Protein 5X6S (pdb70)

Nearest PDB structures (foldseek):
  5x6s-assembly1_B  TM=1.004E+00  e=6.304E-67  Aspergillus awamori
  8iyb-assembly1_A  TM=9.586E-01  e=7.638E-39  Aspergillus sydowii
  2bkl-assembly2_B  TM=5.848E-01  e=6.160E-07  Myxococcus xanthus
  4hvt-assembly1_A  TM=6.102E-01  e=1.659E-05  Rickettsia typhi str. Wilmington
  5uw7-assembly2_B  TM=5.522E-01  e=1.288E-05  Gypsophila vaccaria

Organism: Aspergillus awamori (NCBI:txid105351)

Foldseek 3Di:
DDKDWDDPLDQAVQPKTKIKQQDPQADPAAFEEEEEEAFVAFQVRVVVVACVNVVCNVLRHMYIRITHPDDRGAAFLAALLLLAQNSNGPLVVSVSSLVSCCVVRVHDQLQYEYEYFESRLQSQQSNLLRVQVRHQAYEHWAYAHRCLNHDPVRDTRDGDVCQQQLVDDDALQVLLVSSCRNYPPDDDHTYQYEAEAECAARRRHCNRLLSRQSPVCSNVVFDSVDADDKAAQVVHHQWIWTHSDLRDIYIYRYPDYGTDRDPVVVVCVNSVSD/DDKDWDQPLDQAVQRKTKIKQQAPQADPAAFEEEEEEAFVAFQVRVVVAACVNVVCNVLRHMYMRITHPDDRGAAFLAALLLLAANSNGPLVVSVSNLVSCCVVRVHDQLQYEYEYFESSLQSQQSNQLRVQVRHQAYEHKAYAHRCLNHDPVRDTRDGDPCQQQLVDDDALQVLQVSSCRNYPPDDDGTYQYEAEAECAAPGRHCNRLLSRQSPVCSNVVFDSVDFPDKDAQVVHHQWIWTHRDLRDIYIYHYPDYRTDRDPVVVVCVNSVSD

Solvent-accessible surface area: 19480 Å² total; per-residue (Å²): 52,56,52,72,112,19,120,121,6,40,111,36,104,37,115,3,17,0,48,0,18,17,5,124,91,70,38,108,52,1,4,0,0,0,0,0,0,64,28,123,12,65,0,43,34,2,71,66,83,22,42,0,13,94,8,0,50,107,77,2,0,0,0,0,0,0,10,19,49,53,119,49,8,26,3,2,4,0,2,81,37,0,9,42,27,45,30,22,0,0,0,20,0,0,5,22,0,0,15,43,0,11,20,128,50,32,9,7,27,17,82,0,7,0,0,0,4,9,2,0,0,2,0,0,0,2,0,0,0,0,6,0,36,13,4,34,0,0,0,1,0,0,3,2,2,0,8,5,7,107,16,131,94,86,103,79,38,21,120,40,58,71,0,5,97,8,91,46,109,32,69,22,123,93,4,13,67,52,0,69,63,9,26,85,67,29,112,39,42,42,2,65,0,8,3,1,1,0,29,106,1,98,58,0,85,28,55,1,7,81,0,2,0,26,0,2,0,25,32,50,70,58,90,49,101,64,46,132,112,92,42,78,89,44,38,85,98,90,7,86,5,14,37,20,3,120,18,0,24,0,4,34,0,82,50,34,22,66,43,0,78,39,30,8,101,72,0,1,88,30,7,56,42,82,45,61,52,87,100,16,112,117,6,36,109,36,106,37,111,4,17,0,48,1,15,23,5,121,99,68,38,106,50,1,4,0,0,0,0,0,0,63,28,123,12,66,0,42,33,2,72,64,84,21,42,0,13,91,8,0,45,115,74,2,0,0,0,0,0,0,11,19,48,53,119,48,10,26,3,2,4,0,2,84,37,0,9,41,25,42,30,22,0,0,0,19,1,0,5,20,0,0,16,45,0,10,20,133,56,32,9,7,27,18,84,0,6,0,0,0,5,8,2,0,0,2,0,0,0,2,0,1,0,0,6,2,43,13,8,38,0,0,0,1,0,0,3,1,2,0,7,4,7,107,17,130,96,88,100,76,37,22,116,39,62,71,0,2,110,10,96,46,108,32,69,23,130,93,3,13,68,51,1,68,61,10,26,90,64,33,111,39,49,43,1,68,0,7,2,1,1,0,30,104,1,99,53,0,84,29,53,0,8,81,0,2,0,26,0,2,0,25,33,49,68,59,88,53,98,59,46,125,109,84,43,70,89,42,39,79,104,85,8,85,6,17,31,22,5,120,19,0,26,0,4,36,0,78,51,31,19,66,43,1,79,39,30,11,99,69,0,1,90,29,8,53,42,83

Sequence (548 aa):
GSLQQVTDFGDNPTNVGMYIYVPNNLASNPGIVVAIHYCTGTGPGYYGDSPYATLSEQYGFIVIYPSSPYSGGCWDVSSQATLTHNGGGNSNSIANMVTWTISKYGADSSKVFVTGSSSGAMMTNVMAATYPELFAAATVYSGVSAGCFYSNTNQVDGWNSTCAQGDVITTPEHWASIAEAMYSGYSGSRPRMQIYHGSIDTTLYPQNYYETCKQWAGVFGYDYSAPEKTEANTPQTNYETTIWGDSLQGIFATGVGHTVPIHGDKDMEWFGFAGSLQQVTDFGDNPTNVGMYIYVPNNLASNPGIVVAIHYCTGTGPGYYGDSPYATLSEQYGFIVIYPSSPYSGGCWDVSSQATLTHNGGGNSNSIANMVTWTISKYGADSSKVFVTGSSSGAMMTNVMAATYPELFAAATVYSGVSAGCFYSNTNQVDGWNSTCAQGDVITTPEHWASIAEAMYSGYSGSRPRMQIYHGSIDTTLYPQNYYETCKQWAGVFGYDYSAPEKTEA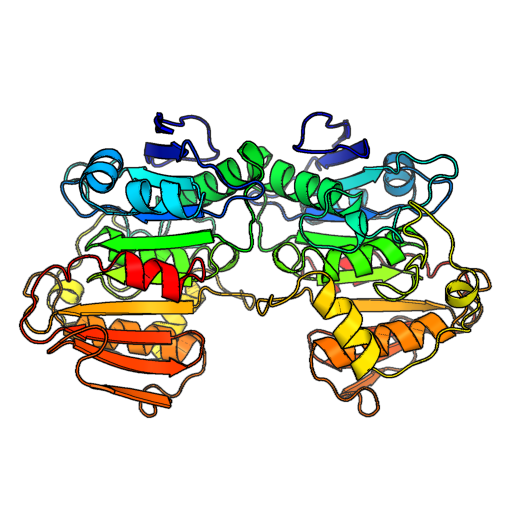NTPQTNYETTIWGDSLQGIFATGVGHTVPIHGDKDMEWFGFA

InterPro domains:
  IPR010126 Esterase, PHB depolymerase [PF10503] (51-190)
  IPR010126 Esterase, PHB depolymerase [TIGR01840] (48-258)
  IPR029058 Alpha/Beta hydrolase fold [G3DSA:3.40.50.1820] (29-297)
  IPR029058 Alpha/Beta hydrolase fold [SSF53474] (33-128)
  IPR029058 Alpha/Beta hydrolase fold [SSF53474] (130-302)
  IPR050955 Plant Biomass Hydrolyzing Esterase [PTHR43037] (32-272)

B-factor: mean 23.25, std 7.39, range [11.89, 54.99]

Radius of gyration: 23.85 Å; Cα contacts (8 Å, |Δi|>4): 1476; chains: 2; bounding box: 67×51×56 Å

Secondary structure (DSSP, 8-state):
-EEEEE--SS--TT--EEEEEE-TT--SS--EEEEEPPTT--HHHHHHTSSHHHHHHHH--EEEEEE--STTS----SSTTTTSTT--SHHHHHHHHHHHHHHHHT--TTSEEEEEETHHHHHHHHHHHHSGGG-SEEEEES---TTTT--TT--TT---HHHHTT-----HHHHHHHHHHTTTT--S--PEEEEEEETT-SSS-THHHHHHHHHHHHHHT--TT--SEEETT-SSTTEEEEEEETTEEEEEETT--SSPPP-HHHHHHHHT--/-EEEEE--SS--TT--EEEEEE-TT--SS--EEEEEPPTT--HHHHHHTSSHHHHHHHH--EEEEEE--STTS----SSTTTTSTT--SHHHHHHHHHHHHHHHHT--TTSEEEEEETHHHHHHHHHHHH-GGG-SEEEEES---TTTT--TT--SS---HHHHTT-----HHHHHHHHHGGGTT--S---EEEEEEETT-SSS-THHHHHHHHHHHHHHT--TTS-SEEETT-SSTTEEEEEEETTEEEEEETT--SSPPP-HHHHHHHHT--

Structure (mmCIF, N/CA/C/O backbone):
data_5X6S
#
_entry.id   5X6S
#
_cell.length_a   174.151
_cell.length_b   174.151
_cell.length_c   50.708
_cell.angle_alpha   90.00
_cell.angle_beta   90.00
_cell.angle_gamma   120.00
#
_symmetry.space_group_name_H-M   'H 3'
#
loop_
_entity.id
_entity.type
_entity.pdbx_description
1 polymer 'Acetylxylan esterase A'
2 branched 2-acetamido-2-deoxy-beta-D-glucopyranose-(1-4)-2-acetamido-2-deoxy-beta-D-glucopyranose
3 non-polymer '2-(N-MORPHOLINO)-ETHANESULFONIC ACID'
4 non-polymer 'SODIUM ION'
5 water water
#
loop_
_atom_site.group_PDB
_atom_site.id
_atom_site.type_symbol
_atom_site.label_atom_id
_atom_site.label_alt_id
_atom_site.label_comp_id
_atom_site.label_asym_id
_atom_site.label_entity_id
_atom_site.label_seq_id
_atom_site.pdbx_PDB_ins_code
_atom_site.Cartn_x
_atom_site.Cartn_y
_atom_site.Cartn_z
_atom_site.occupancy
_atom_site.B_iso_or_equiv
_atom_site.auth_seq_id
_atom_site.auth_comp_id
_atom_site.auth_asym_id
_atom_site.auth_atom_id
_atom_site.pdbx_PDB_model_num
ATOM 1 N N . GLY A 1 2 ? 28.083 41.025 48.826 1.00 29.95 2 GLY A N 1
ATOM 2 C CA . GLY A 1 2 ? 27.283 40.369 49.918 1.00 25.88 2 GLY A CA 1
ATOM 3 C C . GLY A 1 2 ? 25.843 40.681 49.671 1.00 26.30 2 GLY A C 1
ATOM 4 O O . GLY A 1 2 ? 25.095 40.880 50.600 1.00 27.24 2 GLY A O 1
ATOM 5 N N . SER A 1 3 ? 25.455 40.679 48.392 1.00 23.92 3 SER A N 1
ATOM 6 C CA . SER A 1 3 ? 24.098 40.881 48.018 1.00 24.15 3 SER A CA 1
ATOM 7 C C . SER A 1 3 ? 23.728 40.008 46.796 1.00 21.90 3 SER A C 1
ATOM 8 O O . SER A 1 3 ? 24.615 39.511 46.069 1.00 20.99 3 SER A O 1
ATOM 11 N N . LEU A 1 4 ? 22.423 39.869 46.574 1.00 19.25 4 LEU A N 1
ATOM 12 C CA . LEU A 1 4 ? 21.892 39.211 45.397 1.00 19.47 4 LEU A CA 1
ATOM 13 C C . LEU A 1 4 ? 21.466 40.288 44.403 1.00 20.23 4 LEU A C 1
ATOM 14 O O . LEU A 1 4 ? 20.677 41.171 44.729 1.00 19.21 4 LEU A O 1
ATOM 19 N N . GLN A 1 5 ? 22.030 40.225 43.201 1.00 20.91 5 GLN A N 1
ATOM 20 C CA . GLN A 1 5 ? 21.802 41.237 42.156 1.00 22.72 5 GLN A CA 1
ATOM 21 C C . GLN A 1 5 ? 21.203 40.529 40.950 1.00 21.95 5 GLN A C 1
ATOM 22 O O . GLN A 1 5 ? 21.658 39.417 40.572 1.00 21.58 5 GLN A O 1
ATOM 28 N N . GLN A 1 6 ? 20.228 41.177 40.333 1.00 19.75 6 GLN A N 1
ATOM 29 C CA . GLN A 1 6 ? 19.766 40.760 39.017 1.00 20.69 6 GLN A CA 1
ATOM 30 C C . GLN A 1 6 ? 20.654 41.321 37.904 1.00 20.55 6 GLN A C 1
ATOM 31 O O . GLN A 1 6 ? 21.065 42.472 37.962 1.00 21.50 6 GLN A O 1
ATOM 37 N N . VAL A 1 7 ? 20.965 40.500 36.908 1.00 19.74 7 VAL A N 1
ATOM 38 C CA . VAL A 1 7 ? 21.754 40.883 35.779 1.00 19.14 7 VAL A CA 1
ATOM 39 C C . VAL A 1 7 ? 20.916 40.696 34.539 1.00 21.05 7 VAL A C 1
ATOM 40 O O . VAL A 1 7 ? 20.340 39.636 34.301 1.00 19.46 7 VAL A O 1
ATOM 44 N N . THR A 1 8 ? 20.870 41.739 33.729 1.00 23.76 8 THR A N 1
ATOM 45 C CA . THR A 1 8 ? 19.948 41.803 32.621 1.00 27.82 8 THR A CA 1
ATOM 46 C C . THR A 1 8 ? 20.574 41.766 31.275 1.00 28.25 8 THR A C 1
ATOM 47 O O . THR A 1 8 ? 19.905 41.450 30.296 1.00 33.80 8 THR A O 1
ATOM 51 N N . ASP A 1 9 ? 21.843 42.068 31.141 1.00 29.26 9 ASP A N 1
ATOM 52 C CA . ASP A 1 9 ? 22.375 42.048 29.747 1.00 32.16 9 ASP A CA 1
ATOM 53 C C . ASP A 1 9 ? 23.577 41.127 29.699 1.00 30.01 9 ASP A C 1
ATOM 54 O O . ASP A 1 9 ? 24.733 41.579 29.648 1.00 33.02 9 ASP A O 1
ATOM 59 N N . PHE A 1 10 ? 23.334 39.826 29.742 1.00 23.79 10 PHE A N 1
ATOM 60 C CA . PHE A 1 10 ? 24.450 38.894 29.913 1.00 21.58 10 PHE A CA 1
ATOM 61 C C . PHE A 1 10 ? 24.771 38.134 28.639 1.00 21.41 10 PHE A C 1
ATOM 62 O O . PHE A 1 10 ? 25.558 37.195 28.679 1.00 21.44 10 PHE A O 1
ATOM 70 N N . GLY A 1 11 ? 24.109 38.500 27.527 1.00 19.28 11 GLY A N 1
ATOM 71 C CA . GLY A 1 11 ? 24.295 37.836 26.264 1.00 18.77 11 GLY A CA 1
ATOM 72 C C . GLY A 1 11 ? 22.985 37.360 25.701 1.00 19.07 11 GLY A C 1
ATOM 73 O O . GLY A 1 11 ? 21.931 37.693 26.235 1.00 20.09 11 GLY A O 1
ATOM 74 N N . ASP A 1 12 ? 23.031 36.572 24.635 1.00 20.63 12 ASP A N 1
ATOM 75 C CA . ASP A 1 12 ? 21.816 36.166 23.932 1.00 21.32 12 ASP A CA 1
ATOM 76 C C . ASP A 1 12 ? 20.842 35.420 24.879 1.00 21.42 12 ASP A C 1
ATOM 77 O O . ASP A 1 12 ? 21.237 34.521 25.622 1.00 19.79 12 ASP A O 1
ATOM 82 N N . ASN A 1 13 ? 19.569 35.835 24.848 1.00 19.50 13 ASN A N 1
ATOM 83 C CA . ASN A 1 13 ? 18.613 35.323 25.814 1.00 19.44 13 ASN A CA 1
ATOM 84 C C . ASN A 1 13 ? 17.198 35.358 25.244 1.00 18.07 13 ASN A C 1
ATOM 85 O O . ASN A 1 13 ? 16.327 35.922 25.855 1.00 16.81 13 ASN A O 1
ATOM 90 N N . PRO A 1 14 ? 16.990 34.707 24.079 1.00 18.15 14 PRO A N 1
ATOM 91 C CA . PRO A 1 14 ? 15.679 34.838 23.413 1.00 19.07 14 PRO A CA 1
ATOM 92 C C . PRO A 1 14 ? 14.504 34.272 24.233 1.00 20.60 14 PRO A C 1
ATOM 93 O O . PRO A 1 14 ? 13.394 34.779 24.108 1.00 21.18 14 PRO A O 1
ATOM 97 N N . THR A 1 15 ? 14.756 33.326 25.148 1.00 18.63 15 THR A N 1
ATOM 98 C CA . THR A 1 15 ? 13.689 32.800 25.972 1.00 18.97 15 THR A CA 1
ATOM 99 C C . THR A 1 15 ? 13.530 33.558 27.271 1.00 19.04 15 THR A C 1
ATOM 100 O O . THR A 1 15 ? 12.718 33.199 28.120 1.00 20.41 15 THR A O 1
ATOM 104 N N . ASN A 1 16 ? 14.266 34.649 27.441 1.00 19.46 16 ASN A N 1
ATOM 105 C CA . ASN A 1 16 ? 14.039 35.549 28.554 1.00 20.05 16 ASN A CA 1
ATOM 106 C C . ASN A 1 16 ? 14.174 34.960 29.965 1.00 19.34 16 ASN A C 1
ATOM 107 O O . ASN A 1 16 ? 13.448 35.321 30.913 1.00 17.73 16 ASN A O 1
ATOM 112 N N . VAL A 1 17 ? 15.153 34.063 30.112 1.00 17.68 17 VAL A N 1
ATOM 113 C CA . VAL A 1 17 ? 15.493 33.530 31.424 1.00 16.51 17 VAL A CA 1
ATOM 114 C C . VAL A 1 17 ? 16.020 34.674 32.322 1.00 17.42 17 VAL A C 1
ATOM 115 O O . VAL A 1 17 ? 16.788 35.519 31.833 1.00 17.86 17 VAL A O 1
ATOM 119 N N . GLY A 1 18 ? 15.660 34.693 33.612 1.00 16.65 18 GLY A N 1
ATOM 120 C CA . GLY A 1 18 ? 16.256 35.678 34.551 1.00 16.71 18 GLY A CA 1
ATOM 121 C C . GLY A 1 18 ? 17.622 35.245 35.076 1.00 16.28 18 GLY A C 1
ATOM 122 O O . GLY A 1 18 ? 17.880 34.049 35.197 1.00 15.19 18 GLY A O 1
ATOM 123 N N . MET A 1 19 ? 18.488 36.196 35.396 1.00 15.71 19 MET A N 1
ATOM 124 C CA . MET A 1 19 ? 19.771 35.897 35.966 1.00 16.75 19 MET A CA 1
ATOM 125 C C . MET A 1 19 ? 19.946 36.662 37.269 1.00 15.71 19 MET A C 1
ATOM 126 O O . MET A 1 19 ? 19.822 37.891 37.269 1.00 17.03 19 MET A O 1
ATOM 131 N N . TYR A 1 20 ? 20.185 35.952 38.351 1.00 15.17 20 TYR A N 1
ATOM 132 C CA . TYR A 1 20 ? 20.513 36.568 39.638 1.00 16.73 20 TYR A CA 1
ATOM 133 C C . TYR A 1 20 ? 21.805 35.995 40.129 1.00 17.68 20 TYR A C 1
ATOM 134 O O . TYR A 1 20 ? 22.031 34.783 40.034 1.00 17.79 20 TYR A O 1
ATOM 143 N N . ILE A 1 21 ? 22.671 36.839 40.676 1.00 17.21 21 ILE A N 1
ATOM 144 C CA . ILE A 1 21 ? 23.928 36.365 41.261 1.00 17.71 21 ILE A CA 1
ATOM 145 C C . ILE A 1 21 ? 24.138 36.787 42.695 1.00 16.79 21 ILE A C 1
ATOM 146 O O . ILE A 1 21 ? 23.754 37.897 43.105 1.00 16.97 21 ILE A O 1
ATOM 151 N N . TYR A 1 22 ? 24.716 35.890 43.486 1.00 16.36 22 TYR A N 1
ATOM 152 C CA . TYR A 1 22 ? 25.183 36.253 44.795 1.00 16.65 22 TYR A CA 1
ATOM 153 C C . TYR A 1 22 ? 26.689 36.395 44.739 1.00 17.08 22 TYR A C 1
ATOM 154 O O . TYR A 1 22 ? 27.406 35.414 44.519 1.00 15.42 22 TYR A O 1
ATOM 163 N N . VAL A 1 23 ? 27.153 37.614 45.017 1.00 17.54 23 VAL A N 1
ATOM 164 C CA . VAL A 1 23 ? 28.587 37.888 45.110 1.00 19.51 23 VAL A CA 1
ATOM 165 C C . VAL A 1 23 ? 28.946 38.059 46.595 1.00 20.20 23 VAL A C 1
ATOM 166 O O . VAL A 1 23 ? 28.470 39.007 47.229 1.00 20.25 23 VAL A O 1
ATOM 170 N N . PRO A 1 24 ? 29.717 37.120 47.165 1.00 19.18 24 PRO A N 1
ATOM 171 C CA . PRO A 1 24 ? 29.943 37.224 48.598 1.00 19.70 24 PRO A CA 1
ATOM 172 C C . PRO A 1 24 ? 30.845 38.397 48.996 1.00 21.19 24 PRO A C 1
ATOM 173 O O . PRO A 1 24 ? 31.612 38.903 48.188 1.00 19.43 24 PRO A O 1
ATOM 177 N N . ASN A 1 25 ? 30.695 38.827 50.228 1.00 21.88 25 ASN A N 1
ATOM 178 C CA . ASN A 1 25 ? 31.667 39.715 50.849 1.00 25.50 25 ASN A CA 1
ATOM 179 C C . ASN A 1 25 ? 33.074 39.165 50.836 1.00 23.96 25 ASN A C 1
ATOM 180 O O . ASN A 1 25 ? 33.970 39.871 50.435 1.00 24.78 25 ASN A O 1
ATOM 185 N N . ASN A 1 26 ? 33.249 37.909 51.243 1.00 22.81 26 ASN A N 1
ATOM 186 C CA . ASN A 1 26 ? 34.539 37.226 51.276 1.00 22.16 26 ASN A CA 1
ATOM 187 C C . ASN A 1 26 ? 34.855 36.643 49.869 1.00 22.40 26 ASN A C 1
ATOM 188 O O . ASN A 1 26 ? 35.172 35.483 49.724 1.00 22.11 26 ASN A O 1
ATOM 193 N N . LEU A 1 27 ? 34.759 37.470 48.859 1.00 21.50 27 LEU A N 1
ATOM 194 C CA . LEU A 1 27 ? 35.032 37.047 47.487 1.00 23.38 27 LEU A CA 1
ATOM 195 C C . LEU A 1 27 ? 36.504 36.630 47.334 1.00 23.09 27 LEU A C 1
ATOM 196 O O . LEU A 1 27 ? 37.405 37.362 47.766 1.00 22.94 27 LEU A O 1
ATOM 201 N N . ALA A 1 28 ? 36.742 35.439 46.785 1.00 21.47 28 ALA A N 1
ATOM 202 C CA . ALA A 1 28 ? 38.098 34.980 46.432 1.00 20.87 28 ALA A CA 1
ATOM 203 C C . ALA A 1 28 ? 38.734 35.844 45.351 1.00 21.26 28 ALA A C 1
ATOM 204 O O . ALA A 1 28 ? 38.034 36.472 44.561 1.00 20.21 28 ALA A O 1
ATOM 206 N N . SER A 1 29 ? 40.067 35.893 45.346 1.00 22.42 29 SER A N 1
ATOM 207 C CA . SER A 1 29 ? 40.822 36.625 44.318 1.00 23.48 29 SER A CA 1
ATOM 208 C C . SER A 1 29 ? 40.477 36.137 42.911 1.00 22.05 29 SER A C 1
ATOM 209 O O . SER A 1 29 ? 40.398 36.925 41.953 1.00 22.10 29 SER A O 1
ATOM 212 N N . ASN A 1 30 ? 40.329 34.827 42.782 1.00 20.22 30 ASN A N 1
ATOM 213 C CA . ASN A 1 30 ? 40.049 34.234 41.486 1.00 19.99 30 ASN A CA 1
ATOM 214 C C . ASN A 1 30 ? 38.870 33.288 41.713 1.00 18.11 30 ASN A C 1
ATOM 215 O O . ASN A 1 30 ? 39.049 32.101 41.853 1.00 18.14 30 ASN A O 1
ATOM 220 N N . PRO A 1 31 ? 37.673 33.843 41.810 1.00 18.29 31 PRO A N 1
ATOM 221 C CA . PRO A 1 31 ? 36.569 33.041 42.371 1.00 17.93 31 PRO A CA 1
ATOM 222 C C . PRO A 1 31 ? 36.062 31.944 41.446 1.00 16.70 31 PRO A C 1
ATOM 223 O O . PRO A 1 31 ? 36.051 32.127 40.238 1.00 16.82 31 PRO A O 1
ATOM 227 N N . GLY A 1 32 ? 35.658 30.828 42.022 1.00 16.00 32 GLY A N 1
ATOM 228 C CA . GLY A 1 32 ? 34.903 29.821 41.318 1.00 15.65 32 GLY A CA 1
ATOM 229 C C . GLY A 1 32 ? 33.462 30.265 41.109 1.00 14.69 32 GLY A C 1
ATOM 230 O O . GLY A 1 32 ? 33.074 31.403 41.470 1.00 15.74 32 GLY A O 1
ATOM 231 N N . ILE A 1 33 ? 32.680 29.418 40.468 1.00 15.22 33 ILE A N 1
ATOM 232 C CA . ILE A 1 33 ? 31.257 29.729 40.203 1.00 15.38 33 ILE A CA 1
ATOM 233 C C . ILE A 1 33 ? 30.436 28.495 40.472 1.00 14.93 33 ILE A C 1
ATOM 234 O O . ILE A 1 33 ? 30.807 27.391 40.070 1.00 16.04 33 ILE A O 1
ATOM 239 N N . VAL A 1 34 ? 29.329 28.676 41.156 1.00 14.44 34 VAL A N 1
ATOM 240 C CA . VAL A 1 34 ? 28.329 27.610 41.321 1.00 14.44 34 VAL A CA 1
ATOM 241 C C . VAL A 1 34 ? 27.026 28.087 40.719 1.00 14.88 34 VAL A C 1
ATOM 242 O O . VAL A 1 34 ? 26.504 29.141 41.122 1.00 14.72 34 VAL A O 1
ATOM 246 N N . VAL A 1 35 ? 26.486 27.320 39.758 1.00 14.09 35 VAL A N 1
ATOM 247 C CA . VAL A 1 35 ? 25.216 27.611 39.162 1.00 14.20 35 VAL A CA 1
ATOM 248 C C . VAL A 1 35 ? 24.197 26.715 39.902 1.00 14.86 35 VAL A C 1
ATOM 249 O O . VAL A 1 35 ? 24.354 25.475 39.900 1.00 14.81 35 VAL A O 1
ATOM 253 N N . ALA A 1 36 ? 23.205 27.331 40.539 1.00 13.91 36 ALA A N 1
ATOM 254 C CA . ALA A 1 36 ? 22.244 26.650 41.383 1.00 15.40 36 ALA A CA 1
ATOM 255 C C . ALA A 1 36 ? 20.838 26.840 40.794 1.00 15.88 36 ALA A C 1
ATOM 256 O O . ALA A 1 36 ? 20.305 27.979 40.739 1.00 16.04 36 ALA A O 1
ATOM 258 N N . ILE A 1 37 ? 20.234 25.733 40.315 1.00 16.08 37 ILE A N 1
ATOM 259 C CA . ILE A 1 37 ? 19.070 25.797 39.444 1.00 14.63 37 ILE A CA 1
ATOM 260 C C . ILE A 1 37 ? 17.798 25.287 40.132 1.00 15.81 37 ILE A C 1
ATOM 261 O O . ILE A 1 37 ? 17.754 24.125 40.596 1.00 16.46 37 ILE A O 1
ATOM 266 N N . HIS A 1 38 ? 16.794 26.168 40.221 1.00 14.82 38 HIS A N 1
ATOM 267 C CA . HIS A 1 38 ? 15.657 25.976 41.067 1.00 15.47 38 HIS A CA 1
ATOM 268 C C . HIS A 1 38 ? 14.642 24.938 40.500 1.00 17.26 38 HIS A C 1
ATOM 269 O O . HIS A 1 38 ? 14.704 24.574 39.323 1.00 16.44 38 HIS A O 1
ATOM 276 N N . TYR A 1 39 ? 13.735 24.494 41.376 1.00 19.50 39 TYR A N 1
ATOM 277 C CA . TYR A 1 39 ? 12.649 23.506 41.096 1.00 19.85 39 TYR A CA 1
ATOM 278 C C . TYR A 1 39 ? 11.376 24.174 40.535 1.00 19.98 39 TYR A C 1
ATOM 279 O O . TYR A 1 39 ? 11.235 25.394 40.551 1.00 19.07 39 TYR A O 1
ATOM 288 N N . CYS A 1 40 ? 10.422 23.395 40.017 1.00 21.11 40 CYS A N 1
ATOM 289 C CA . CYS A 1 40 ? 9.126 23.979 39.576 1.00 20.46 40 CYS A CA 1
ATOM 290 C C . CYS A 1 40 ? 8.485 24.750 40.685 1.00 20.79 40 CYS A C 1
ATOM 291 O O . CYS A 1 40 ? 8.694 24.420 41.846 1.00 20.56 40 CYS A O 1
ATOM 294 N N . THR A 1 41 ? 7.714 25.767 40.305 1.00 20.50 41 THR A N 1
ATOM 295 C CA . THR A 1 41 ? 7.047 26.743 41.195 1.00 22.29 41 THR A CA 1
ATOM 296 C C . THR A 1 41 ? 8.021 27.733 41.859 1.00 21.95 41 THR A C 1
ATOM 297 O O . THR A 1 41 ? 7.568 28.642 42.554 1.00 22.23 41 THR A O 1
ATOM 301 N N . GLY A 1 42 ? 9.329 27.536 41.643 1.00 21.55 42 GLY A N 1
ATOM 302 C CA . GLY A 1 42 ? 10.357 28.354 42.254 1.00 19.42 42 GLY A CA 1
ATOM 303 C C . GLY A 1 42 ? 10.862 29.437 41.316 1.00 19.32 42 GLY A C 1
ATOM 304 O O . GLY A 1 42 ? 10.355 29.646 40.200 1.00 16.64 42 GLY A O 1
ATOM 305 N N . THR A 1 43 ? 11.892 30.143 41.800 1.00 18.15 43 THR A N 1
ATOM 306 C CA . THR A 1 43 ? 12.551 31.169 41.041 1.00 18.05 43 THR A CA 1
ATOM 307 C C . THR A 1 43 ? 14.016 31.135 41.487 1.00 17.98 43 THR A C 1
ATOM 308 O O . THR A 1 43 ? 14.337 30.461 42.472 1.00 17.90 43 THR A O 1
ATOM 312 N N . GLY A 1 44 ? 14.880 31.841 40.761 1.00 18.14 44 GLY A N 1
ATOM 313 C CA . GLY A 1 44 ? 16.289 31.964 41.129 1.00 17.16 44 GLY A CA 1
ATOM 314 C C . GLY A 1 44 ? 16.468 32.495 42.579 1.00 17.25 44 GLY A C 1
ATOM 315 O O . GLY A 1 44 ? 17.143 31.865 43.416 1.00 16.51 44 GLY A O 1
ATOM 316 N N . PRO A 1 45 ? 15.847 33.665 42.866 1.00 16.59 45 PRO A N 1
ATOM 317 C CA . PRO A 1 45 ? 15.922 34.184 44.242 1.00 15.63 45 PRO A CA 1
ATOM 318 C C . PRO A 1 45 ? 15.344 33.235 45.285 1.00 14.73 45 PRO A C 1
ATOM 319 O O . PRO A 1 45 ? 15.845 33.156 46.396 1.00 14.20 45 PRO A O 1
ATOM 323 N N . GLY A 1 46 ? 14.275 32.531 44.955 1.00 14.94 46 GLY A N 1
ATOM 324 C CA . GLY A 1 46 ? 13.775 31.469 45.829 1.00 15.20 46 GLY A CA 1
ATOM 325 C C . GLY A 1 46 ? 14.760 30.380 46.158 1.00 14.90 46 GLY A C 1
ATOM 326 O O . GLY A 1 46 ? 14.810 29.915 47.291 1.00 16.47 46 GLY A O 1
ATOM 327 N N . TYR A 1 47 ? 15.558 29.950 45.176 1.00 14.57 47 TYR A N 1
ATOM 328 C CA . TYR A 1 47 ? 16.505 28.903 45.412 1.00 15.03 47 TYR A CA 1
ATOM 329 C C . TYR A 1 47 ? 17.685 29.465 46.212 1.00 15.72 47 TYR A C 1
ATOM 330 O O . TYR A 1 47 ? 18.232 28.790 47.052 1.00 15.64 47 TYR A O 1
ATOM 339 N N . TYR A 1 48 ? 18.029 30.720 45.943 1.00 15.80 48 TYR A N 1
ATOM 340 C CA . TYR A 1 48 ? 18.981 31.469 46.7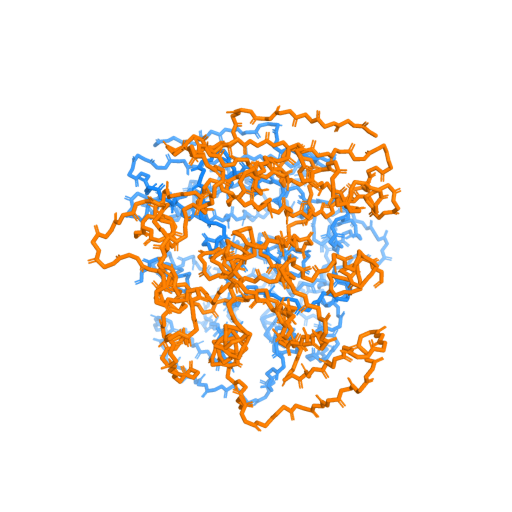97 1.00 16.07 48 TYR A CA 1
ATOM 341 C C . TYR A 1 48 ? 18.559 31.419 48.275 1.00 17.09 48 TYR A C 1
ATOM 342 O O . TYR A 1 48 ? 19.393 31.116 49.170 1.00 16.32 48 TYR A O 1
ATOM 351 N N . GLY A 1 49 ? 17.260 31.679 48.521 1.00 16.35 49 GLY A N 1
ATOM 352 C CA . GLY A 1 49 ? 16.700 31.627 49.895 1.00 18.03 49 GLY A CA 1
ATOM 353 C C . GLY A 1 49 ? 16.581 30.238 50.518 1.00 18.89 49 GLY A C 1
ATOM 354 O O . GLY A 1 49 ? 16.484 30.121 51.719 1.00 19.77 49 GLY A O 1
ATOM 355 N N . ASP A 1 50 ? 16.615 29.200 49.686 1.00 19.36 50 ASP A N 1
ATOM 356 C CA . ASP A 1 50 ? 16.348 27.804 50.051 1.00 20.99 50 ASP A CA 1
ATOM 357 C C . ASP A 1 50 ? 17.505 26.869 49.684 1.00 21.43 50 ASP A C 1
ATOM 358 O O . ASP A 1 50 ? 17.267 25.744 49.219 1.00 23.19 50 ASP A O 1
ATOM 363 N N . SER A 1 51 ? 18.759 27.321 49.799 1.00 18.70 51 SER A N 1
ATOM 364 C CA . SER A 1 51 ? 19.881 26.450 49.524 1.00 17.62 51 SER A CA 1
ATOM 365 C C . SER A 1 51 ? 21.016 27.013 50.333 1.00 17.96 51 SER A C 1
ATOM 366 O O . SER A 1 51 ? 20.956 28.170 50.715 1.00 17.32 51 SER A O 1
ATOM 369 N N . PRO A 1 52 ? 22.057 26.201 50.559 1.00 17.64 52 PRO A N 1
ATOM 370 C CA . PRO A 1 52 ? 23.168 26.672 51.376 1.00 17.15 52 PRO A CA 1
ATOM 371 C C . PRO A 1 52 ? 24.252 27.406 50.608 1.00 16.40 52 PRO A C 1
ATOM 372 O O . PRO A 1 52 ? 25.245 27.776 51.229 1.00 16.85 52 PRO A O 1
ATOM 376 N N . TYR A 1 53 ? 24.119 27.604 49.291 1.00 15.83 53 TYR A N 1
ATOM 377 C CA . TYR A 1 53 ? 25.271 28.040 48.472 1.00 15.31 53 TYR A CA 1
ATOM 378 C C . TYR A 1 53 ? 25.785 29.435 48.770 1.00 15.08 53 TYR A C 1
ATOM 379 O O . TYR A 1 53 ? 27.001 29.677 48.719 1.00 14.87 53 TYR A O 1
ATOM 388 N N . ALA A 1 54 ? 24.888 30.371 49.050 1.00 15.01 54 ALA A N 1
ATOM 389 C CA . ALA A 1 54 ? 25.340 31.738 49.435 1.00 16.01 54 ALA A CA 1
ATOM 390 C C . ALA A 1 54 ? 26.096 31.744 50.757 1.00 16.31 54 ALA A C 1
ATOM 391 O O . ALA A 1 54 ? 27.109 32.427 50.879 1.00 16.68 54 ALA A O 1
ATOM 393 N N . THR A 1 55 ? 25.638 30.959 51.731 1.00 17.21 55 THR A N 1
ATOM 394 C CA . THR A 1 55 ? 26.330 30.809 52.999 1.00 17.29 55 THR A CA 1
ATOM 395 C C . THR A 1 55 ? 27.730 30.223 52.737 1.00 16.48 55 THR A C 1
ATOM 396 O O . THR A 1 55 ? 28.737 30.726 53.231 1.00 17.03 55 THR A O 1
ATOM 400 N N . LEU A 1 56 ? 27.779 29.163 51.939 1.00 16.96 56 LEU A N 1
ATOM 401 C CA . LEU A 1 56 ? 29.063 28.525 51.580 1.00 16.56 56 LEU A CA 1
ATOM 402 C C . LEU A 1 56 ? 30.011 29.434 50.753 1.00 16.44 56 LEU A C 1
ATOM 403 O O . LEU A 1 56 ? 31.255 29.352 50.903 1.00 16.44 56 LEU A O 1
ATOM 408 N N . SER A 1 57 ? 29.452 30.294 49.907 1.00 16.14 57 SER A N 1
ATOM 409 C CA . SER A 1 57 ? 30.250 31.259 49.116 1.00 16.27 57 SER A CA 1
ATOM 410 C C . SER A 1 57 ? 31.020 32.213 50.024 1.00 16.97 57 SER A C 1
ATOM 411 O O . SER A 1 57 ? 32.071 32.682 49.692 1.00 18.04 57 SER A O 1
ATOM 414 N N . GLU A 1 58 ? 30.485 32.473 51.207 1.00 17.65 58 GLU A N 1
ATOM 415 C CA . GLU A 1 58 ? 31.197 33.288 52.172 1.00 17.40 58 GLU A CA 1
ATOM 416 C C . GLU A 1 58 ? 32.357 32.549 52.829 1.00 17.05 58 GLU A C 1
ATOM 417 O O . GLU A 1 58 ? 33.268 33.184 53.349 1.00 17.83 58 GLU A O 1
ATOM 423 N N . GLN A 1 59 ? 32.344 31.218 52.797 1.00 18.69 59 GLN A N 1
ATOM 424 C CA . GLN A 1 59 ? 33.471 30.469 53.261 1.00 19.71 59 GLN A CA 1
ATOM 425 C C . GLN A 1 59 ? 34.502 30.356 52.157 1.00 19.33 59 GLN A C 1
ATOM 426 O O . GLN A 1 59 ? 35.707 30.568 52.394 1.00 21.52 59 GLN A O 1
ATOM 432 N N . TYR A 1 60 ? 34.039 30.015 50.957 1.00 18.43 60 TYR A N 1
ATOM 433 C CA . TYR A 1 60 ? 34.947 29.567 49.863 1.00 19.07 60 TYR A CA 1
ATOM 434 C C . TYR A 1 60 ? 35.179 30.612 48.791 1.00 18.92 60 TYR A C 1
ATOM 435 O O . TYR A 1 60 ? 36.083 30.478 47.956 1.00 19.62 60 TYR A O 1
ATOM 444 N N . GLY A 1 61 ? 34.406 31.686 48.825 1.00 18.07 61 GLY A N 1
ATOM 445 C CA . GLY A 1 61 ? 34.644 32.857 47.987 1.00 16.55 61 GLY A CA 1
ATOM 446 C C . GLY A 1 61 ? 34.204 32.792 46.542 1.00 16.26 61 GLY A C 1
ATOM 447 O O . GLY A 1 61 ? 34.597 33.669 45.747 1.00 17.51 61 GLY A O 1
ATOM 448 N N . PHE A 1 62 ? 33.411 31.781 46.179 1.00 14.85 62 PHE A N 1
ATOM 449 C CA . PHE A 1 62 ? 32.920 31.680 44.825 1.00 15.90 62 PHE A CA 1
ATOM 450 C C . PHE A 1 62 ? 31.666 32.533 44.621 1.00 16.17 62 PHE A C 1
ATOM 451 O O . PHE A 1 62 ? 31.034 32.982 45.603 1.00 16.79 62 PHE A O 1
ATOM 459 N N . ILE A 1 63 ? 31.287 32.746 43.358 1.00 14.85 63 ILE A N 1
ATOM 460 C CA . ILE A 1 63 ? 30.077 33.481 43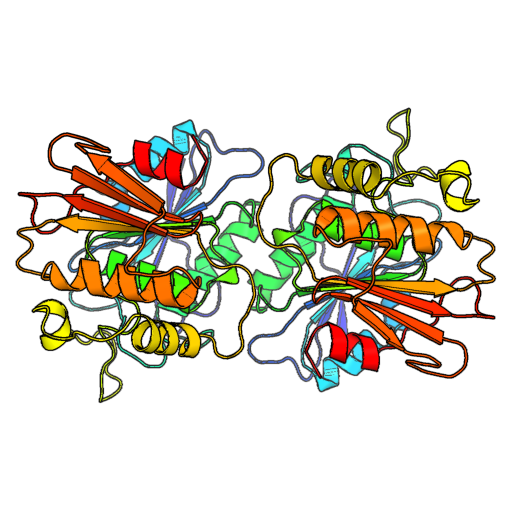.027 1.00 15.18 63 ILE A CA 1
ATOM 461 C C . ILE A 1 63 ? 28.980 32.430 42.766 1.00 14.77 63 ILE A C 1
ATOM 462 O O . ILE A 1 63 ? 29.267 31.393 42.180 1.00 15.46 63 ILE A O 1
ATOM 467 N N . VAL A 1 64 ? 27.763 32.701 43.185 1.00 13.95 64 VAL A N 1
ATOM 468 C CA . VAL A 1 64 ? 26.613 31.827 42.831 1.00 15.24 64 VAL A CA 1
ATOM 469 C C . VAL A 1 64 ? 25.704 32.444 41.804 1.00 14.55 64 VAL A C 1
ATOM 470 O O . VAL A 1 64 ? 25.361 33.629 41.924 1.00 16.33 64 VAL A O 1
ATOM 474 N N . ILE A 1 65 ? 25.339 31.688 40.770 1.00 14.23 65 ILE A N 1
ATOM 475 C CA . ILE A 1 65 ? 24.407 32.152 39.736 1.00 13.32 65 ILE A CA 1
ATOM 476 C C . ILE A 1 65 ? 23.125 31.385 39.918 1.00 14.21 65 ILE A C 1
ATOM 477 O O . ILE A 1 65 ? 23.162 30.167 40.019 1.00 14.58 65 ILE A O 1
ATOM 482 N N . TYR A 1 66 ? 22.000 32.107 39.977 1.00 14.05 66 TYR A N 1
ATOM 483 C CA . TYR A 1 66 ? 20.688 31.501 40.192 1.00 14.48 66 TYR A CA 1
ATOM 484 C C . TYR A 1 66 ? 19.840 31.843 38.989 1.00 15.60 66 TYR A C 1
ATOM 485 O O . TYR A 1 66 ? 19.239 32.936 38.948 1.00 16.30 66 TYR A O 1
ATOM 494 N N . PRO A 1 67 ? 19.781 30.951 37.975 1.00 16.57 67 PRO A N 1
ATOM 495 C CA . PRO A 1 67 ? 18.919 31.236 36.818 1.00 16.06 67 PRO A CA 1
ATOM 496 C C . PRO A 1 67 ? 17.463 31.166 37.264 1.00 17.33 67 PRO A C 1
ATOM 497 O O . PRO A 1 67 ? 17.178 30.525 38.252 1.00 16.07 67 PRO A O 1
ATOM 501 N N . SER A 1 68 ? 16.579 31.878 36.546 1.00 18.02 68 SER A N 1
ATOM 502 C CA . SER A 1 68 ? 15.173 31.982 36.954 1.00 18.14 68 SER A CA 1
ATOM 503 C C . SER A 1 68 ? 14.258 31.710 35.769 1.00 17.30 68 SER A C 1
ATOM 504 O O . SER A 1 68 ? 14.276 32.424 34.780 1.00 18.20 68 SER A O 1
ATOM 507 N N . SER A 1 69 ? 13.451 30.678 35.880 1.00 18.34 69 SER A N 1
ATOM 508 C CA . SER A 1 69 ? 12.615 30.238 34.770 1.00 19.13 69 SER A CA 1
ATOM 509 C C . SER A 1 69 ? 11.667 31.345 34.323 1.00 19.61 69 SER A C 1
ATOM 510 O O . SER A 1 69 ? 11.089 32.048 35.169 1.00 18.56 69 SER A O 1
ATOM 513 N N . PRO A 1 70 ? 11.539 31.518 32.996 1.00 19.22 70 PRO A N 1
ATOM 514 C CA . PRO A 1 70 ? 10.619 32.511 32.480 1.00 21.46 70 PRO A CA 1
ATOM 515 C C . PRO A 1 70 ? 9.179 32.003 32.401 1.00 23.43 70 PRO A C 1
ATOM 516 O O . PRO A 1 70 ? 8.286 32.798 32.027 1.00 24.26 70 PRO A O 1
ATOM 520 N N . TYR A 1 71 ? 8.944 30.724 32.681 1.00 20.60 71 TYR A N 1
ATOM 521 C CA . TYR A 1 71 ? 7.633 30.140 32.366 1.00 21.99 71 TYR A CA 1
ATOM 522 C C . TYR A 1 71 ? 6.631 30.128 33.507 1.00 24.09 71 TYR A C 1
ATOM 523 O O . TYR A 1 71 ? 6.941 30.019 34.708 1.00 22.04 71 TYR A O 1
ATOM 532 N N . SER A 1 72 ? 5.373 30.217 33.106 1.00 27.70 72 SER A N 1
ATOM 533 C CA . SER A 1 72 ? 4.283 30.020 34.046 1.00 27.51 72 SER A CA 1
ATOM 534 C C . SER A 1 72 ? 4.434 28.616 34.675 1.00 24.82 72 SER A C 1
ATOM 535 O O . SER A 1 72 ? 4.592 27.632 33.976 1.00 25.58 72 SER A O 1
ATOM 538 N N . GLY A 1 73 ? 4.407 28.538 35.998 1.00 24.46 73 GLY A N 1
ATOM 539 C CA . GLY A 1 73 ? 4.531 27.245 36.636 1.00 23.59 73 GLY A CA 1
ATOM 540 C C . GLY A 1 73 ? 5.957 27.029 37.138 1.00 22.95 73 GLY A C 1
ATOM 541 O O . GLY A 1 73 ? 6.211 26.147 37.983 1.00 23.33 73 GLY A O 1
ATOM 542 N N . GLY A 1 74 ? 6.882 27.838 36.612 1.00 22.36 74 GLY A N 1
ATOM 543 C CA . GLY A 1 74 ? 8.254 27.901 37.102 1.00 21.29 74 GLY A CA 1
ATOM 544 C C . GLY A 1 74 ? 9.152 26.702 36.810 1.00 20.87 74 GLY A C 1
ATOM 545 O O . GLY A 1 74 ? 10.275 26.644 37.324 1.00 20.43 74 GLY A O 1
ATOM 546 N N . CYS A 1 75 ? 8.702 25.760 35.987 1.00 18.81 75 CYS A N 1
ATOM 547 C CA . CYS A 1 75 ? 9.567 24.643 35.621 1.00 19.74 75 CYS A CA 1
ATOM 548 C C . CYS A 1 75 ? 10.550 25.102 34.535 1.00 18.16 75 CYS A C 1
ATOM 549 O O . CYS A 1 75 ? 10.311 26.120 33.863 1.00 18.89 75 CYS A O 1
ATOM 552 N N . TRP A 1 76 ? 11.599 24.309 34.323 1.00 17.40 76 TRP A N 1
ATOM 553 C CA . TRP A 1 76 ? 12.547 24.527 33.226 1.00 16.89 76 TRP A CA 1
ATOM 554 C C . TRP A 1 76 ? 12.180 23.859 31.911 1.00 17.18 76 TRP A C 1
ATOM 555 O O . TRP A 1 76 ? 11.673 22.765 31.899 1.00 18.98 76 TRP A O 1
ATOM 566 N N . ASP A 1 77 ? 12.456 24.527 30.783 1.00 18.13 77 ASP A N 1
ATOM 567 C CA . ASP A 1 77 ? 12.420 23.856 29.477 1.00 18.44 77 ASP A CA 1
ATOM 568 C C . ASP A 1 77 ? 13.588 22.869 29.373 1.00 18.81 77 ASP A C 1
ATOM 569 O O . ASP A 1 77 ? 14.763 23.264 29.213 1.00 18.51 77 ASP A O 1
ATOM 574 N N . VAL A 1 78 ? 13.253 21.598 29.523 1.00 18.35 78 VAL A N 1
ATOM 575 C CA . VAL A 1 78 ? 14.192 20.482 29.320 1.00 20.08 78 VAL A CA 1
ATOM 576 C C . VAL A 1 78 ? 13.645 19.499 28.221 1.00 20.32 78 VAL A C 1
ATOM 577 O O . VAL A 1 78 ? 14.033 18.303 28.153 1.00 20.91 78 VAL A O 1
ATOM 581 N N . SER A 1 79 ? 12.790 20.055 27.341 1.00 20.14 79 SER A N 1
ATOM 582 C CA . SER A 1 79 ? 12.059 19.278 26.335 1.00 20.57 79 SER A CA 1
ATOM 583 C C . SER A 1 79 ? 12.234 19.688 24.876 1.00 20.40 79 SER A C 1
ATOM 584 O O . SER A 1 79 ? 12.163 18.846 23.997 1.00 20.78 79 SER A O 1
ATOM 587 N N . SER A 1 80 ? 12.416 20.981 24.620 1.00 19.99 80 SER A N 1
ATOM 588 C CA . SER A 1 80 ? 12.494 21.494 23.253 1.00 18.84 80 SER A CA 1
ATOM 589 C C . SER A 1 80 ? 13.817 21.116 22.581 1.00 18.35 80 SER A C 1
ATOM 590 O O . SER A 1 80 ? 14.832 20.890 23.250 1.00 20.97 80 SER A O 1
ATOM 593 N N . GLN A 1 81 ? 13.842 21.093 21.251 1.00 18.40 81 GLN A N 1
ATOM 594 C CA . GLN A 1 81 ? 15.106 20.922 20.535 1.00 19.75 81 GLN A CA 1
ATOM 595 C C . GLN A 1 81 ? 16.080 22.092 20.852 1.00 18.31 81 GLN A C 1
ATOM 596 O O . GLN A 1 81 ? 17.261 21.912 20.964 1.00 19.07 81 GLN A O 1
ATOM 602 N N . ALA A 1 82 ? 15.540 23.283 20.996 1.00 18.71 82 ALA A N 1
ATOM 603 C CA . ALA A 1 82 ? 16.324 24.443 21.335 1.00 19.01 82 ALA A CA 1
ATOM 604 C C . ALA A 1 82 ? 17.093 24.275 22.642 1.00 19.18 82 ALA A C 1
ATOM 605 O O . ALA A 1 82 ? 18.268 24.637 22.723 1.00 19.72 82 ALA A O 1
ATOM 607 N N . THR A 1 83 ? 16.428 23.741 23.675 1.00 19.00 83 THR A N 1
ATOM 608 C CA . THR A 1 83 ? 17.063 23.594 24.984 1.00 17.52 83 THR A CA 1
ATOM 609 C C . THR A 1 83 ? 17.987 22.371 25.014 1.00 17.89 83 THR A C 1
ATOM 610 O O . THR A 1 83 ? 18.908 22.314 25.827 1.00 17.13 83 THR A O 1
ATOM 614 N N . LEU A 1 84 ? 17.705 21.381 24.151 1.00 17.70 84 LEU A N 1
ATOM 615 C CA . LEU A 1 84 ? 18.443 20.132 24.086 1.00 17.82 84 LEU A CA 1
ATOM 616 C C . LEU A 1 84 ? 19.550 20.102 23.021 1.00 18.52 84 LEU A C 1
ATOM 617 O O . LEU A 1 84 ? 20.067 19.039 22.665 1.00 18.38 84 LEU A O 1
ATOM 622 N N . THR A 1 85 ? 19.945 21.266 22.531 1.00 18.85 85 THR A N 1
ATOM 623 C CA . THR A 1 85 ? 21.048 21.301 21.574 1.00 18.85 85 THR A CA 1
ATOM 624 C C . THR A 1 85 ? 22.045 22.388 21.965 1.00 17.87 85 THR A C 1
ATOM 625 O O . THR A 1 85 ? 21.646 23.501 22.303 1.00 17.36 85 THR A O 1
ATOM 629 N N . HIS A 1 86 ? 23.330 22.058 21.902 1.00 18.00 86 HIS A N 1
ATOM 630 C CA . HIS A 1 86 ? 24.423 23.048 22.065 1.00 18.28 86 HIS A CA 1
ATOM 631 C C . HIS A 1 86 ? 24.130 24.197 21.085 1.00 17.85 86 HIS A C 1
ATOM 632 O O . HIS A 1 86 ? 23.918 23.947 19.867 1.00 17.39 86 HIS A O 1
ATOM 639 N N . ASN A 1 87 ? 24.110 25.417 21.594 1.00 17.48 87 ASN A N 1
ATOM 640 C CA . ASN A 1 87 ? 23.840 26.603 20.799 1.00 18.47 87 ASN A CA 1
ATOM 641 C C . ASN A 1 87 ? 22.429 26.607 20.150 1.00 18.41 87 ASN A C 1
ATOM 642 O O . ASN A 1 87 ? 22.171 27.333 19.199 1.00 20.61 87 ASN A O 1
ATOM 647 N N . GLY A 1 88 ? 21.501 25.840 20.703 1.00 18.33 88 GLY A N 1
ATOM 648 C CA . GLY A 1 88 ? 20.135 25.815 20.242 1.00 19.02 88 GLY A CA 1
ATOM 649 C C . GLY A 1 88 ? 19.271 27.027 20.584 1.00 18.82 88 GLY A C 1
ATOM 650 O O . GLY A 1 88 ? 18.158 27.133 20.110 1.00 20.22 88 GLY A O 1
ATOM 651 N N . GLY A 1 89 ? 19.721 27.882 21.497 1.00 17.73 89 GLY A N 1
ATOM 652 C CA . GLY A 1 89 ? 18.978 29.117 21.839 1.00 18.07 89 GLY A CA 1
ATOM 653 C C . GLY A 1 89 ? 17.934 28.968 22.921 1.00 17.44 89 GLY A C 1
ATOM 654 O O . GLY A 1 89 ? 17.214 29.928 23.240 1.00 17.43 89 GLY A O 1
ATOM 655 N N . GLY A 1 90 ? 17.812 27.765 23.492 1.00 16.41 90 GLY A N 1
ATOM 656 C CA . GLY A 1 90 ? 16.825 27.524 24.544 1.00 16.76 90 GLY A CA 1
ATOM 657 C C . GLY A 1 90 ? 17.298 27.986 25.915 1.00 17.26 90 GLY A C 1
ATOM 658 O O . GLY A 1 90 ? 18.380 28.614 26.013 1.00 16.76 90 GLY A O 1
ATOM 659 N N . ASN A 1 91 ? 16.524 27.707 26.973 1.00 16.76 91 ASN A N 1
ATOM 660 C CA . ASN A 1 91 ? 16.866 28.061 28.332 1.00 17.25 91 ASN A CA 1
ATOM 661 C C . ASN A 1 91 ? 18.310 27.693 28.655 1.00 18.19 91 ASN A C 1
ATOM 662 O O . ASN A 1 91 ? 19.020 28.444 29.282 1.00 17.10 91 ASN A O 1
ATOM 667 N N . SER A 1 92 ? 18.713 26.514 28.237 1.00 17.30 92 SER A N 1
ATOM 668 C CA . SER A 1 92 ? 20.064 26.047 28.537 1.00 17.72 92 SER A CA 1
ATOM 669 C C . SER A 1 92 ? 21.182 26.959 27.997 1.00 17.01 92 SER A C 1
ATOM 670 O O . SER A 1 92 ? 22.216 27.202 28.678 1.00 16.20 92 SER A O 1
ATOM 673 N N . ASN A 1 93 ? 20.974 27.464 26.787 1.00 16.11 93 ASN A N 1
ATOM 674 C CA . ASN A 1 93 ? 21.842 28.428 26.136 1.00 15.60 93 ASN A CA 1
ATOM 675 C C . ASN A 1 93 ? 21.939 29.731 26.964 1.00 15.13 93 ASN A C 1
ATOM 676 O O . ASN A 1 93 ? 22.993 30.268 27.148 1.00 15.29 93 ASN A O 1
ATOM 681 N N . SER A 1 94 ? 20.809 30.193 27.470 1.00 14.75 94 SER A N 1
ATOM 682 C CA . SER A 1 94 ? 20.796 31.331 28.329 1.00 15.09 94 SER A CA 1
ATOM 683 C C . SER A 1 94 ? 21.655 31.137 29.565 1.00 14.42 94 SER A C 1
ATOM 684 O O . SER A 1 94 ? 22.444 32.020 29.904 1.00 13.65 94 SER A O 1
ATOM 687 N N . ILE A 1 95 ? 21.504 29.988 30.235 1.00 13.23 95 ILE A N 1
ATOM 688 C CA . ILE A 1 95 ? 22.279 29.692 31.426 1.00 13.50 95 ILE A CA 1
ATOM 689 C C . ILE A 1 95 ? 23.778 29.694 31.102 1.00 12.81 95 ILE A C 1
ATOM 690 O O . ILE A 1 95 ? 24.607 30.239 31.864 1.00 14.24 95 ILE A O 1
ATOM 695 N N . ALA A 1 96 ? 24.139 29.120 29.966 1.00 13.24 96 ALA A N 1
ATOM 696 C CA . ALA A 1 96 ? 25.520 29.125 29.490 1.00 12.94 96 ALA A CA 1
ATOM 697 C C . ALA A 1 96 ? 26.080 30.554 29.419 1.00 14.28 96 ALA A C 1
ATOM 698 O O . ALA A 1 96 ? 27.207 30.817 29.890 1.00 14.97 96 ALA A O 1
ATOM 700 N N . ASN A 1 97 ? 25.308 31.470 28.841 1.00 14.12 97 ASN A N 1
ATOM 701 C CA . ASN A 1 97 ? 25.693 32.859 28.719 1.00 15.39 97 ASN A CA 1
ATOM 702 C C . ASN A 1 97 ? 25.837 33.594 30.052 1.00 14.93 97 ASN A C 1
ATOM 703 O O . ASN A 1 97 ? 26.690 34.503 30.216 1.00 16.86 97 ASN A O 1
ATOM 708 N N . MET A 1 98 ? 25.038 33.220 31.044 1.00 15.31 98 MET A N 1
ATOM 709 C CA . MET A 1 98 ? 25.192 33.754 32.394 1.00 15.16 98 MET A CA 1
ATOM 710 C C . MET A 1 98 ? 26.570 33.388 32.948 1.00 15.52 98 MET A C 1
ATOM 711 O O . MET A 1 98 ? 27.244 34.207 33.616 1.00 15.13 98 MET A O 1
ATOM 716 N N . VAL A 1 99 ? 26.975 32.146 32.706 1.00 14.50 99 VAL A N 1
ATOM 717 C CA . VAL A 1 99 ? 28.280 31.680 33.099 1.00 15.07 99 VAL A CA 1
ATOM 718 C C . VAL A 1 99 ? 29.393 32.517 32.496 1.00 15.04 99 VAL A C 1
ATOM 719 O O . VAL A 1 99 ? 30.276 33.025 33.211 1.00 13.69 99 VAL A O 1
ATOM 723 N N . THR A 1 100 ? 29.383 32.652 31.167 1.00 15.69 100 THR A N 1
ATOM 724 C CA . THR A 1 100 ? 30.496 33.291 30.506 1.00 16.68 100 THR A CA 1
ATOM 725 C C . THR A 1 100 ? 30.566 34.769 30.856 1.00 15.97 100 THR A C 1
ATOM 726 O O . THR A 1 100 ? 31.673 35.310 30.991 1.00 16.44 100 THR A O 1
ATOM 730 N N . TRP A 1 101 ? 29.406 35.403 31.045 1.00 14.67 101 TRP A N 1
ATOM 731 C CA . TRP A 1 101 ? 29.324 36.817 31.457 1.00 15.97 101 TRP A CA 1
ATOM 732 C C . TRP A 1 101 ? 29.994 36.984 32.825 1.00 16.49 101 TRP A C 1
ATOM 733 O O . TRP A 1 101 ? 30.779 37.917 33.022 1.00 16.31 101 TRP A O 1
ATOM 744 N N . THR A 1 102 ? 29.697 36.065 33.742 1.00 15.30 102 THR A N 1
ATOM 745 C CA . THR A 1 102 ? 30.191 36.138 35.104 1.00 15.79 102 THR A CA 1
ATOM 746 C C . THR A 1 102 ? 31.718 35.878 35.135 1.00 16.44 102 THR A C 1
ATOM 747 O O . THR A 1 102 ? 32.462 36.578 35.877 1.00 17.59 102 THR A O 1
ATOM 751 N N . ILE A 1 103 ? 32.181 34.924 34.319 1.00 15.93 103 ILE A N 1
ATOM 752 C CA . ILE A 1 103 ? 33.634 34.655 34.219 1.00 17.12 103 ILE A CA 1
ATOM 753 C C . ILE A 1 103 ? 34.355 35.945 33.884 1.00 17.95 103 ILE A C 1
ATOM 754 O O . ILE A 1 103 ? 35.322 36.364 34.596 1.00 19.28 103 ILE A O 1
ATOM 759 N N . SER A 1 104 ? 33.920 36.596 32.816 1.00 18.25 104 SER A N 1
ATOM 760 C CA . SER A 1 104 ? 34.589 37.834 32.422 1.00 18.55 104 SER A CA 1
ATOM 761 C C . SER A 1 104 ? 34.380 38.987 33.390 1.00 19.30 104 SER A C 1
ATOM 762 O O . SER A 1 104 ? 35.340 39.696 33.740 1.00 20.17 104 SER A O 1
ATOM 765 N N . LYS A 1 105 ? 33.153 39.209 33.844 1.00 18.89 105 LYS A N 1
ATOM 766 C CA . LYS A 1 105 ? 32.882 40.380 34.678 1.00 22.00 105 LYS A CA 1
ATOM 767 C C . LYS A 1 105 ? 33.662 40.340 36.002 1.00 21.81 105 LYS A C 1
ATOM 768 O O . LYS A 1 105 ? 34.180 41.384 36.469 1.00 19.71 105 LYS A O 1
ATOM 774 N N . TYR A 1 106 ? 33.783 39.141 36.588 1.00 19.68 106 TYR A N 1
ATOM 775 C CA . TYR A 1 106 ? 34.411 39.023 37.903 1.00 21.59 106 TYR A CA 1
ATOM 776 C C . TYR A 1 106 ? 35.784 38.390 37.906 1.00 20.89 106 TYR A C 1
ATOM 777 O O . TYR A 1 106 ? 36.331 38.175 38.935 1.00 22.24 106 TYR A O 1
ATOM 786 N N . GLY A 1 107 ? 36.349 38.101 36.752 1.00 20.50 107 GLY A N 1
ATOM 787 C CA . GLY A 1 107 ? 37.623 37.428 36.706 1.00 20.33 107 GLY A CA 1
ATOM 788 C C . GLY A 1 107 ? 37.521 36.091 37.399 1.00 20.17 107 GLY A C 1
ATOM 789 O O . GLY A 1 107 ? 38.450 35.655 38.064 1.00 22.00 107 GLY A O 1
ATOM 790 N N . ALA A 1 108 ? 36.405 35.391 37.222 1.00 20.04 108 ALA A N 1
ATOM 791 C CA . ALA A 1 108 ? 36.231 34.065 37.813 1.00 18.60 108 ALA A CA 1
ATOM 792 C C . ALA A 1 108 ? 37.075 33.017 37.128 1.00 19.55 108 ALA A C 1
ATOM 793 O O . ALA A 1 108 ? 37.431 33.166 35.975 1.00 20.21 108 ALA A O 1
ATOM 795 N N . ASP A 1 109 ? 37.402 31.939 37.833 1.00 17.45 109 ASP A N 1
ATOM 796 C CA . ASP A 1 109 ? 38.281 30.929 37.282 1.00 18.37 109 ASP A CA 1
ATOM 797 C C . ASP A 1 109 ? 37.442 29.948 36.476 1.00 17.78 109 ASP A C 1
ATOM 798 O O . ASP A 1 109 ? 36.594 29.224 37.011 1.00 17.33 109 ASP A O 1
ATOM 803 N N . SER A 1 110 ? 37.657 29.930 35.148 1.00 18.12 110 SER A N 1
ATOM 804 C CA . SER A 1 110 ? 36.829 29.103 34.275 1.00 18.90 110 SER A CA 1
ATOM 805 C C . SER A 1 110 ? 37.018 27.605 34.442 1.00 18.56 110 SER A C 1
ATOM 806 O O . SER A 1 110 ? 36.187 26.849 34.003 1.00 19.18 110 SER A O 1
ATOM 809 N N . SER A 1 111 ? 38.083 27.196 35.143 1.00 18.96 111 SER A N 1
ATOM 810 C CA . SER A 1 111 ? 38.280 25.793 35.507 1.00 18.52 111 SER A CA 1
ATOM 811 C C . SER A 1 111 ? 37.539 25.379 36.758 1.00 18.66 111 SER A C 1
ATOM 812 O O . SER A 1 111 ? 37.579 24.193 37.147 1.00 19.11 111 SER A O 1
ATOM 815 N N . LYS A 1 112 ? 36.873 26.329 37.413 1.00 18.17 112 LYS A N 1
ATOM 816 C CA . LYS A 1 112 ? 36.175 26.068 38.679 1.00 17.36 112 LYS A CA 1
ATOM 817 C C . LYS A 1 112 ? 34.710 26.513 38.602 1.00 16.42 112 LYS A C 1
ATOM 818 O O . LYS A 1 112 ? 34.243 27.264 39.472 1.00 13.91 112 LYS A O 1
ATOM 824 N N . VAL A 1 113 ? 33.987 25.960 37.616 1.00 16.86 113 VAL A N 1
ATOM 825 C CA . VAL A 1 113 ? 32.580 26.283 37.393 1.00 16.84 113 VAL A CA 1
ATOM 826 C C . VAL A 1 113 ? 31.765 24.998 37.538 1.00 17.70 113 VAL A C 1
ATOM 827 O O . VAL A 1 113 ? 32.110 23.945 36.948 1.00 18.01 113 VAL A O 1
ATOM 831 N N . PHE A 1 114 ? 30.713 25.065 38.349 1.00 15.89 114 PHE A N 1
ATOM 832 C CA . PHE A 1 114 ? 29.972 23.883 38.777 1.00 15.67 114 PHE A CA 1
ATOM 833 C C . PHE A 1 114 ? 28.498 24.160 38.586 1.00 15.72 114 PHE A C 1
ATOM 834 O O . PHE A 1 114 ? 28.113 25.304 38.630 1.00 14.98 114 PHE A O 1
ATOM 842 N N . VAL A 1 115 ? 27.689 23.127 38.426 1.00 14.74 115 VAL A N 1
ATOM 843 C CA . VAL A 1 115 ? 26.267 23.293 38.222 1.00 15.18 115 VAL A CA 1
ATOM 844 C C . VAL A 1 115 ? 25.519 22.264 39.048 1.00 15.94 115 VAL A C 1
ATOM 845 O O . VAL A 1 115 ? 25.978 21.109 39.156 1.00 14.74 115 VAL A O 1
ATOM 849 N N . THR A 1 116 ? 24.403 22.680 39.656 1.00 14.29 116 THR A N 1
ATOM 850 C CA . THR A 1 116 ? 23.620 21.816 40.544 1.00 14.59 116 THR A CA 1
ATOM 851 C C . THR A 1 116 ? 22.188 22.343 40.564 1.00 14.92 116 THR A C 1
ATOM 852 O O . THR A 1 116 ? 21.933 23.513 40.209 1.00 14.72 116 THR A O 1
ATOM 856 N N . GLY A 1 117 ? 21.249 21.485 40.929 1.00 15.15 117 GLY A N 1
ATOM 857 C CA . GLY A 1 117 ? 19.856 21.816 40.876 1.00 15.42 117 GLY A CA 1
ATOM 858 C C . GLY A 1 117 ? 19.009 20.738 41.498 1.00 15.83 117 GLY A C 1
ATOM 859 O O . GLY A 1 117 ? 19.501 19.626 41.700 1.00 16.76 117 GLY A O 1
ATOM 860 N N . SER A 1 118 ? 17.764 21.080 41.847 1.00 15.54 118 SER A N 1
ATOM 861 C CA . SER A 1 118 ? 16.826 20.149 42.423 1.00 16.69 118 SER A CA 1
ATOM 862 C C . SER A 1 118 ? 15.585 20.025 41.510 1.00 15.93 118 SER A C 1
ATOM 863 O O . SER A 1 118 ? 15.128 20.988 40.959 1.00 15.97 118 SER A O 1
ATOM 866 N N . SER A 1 119 ? 15.051 18.812 41.402 1.00 17.31 119 SER A N 1
ATOM 867 C CA . SER A 1 119 ? 13.832 18.504 40.661 1.00 18.04 119 SER A CA 1
ATOM 868 C C . SER A 1 119 ? 13.945 19.008 39.199 1.00 17.11 119 SER A C 1
ATOM 869 O O . SER A 1 119 ? 14.854 18.590 38.533 1.00 16.99 119 SER A O 1
ATOM 872 N N . SER A 1 120 ? 13.078 19.903 38.737 1.00 17.45 120 SER A N 1
ATOM 873 C CA . SER A 1 120 ? 13.216 20.528 37.416 1.00 18.00 120 SER A CA 1
ATOM 874 C C . SER A 1 120 ? 14.631 21.070 37.192 1.00 16.08 120 SER A C 1
ATOM 875 O O . SER A 1 120 ? 15.220 20.907 36.119 1.00 16.54 120 SER A O 1
ATOM 878 N N . GLY A 1 121 ? 15.207 21.626 38.232 1.00 16.16 121 GLY A N 1
ATOM 879 C CA . GLY A 1 121 ? 16.576 22.164 38.140 1.00 15.48 121 GLY A CA 1
ATOM 880 C C . GLY A 1 121 ? 17.611 21.084 38.058 1.00 16.40 121 GLY A C 1
ATOM 881 O O . GLY A 1 121 ? 18.668 21.288 37.444 1.00 16.30 121 GLY A O 1
ATOM 882 N N . ALA A 1 122 ? 17.317 19.916 38.652 1.00 16.26 122 ALA A N 1
ATOM 883 C CA . ALA A 1 122 ? 18.218 18.763 38.470 1.00 15.88 122 ALA A CA 1
ATOM 884 C C . ALA A 1 122 ? 18.110 18.197 37.051 1.00 16.06 122 ALA A C 1
ATOM 885 O O . ALA A 1 122 ? 19.131 17.747 36.489 1.00 16.28 122 ALA A O 1
ATOM 887 N N . MET A 1 123 ? 16.904 18.190 36.497 1.00 16.22 123 MET A N 1
ATOM 888 C CA . MET A 1 123 ? 16.738 17.830 35.075 1.00 17.68 123 MET A CA 1
ATOM 889 C C . MET A 1 123 ? 17.603 18.767 34.190 1.00 17.47 123 MET A C 1
ATOM 890 O O . MET A 1 123 ? 18.326 18.326 33.292 1.00 16.39 123 MET A O 1
ATOM 895 N N . MET A 1 124 ? 17.511 20.057 34.470 1.00 16.17 124 MET A N 1
ATOM 896 C CA . MET A 1 124 ? 18.284 21.066 33.727 1.00 15.84 124 MET A CA 1
ATOM 897 C C . MET A 1 124 ? 19.779 20.893 33.994 1.00 16.44 124 MET A C 1
ATOM 898 O O . MET A 1 124 ? 20.611 21.101 33.089 1.00 16.02 124 MET A O 1
ATOM 903 N N . THR A 1 125 ? 20.150 20.439 35.191 1.00 16.42 125 THR A N 1
ATOM 904 C CA . THR A 1 125 ? 21.555 20.184 35.440 1.00 15.19 125 THR A CA 1
ATOM 905 C C . THR A 1 125 ? 22.117 19.145 34.463 1.00 16.41 125 THR A C 1
ATOM 906 O O . THR A 1 125 ? 23.209 19.326 33.906 1.00 15.98 125 THR A O 1
ATOM 910 N N . ASN A 1 126 ? 21.385 18.056 34.254 1.00 17.60 126 ASN A N 1
ATOM 911 C CA . ASN A 1 126 ? 21.801 17.035 33.317 1.00 16.41 126 ASN A CA 1
ATOM 912 C C . ASN A 1 126 ? 21.855 17.602 31.933 1.00 16.81 126 ASN A C 1
ATOM 913 O O . ASN A 1 126 ? 22.759 17.326 31.219 1.00 18.20 126 ASN A O 1
ATOM 918 N N . VAL A 1 127 ? 20.888 18.406 31.583 1.00 18.15 127 VAL A N 1
ATOM 919 C CA . VAL A 1 127 ? 20.836 19.045 30.241 1.00 18.00 127 VAL A CA 1
ATOM 920 C C . VAL A 1 127 ? 22.058 19.952 30.027 1.00 17.20 127 VAL A C 1
ATOM 921 O O . VAL A 1 127 ? 22.718 19.922 28.947 1.00 17.02 127 VAL A O 1
ATOM 925 N N . MET A 1 128 ? 22.397 20.743 31.039 1.00 17.06 128 MET A N 1
ATOM 926 C CA . MET A 1 128 ? 23.574 21.659 30.949 1.00 16.45 128 MET A CA 1
ATOM 927 C C . MET A 1 128 ? 24.863 20.873 30.764 1.00 16.19 128 MET A C 1
ATOM 928 O O . MET A 1 128 ? 25.746 21.277 30.021 1.00 16.38 128 MET A O 1
ATOM 933 N N . ALA A 1 129 ? 24.993 19.756 31.476 1.00 16.40 129 ALA A N 1
ATOM 934 C CA . ALA A 1 129 ? 26.171 18.903 31.329 1.00 16.26 129 ALA A CA 1
ATOM 935 C C . ALA A 1 129 ? 26.323 18.396 29.874 1.00 15.95 129 ALA A C 1
ATOM 936 O O . ALA A 1 129 ? 27.422 18.273 29.375 1.00 18.06 129 ALA A O 1
ATOM 938 N N . ALA A 1 130 ? 25.220 18.053 29.249 1.00 15.97 130 ALA A N 1
ATOM 939 C CA . ALA A 1 130 ? 25.180 17.504 27.893 1.00 16.20 130 ALA A CA 1
ATOM 940 C C . ALA A 1 130 ? 25.284 18.558 26.798 1.00 16.31 130 ALA A C 1
ATOM 941 O O . ALA A 1 130 ? 25.872 18.295 25.735 1.00 16.46 130 ALA A O 1
ATOM 943 N N . THR A 1 131 ? 24.700 19.728 27.019 1.00 16.31 131 THR A N 1
ATOM 944 C CA . THR A 1 131 ? 24.629 20.758 25.965 1.00 16.01 131 THR A CA 1
ATOM 945 C C . THR A 1 131 ? 25.832 21.718 26.014 1.00 16.24 131 THR A C 1
ATOM 946 O O . THR A 1 131 ? 26.283 22.157 24.963 1.00 16.85 131 THR A O 1
ATOM 950 N N . TYR A 1 132 ? 26.310 22.065 27.224 1.00 16.92 132 TYR A N 1
ATOM 951 C CA . TYR A 1 132 ? 27.502 22.928 27.443 1.00 17.09 132 TYR A CA 1
ATOM 952 C C . TYR A 1 132 ? 28.581 22.227 28.309 1.00 18.52 132 TYR A C 1
ATOM 953 O O . TYR A 1 132 ? 29.063 22.779 29.288 1.00 18.93 132 TYR A O 1
ATOM 962 N N . PRO A 1 133 ? 28.969 20.966 27.940 1.00 20.03 133 PRO A N 1
ATOM 963 C CA . PRO A 1 133 ? 29.961 20.231 28.766 1.00 18.91 133 PRO A CA 1
ATOM 964 C C . PRO A 1 133 ? 31.260 21.004 29.014 1.00 18.38 133 PRO A C 1
ATOM 965 O O . PRO A 1 133 ? 31.850 20.886 30.084 1.00 18.54 133 PRO A O 1
ATOM 969 N N . GLU A 1 134 ? 31.655 21.835 28.042 1.00 18.64 134 GLU A N 1
ATOM 970 C CA . GLU A 1 134 ? 32.872 22.662 28.088 1.00 17.62 134 GLU A CA 1
ATOM 971 C C . GLU A 1 134 ? 32.932 23.655 29.235 1.00 18.35 134 GLU A C 1
ATOM 972 O O . GLU A 1 134 ? 34.004 24.049 29.621 1.00 18.08 134 GLU A O 1
ATOM 978 N N . LEU A 1 135 ? 31.770 24.063 29.775 1.00 17.68 135 LEU A N 1
ATOM 979 C CA . LEU A 1 135 ? 31.752 25.065 30.827 1.00 16.68 135 LEU A CA 1
ATOM 980 C C . LEU A 1 135 ? 31.990 24.523 32.264 1.00 16.08 135 LEU A C 1
ATOM 981 O O . LEU A 1 135 ? 32.416 25.275 33.147 1.00 15.81 135 LEU A O 1
ATOM 986 N N . PHE A 1 136 ? 31.735 23.226 32.481 1.00 17.07 136 PHE A N 1
ATOM 987 C CA . PHE A 1 136 ? 31.524 22.688 33.825 1.00 16.94 136 PHE A CA 1
ATOM 988 C C . PHE A 1 136 ? 32.544 21.618 34.210 1.00 18.44 136 PHE A C 1
ATOM 989 O O . PHE A 1 136 ? 32.723 20.649 33.474 1.00 17.11 136 PHE A O 1
ATOM 997 N N . ALA A 1 137 ? 33.203 21.829 35.370 1.00 16.57 137 ALA A N 1
ATOM 998 C CA . ALA A 1 137 ? 34.164 20.904 35.950 1.00 16.47 137 ALA A CA 1
ATOM 999 C C . ALA A 1 137 ? 33.475 19.733 36.612 1.00 16.87 137 ALA A C 1
ATOM 1000 O O . ALA A 1 137 ? 33.980 18.608 36.596 1.00 18.24 137 ALA A O 1
ATOM 1002 N N . ALA A 1 138 ? 32.289 19.977 37.189 1.00 16.63 138 ALA A N 1
ATOM 1003 C CA . ALA A 1 138 ? 31.507 18.941 37.913 1.00 17.26 138 ALA A CA 1
ATOM 1004 C C . ALA A 1 138 ? 30.123 19.442 38.105 1.00 16.63 138 ALA A C 1
ATOM 1005 O O . ALA A 1 138 ? 29.889 20.685 38.035 1.00 16.47 138 ALA A O 1
ATOM 1007 N N . ALA A 1 139 ? 29.201 18.518 38.345 1.00 16.64 139 ALA A N 1
ATOM 1008 C CA . ALA A 1 139 ? 27.786 18.788 38.513 1.00 16.43 139 ALA A CA 1
ATOM 1009 C C . ALA A 1 139 ? 27.234 17.894 39.574 1.00 17.52 139 ALA A C 1
ATOM 1010 O O . ALA A 1 139 ? 27.677 16.715 39.665 1.00 16.34 139 ALA A O 1
ATOM 1012 N N . THR A 1 140 ? 26.243 18.394 40.328 1.00 16.28 140 THR A N 1
ATOM 1013 C CA . THR A 1 140 ? 25.530 17.577 41.354 1.00 16.64 140 THR A CA 1
ATOM 1014 C C . THR A 1 140 ? 24.055 17.651 41.052 1.00 16.35 140 THR A C 1
ATOM 1015 O O . THR A 1 140 ? 23.481 18.754 40.974 1.00 16.72 140 THR A O 1
ATOM 1019 N N . VAL A 1 141 ? 23.411 16.506 40.915 1.00 15.95 141 VAL A N 1
ATOM 1020 C CA . VAL A 1 141 ? 22.023 16.374 40.528 1.00 16.94 141 VAL A CA 1
ATOM 1021 C C . VAL A 1 141 ? 21.215 15.872 41.728 1.00 18.19 141 VAL A C 1
ATOM 1022 O O . VAL A 1 141 ? 21.474 14.746 42.239 1.00 18.95 141 VAL A O 1
ATOM 1026 N N . TYR A 1 142 ? 20.305 16.714 42.211 1.00 17.38 142 TYR A N 1
ATOM 1027 C CA . TYR A 1 142 ? 19.360 16.353 43.299 1.00 18.39 142 TYR A CA 1
ATOM 1028 C C . TYR A 1 142 ? 17.969 15.977 42.749 1.00 17.59 142 TYR A C 1
ATOM 1029 O O . TYR A 1 142 ? 17.091 16.834 42.547 1.00 17.45 142 TYR A O 1
ATOM 1038 N N . SER A 1 143 ? 17.760 14.667 42.504 1.00 17.72 143 SER A N 1
ATOM 1039 C CA . SER A 1 143 ? 16.415 14.176 42.090 1.00 17.49 143 SER A CA 1
ATOM 1040 C C . SER A 1 143 ? 15.935 14.765 40.774 1.00 18.26 143 SER A C 1
ATOM 1041 O O . SER A 1 143 ? 15.008 15.591 40.733 1.00 19.00 143 SER A O 1
ATOM 1044 N N . GLY A 1 144 ? 16.591 14.375 39.691 1.00 19.94 144 GLY A N 1
ATOM 1045 C CA . GLY A 1 144 ? 16.205 14.817 38.365 1.00 20.73 144 GLY A CA 1
ATOM 1046 C C . GLY A 1 144 ? 15.852 13.626 37.458 1.00 21.24 144 GLY A C 1
ATOM 1047 O O . GLY A 1 144 ? 15.503 12.536 37.936 1.00 20.93 144 GLY A O 1
ATOM 1048 N N . VAL A 1 145 ? 15.961 13.846 36.157 1.00 21.02 145 VAL A N 1
ATOM 1049 C CA . VAL A 1 145 ? 15.841 12.783 35.136 1.00 20.82 145 VAL A CA 1
ATOM 1050 C C . VAL A 1 145 ? 16.996 12.978 34.176 1.00 22.52 145 VAL A C 1
ATOM 1051 O O . VAL A 1 145 ? 17.593 14.053 34.145 1.00 20.70 145 VAL A O 1
ATOM 1055 N N . SER A 1 146 ? 17.334 11.914 33.434 1.00 22.37 146 SER A N 1
ATOM 1056 C CA . SER A 1 146 ? 18.505 11.887 32.543 1.00 22.32 146 SER A CA 1
ATOM 1057 C C . SER A 1 146 ? 18.343 12.970 31.452 1.00 20.82 146 SER A C 1
ATOM 1058 O O . SER A 1 146 ? 17.237 13.409 31.184 1.00 19.26 146 SER A O 1
ATOM 1061 N N . ALA A 1 147 ? 19.459 13.396 30.869 1.00 20.17 147 ALA A N 1
ATOM 1062 C CA . ALA A 1 147 ? 19.404 14.384 29.816 1.00 20.34 147 ALA A CA 1
ATOM 1063 C C . ALA A 1 147 ? 18.658 13.776 28.631 1.00 20.49 147 ALA A C 1
ATOM 1064 O O . ALA A 1 147 ? 19.030 12.708 28.107 1.00 19.73 147 ALA A O 1
ATOM 1066 N N . GLY A 1 148 ? 17.587 14.431 28.239 1.00 21.00 148 GLY A N 1
ATOM 1067 C CA . GLY A 1 148 ? 16.773 14.020 27.113 1.00 22.60 148 GLY A CA 1
ATOM 1068 C C . GLY A 1 148 ? 15.645 13.091 27.505 1.00 23.07 148 GLY A C 1
ATOM 1069 O O . GLY A 1 148 ? 14.883 12.712 26.661 1.00 25.22 148 GLY A O 1
ATOM 1070 N N . CYS A 1 149 ? 15.508 12.763 28.790 1.00 23.67 149 CYS A N 1
ATOM 1071 C CA . CYS A 1 149 ? 14.334 12.017 29.271 1.00 24.26 149 CYS A CA 1
ATOM 1072 C C . CYS A 1 149 ? 13.041 12.825 29.138 1.00 24.56 149 CYS A C 1
ATOM 1073 O O . CYS A 1 149 ? 11.948 12.260 28.967 1.00 22.97 149 CYS A O 1
ATOM 1076 N N . PHE A 1 150 ? 13.142 14.165 29.199 1.00 22.01 150 PHE A N 1
ATOM 1077 C CA . PHE A 1 150 ? 11.966 15.011 29.027 1.00 22.98 150 PHE A CA 1
ATOM 1078 C C . PHE A 1 150 ? 11.797 15.505 27.608 1.00 21.55 150 PHE A C 1
ATOM 1079 O O . PHE A 1 150 ? 10.929 16.349 27.344 1.00 22.43 150 PHE A O 1
ATOM 1087 N N . TYR A 1 151 ? 12.601 14.976 26.708 1.00 23.34 151 TYR A N 1
ATOM 1088 C CA . TYR A 1 151 ? 12.370 15.174 25.253 1.00 24.73 151 TYR A CA 1
ATOM 1089 C C . TYR A 1 151 ? 10.877 15.231 24.935 1.00 25.66 151 TYR A C 1
ATOM 1090 O O . TYR A 1 151 ? 10.079 14.393 25.398 1.00 25.19 151 TYR A O 1
ATOM 1099 N N . SER A 1 152 ? 10.486 16.235 24.158 1.00 26.92 152 SER A N 1
ATOM 1100 C CA . SER A 1 152 ? 9.128 16.326 23.627 1.00 26.80 152 SER A CA 1
ATOM 1101 C C . SER A 1 152 ? 9.120 15.892 22.162 1.00 26.30 152 SER A C 1
ATOM 1102 O O . SER A 1 152 ? 9.805 16.492 21.312 1.00 25.34 152 SER A O 1
ATOM 1105 N N . ASN A 1 153 ? 8.333 14.845 21.871 1.00 27.06 153 ASN A N 1
ATOM 1106 C CA . ASN A 1 153 ? 8.173 14.384 20.495 1.00 27.81 153 ASN A CA 1
ATOM 1107 C C . ASN A 1 153 ? 7.428 15.338 19.570 1.00 28.46 153 ASN A C 1
ATOM 1108 O O . ASN A 1 153 ? 7.350 15.056 18.391 1.00 29.67 153 ASN A O 1
ATOM 1113 N N . THR A 1 154 ? 6.903 16.448 20.081 1.00 27.52 154 THR A N 1
ATOM 1114 C CA . THR A 1 154 ? 6.353 17.516 19.234 1.00 29.34 154 THR A CA 1
ATOM 1115 C C . THR A 1 154 ? 7.124 18.840 19.369 1.00 28.59 154 THR A C 1
ATOM 1116 O O . THR A 1 154 ? 6.624 19.897 18.958 1.00 26.10 154 THR A O 1
ATOM 1120 N N . ASN A 1 155 ? 8.318 18.782 19.981 1.00 28.39 155 ASN A N 1
ATOM 1121 C CA . ASN A 1 155 ? 9.147 19.980 20.169 1.00 27.04 155 ASN A CA 1
ATOM 1122 C C . ASN A 1 155 ? 8.475 21.031 21.066 1.00 26.43 155 ASN A C 1
ATOM 1123 O O . ASN A 1 155 ? 8.589 22.221 20.828 1.00 27.41 155 ASN A O 1
ATOM 1128 N N . GLN A 1 156 ? 7.756 20.594 22.106 1.00 25.28 156 GLN A N 1
ATOM 1129 C CA . GLN A 1 156 ? 7.124 21.511 23.039 1.00 25.78 156 GLN A CA 1
ATOM 1130 C C . GLN A 1 156 ? 8.199 22.126 23.953 1.00 26.31 156 GLN A C 1
ATOM 1131 O O . GLN A 1 156 ? 9.183 21.450 24.311 1.00 24.61 156 GLN A O 1
ATOM 1137 N N . VAL A 1 157 ? 8.010 23.395 24.280 1.00 23.84 157 VAL A N 1
ATOM 1138 C CA . VAL A 1 157 ? 8.880 24.100 25.203 1.00 23.75 157 VAL A CA 1
ATOM 1139 C C . VAL A 1 157 ? 8.337 23.900 26.625 1.00 23.51 157 VAL A C 1
ATOM 1140 O O . VAL A 1 157 ? 7.159 24.147 26.904 1.00 23.63 157 VAL A O 1
ATOM 1144 N N . ASP A 1 158 ? 9.177 23.433 27.535 1.00 22.51 158 ASP A N 1
ATOM 1145 C CA . ASP A 1 158 ? 8.756 23.291 28.933 1.00 22.80 158 ASP A CA 1
ATOM 1146 C C . ASP A 1 158 ? 7.586 22.287 29.052 1.00 23.52 158 ASP A C 1
ATOM 1147 O O . ASP A 1 158 ? 6.676 22.494 29.850 1.00 23.71 158 ASP A O 1
ATOM 1152 N N . GLY A 1 159 ? 7.664 21.201 28.281 1.00 22.96 159 GLY A N 1
ATOM 1153 C CA . GLY A 1 159 ? 6.631 20.154 28.310 1.00 23.87 159 GLY A CA 1
ATOM 1154 C C . GLY A 1 159 ? 7.002 19.109 29.340 1.00 23.59 159 GLY A C 1
ATOM 1155 O O . GLY A 1 159 ? 8.138 18.621 29.358 1.00 23.03 159 GLY A O 1
ATOM 1156 N N . TRP A 1 160 ? 6.051 18.776 30.217 1.00 25.02 160 TRP A N 1
ATOM 1157 C CA . TRP A 1 160 ? 6.249 17.686 31.192 1.00 24.85 160 TRP A CA 1
ATOM 1158 C C . TRP A 1 160 ? 6.078 16.351 30.469 1.00 24.89 160 TRP A C 1
ATOM 1159 O O . TRP A 1 160 ? 5.089 16.161 29.790 1.00 25.55 160 TRP A O 1
ATOM 1170 N N . ASN A 1 161 ? 7.044 15.453 30.584 1.00 25.54 161 ASN A N 1
ATOM 1171 C CA . ASN A 1 161 ? 6.942 14.092 29.998 1.00 25.84 161 ASN A CA 1
ATOM 1172 C C . ASN A 1 161 ? 6.604 13.082 31.108 1.00 24.65 161 ASN A C 1
ATOM 1173 O O . ASN A 1 161 ? 7.464 12.666 31.845 1.00 23.30 161 ASN A O 1
ATOM 1178 N N . SER A 1 162 ? 5.320 12.749 31.230 1.00 26.41 162 SER A N 1
ATOM 1179 C CA . SER A 1 162 ? 4.832 11.747 32.208 1.00 28.28 162 SER A CA 1
ATOM 1180 C C . SER A 1 162 ? 5.469 10.381 32.099 1.00 27.25 162 SER A C 1
ATOM 1181 O O . SER A 1 162 ? 5.742 9.751 33.113 1.00 27.86 162 SER A O 1
ATOM 1184 N N . THR A 1 163 ? 5.712 9.891 30.884 1.00 27.39 163 THR A N 1
ATOM 1185 C CA . THR A 1 163 ? 6.309 8.556 30.749 1.00 28.57 163 THR A CA 1
ATOM 1186 C C . THR A 1 163 ? 7.656 8.521 31.483 1.00 28.76 163 THR A C 1
ATOM 1187 O O . THR A 1 163 ? 8.012 7.535 32.159 1.00 26.92 163 THR A O 1
ATOM 1191 N N . CYS A 1 164 ? 8.442 9.591 31.279 1.00 27.08 164 CYS A N 1
ATOM 1192 C CA . CYS A 1 164 ? 9.750 9.712 31.926 1.00 25.76 164 CYS A CA 1
ATOM 1193 C C . CYS A 1 164 ? 9.576 9.824 33.432 1.00 24.36 164 CYS A C 1
ATOM 1194 O O . CYS A 1 164 ? 10.152 9.032 34.172 1.00 26.44 164 CYS A O 1
ATOM 1197 N N . ALA A 1 165 ? 8.774 10.784 33.873 1.00 26.22 165 ALA A N 1
ATOM 1198 C CA . ALA A 1 165 ? 8.605 11.075 35.327 1.00 26.65 165 ALA A CA 1
ATOM 1199 C C . ALA A 1 165 ? 8.114 9.814 36.092 1.00 27.33 165 ALA A C 1
ATOM 1200 O O . ALA A 1 165 ? 8.559 9.529 37.215 1.00 25.44 165 ALA A O 1
ATOM 1202 N N . GLN A 1 166 ? 7.213 9.063 35.457 1.00 27.83 166 GLN A N 1
ATOM 1203 C CA . GLN A 1 166 ? 6.693 7.809 36.081 1.00 29.38 166 GLN A CA 1
ATOM 1204 C C . GLN A 1 166 ? 7.710 6.690 36.152 1.00 29.01 166 GLN A C 1
ATOM 1205 O O . GLN A 1 166 ? 7.467 5.666 36.830 1.00 30.48 166 GLN A O 1
ATOM 1211 N N . GLY A 1 167 ? 8.827 6.837 35.455 1.00 28.09 167 GLY A N 1
ATOM 1212 C CA . GLY A 1 167 ? 9.892 5.840 35.472 1.00 28.56 167 GLY A CA 1
ATOM 1213 C C . GLY A 1 167 ? 9.686 4.756 34.410 1.00 31.70 167 GLY A C 1
ATOM 1214 O O . GLY A 1 167 ? 10.255 3.649 34.522 1.00 29.08 167 GLY A O 1
ATOM 1215 N N . ASP A 1 168 ? 8.858 5.081 33.395 1.00 31.75 168 ASP A N 1
ATOM 1216 C CA . ASP A 1 168 ? 8.498 4.149 32.316 1.00 32.14 168 ASP A CA 1
ATOM 1217 C C . ASP A 1 168 ? 9.406 4.200 31.086 1.00 32.99 168 ASP A C 1
ATOM 1218 O O . ASP A 1 168 ? 9.186 3.452 30.130 1.00 30.09 168 ASP A O 1
ATOM 1223 N N . VAL A 1 169 ? 10.458 5.043 31.129 1.00 30.37 169 VAL A N 1
ATOM 1224 C CA . VAL A 1 169 ? 11.443 5.077 30.061 1.00 29.99 169 VAL A CA 1
ATOM 1225 C C . VAL A 1 169 ? 12.738 4.384 30.517 1.00 31.02 169 VAL A C 1
ATOM 1226 O O . VAL A 1 169 ? 13.532 4.918 31.329 1.00 28.30 169 VAL A O 1
ATOM 1230 N N . ILE A 1 170 ? 12.953 3.178 29.991 1.00 28.84 170 ILE A N 1
ATOM 1231 C CA . ILE A 1 170 ? 14.086 2.349 30.391 1.00 27.84 170 ILE A CA 1
ATOM 1232 C C . ILE A 1 170 ? 14.833 1.932 29.141 1.00 29.29 170 ILE A C 1
ATOM 1233 O O . ILE A 1 170 ? 14.244 1.335 28.199 1.00 29.32 170 ILE A O 1
ATOM 1238 N N . THR A 1 171 ? 16.127 2.241 29.100 1.00 29.08 171 THR A N 1
ATOM 1239 C CA . THR A 1 171 ? 16.941 1.841 27.963 1.00 27.76 171 THR A CA 1
ATOM 1240 C C . THR A 1 171 ? 18.382 1.600 28.418 1.00 28.18 171 THR A C 1
ATOM 1241 O O . THR A 1 171 ? 18.641 1.553 29.601 1.00 28.11 171 THR A O 1
ATOM 1245 N N . THR A 1 172 ? 19.305 1.453 27.470 1.00 27.86 172 THR A N 1
ATOM 1246 C CA . THR A 1 172 ? 20.669 1.062 27.751 1.00 28.44 172 THR A CA 1
ATOM 1247 C C . THR A 1 172 ? 21.580 2.264 27.974 1.00 27.45 172 THR A C 1
ATOM 1248 O O . THR A 1 172 ? 21.240 3.352 27.517 1.00 27.88 172 THR A O 1
ATOM 1252 N N . PRO A 1 173 ? 22.716 2.057 28.661 1.00 26.88 173 PRO A N 1
ATOM 1253 C CA . PRO A 1 173 ? 23.804 3.038 28.717 1.00 27.94 173 PRO A CA 1
ATOM 1254 C C . PRO A 1 173 ? 24.155 3.541 27.334 1.00 29.19 173 PRO A C 1
ATOM 1255 O O . PRO A 1 173 ? 24.366 4.733 27.147 1.00 26.72 173 PRO A O 1
ATOM 1259 N N . GLU A 1 174 ? 24.145 2.637 26.348 1.00 28.24 174 GLU A N 1
ATOM 1260 C CA . GLU A 1 174 ? 24.524 3.010 24.977 1.00 30.17 174 GLU A CA 1
ATOM 1261 C C . GLU A 1 174 ? 23.569 4.010 24.356 1.00 27.19 174 GLU A C 1
ATOM 1262 O O . GLU A 1 174 ? 23.986 5.005 23.762 1.00 27.52 174 GLU A O 1
ATOM 1268 N N . HIS A 1 175 ? 22.296 3.741 24.533 1.00 26.74 175 HIS A N 1
ATOM 1269 C CA . HIS A 1 175 ? 21.240 4.530 23.976 1.00 28.11 175 HIS A CA 1
ATOM 1270 C C . HIS A 1 175 ? 21.120 5.913 24.698 1.00 27.22 175 HIS A C 1
ATOM 1271 O O . HIS A 1 175 ? 21.037 6.966 24.023 1.00 26.58 175 HIS A O 1
ATOM 1278 N N . TRP A 1 176 ? 21.138 5.915 26.027 1.00 24.84 176 TRP A N 1
ATOM 1279 C CA . TRP A 1 176 ? 21.198 7.197 26.742 1.00 25.76 176 TRP A CA 1
ATOM 1280 C C . TRP A 1 176 ? 22.445 8.006 26.391 1.00 25.17 176 TRP A C 1
ATOM 1281 O O . TRP A 1 176 ? 22.363 9.236 26.274 1.00 25.82 176 TRP A O 1
ATOM 1292 N N . ALA A 1 177 ? 23.597 7.340 26.246 1.00 25.16 177 ALA A N 1
ATOM 1293 C CA . ALA A 1 177 ? 24.838 8.019 25.914 1.00 24.77 177 ALA A CA 1
ATOM 1294 C C . ALA A 1 177 ? 24.703 8.656 24.517 1.00 25.99 177 ALA A C 1
ATOM 1295 O O . ALA A 1 177 ? 25.119 9.803 24.325 1.00 25.01 177 ALA A O 1
ATOM 1297 N N . SER A 1 178 ? 24.095 7.939 23.569 1.00 24.80 178 SER A N 1
ATOM 1298 C CA . SER A 1 178 ? 23.784 8.513 22.236 1.00 26.76 178 SER A CA 1
ATOM 1299 C C . SER A 1 178 ? 22.901 9.740 22.283 1.00 24.71 178 SER A C 1
ATOM 1300 O O . SER A 1 178 ? 23.097 10.674 21.515 1.00 24.76 178 SER A O 1
ATOM 1303 N N . ILE A 1 179 ? 21.912 9.702 23.154 1.00 24.60 179 ILE A N 1
ATOM 1304 C CA . ILE A 1 179 ? 21.015 10.835 23.347 1.00 24.68 179 ILE A CA 1
ATOM 1305 C C . ILE A 1 179 ? 21.808 12.030 23.881 1.00 25.21 179 ILE A C 1
ATOM 1306 O O . ILE A 1 179 ? 21.599 13.156 23.405 1.00 23.70 179 ILE A O 1
ATOM 1311 N N . ALA A 1 180 ? 22.734 11.772 24.806 1.00 23.85 180 ALA A N 1
ATOM 1312 C CA . ALA A 1 180 ? 23.504 12.854 25.426 1.00 23.74 180 ALA A CA 1
ATOM 1313 C C . ALA A 1 180 ? 24.522 13.418 24.417 1.00 24.72 180 ALA A C 1
ATOM 1314 O O . ALA A 1 180 ? 24.686 14.645 24.284 1.00 24.80 180 ALA A O 1
ATOM 1316 N N . GLU A 1 181 ? 25.184 12.521 23.698 1.00 22.92 181 GLU A N 1
ATOM 1317 C CA . GLU A 1 181 ? 26.167 12.897 22.699 1.00 23.94 181 GLU A CA 1
ATOM 1318 C C . GLU A 1 181 ? 25.517 13.782 21.619 1.00 22.26 181 GLU A C 1
ATOM 1319 O O . GLU A 1 181 ? 26.134 14.741 21.147 1.00 21.44 181 GLU A O 1
ATOM 1325 N N . ALA A 1 182 ? 24.283 13.449 21.235 1.00 19.96 182 ALA A N 1
ATOM 1326 C CA . ALA A 1 182 ? 23.605 14.136 20.158 1.00 21.08 182 ALA A CA 1
ATOM 1327 C C . ALA A 1 182 ? 23.301 15.621 20.505 1.00 22.24 182 ALA A C 1
ATOM 1328 O O . ALA A 1 182 ? 23.059 16.455 19.624 1.00 20.51 182 ALA A O 1
ATOM 1330 N N . MET A 1 183 ? 23.312 15.930 21.814 1.00 21.31 183 MET A N 1
ATOM 1331 C CA . MET A 1 183 ? 23.058 17.303 22.268 1.00 20.82 183 MET A CA 1
ATOM 1332 C C . MET A 1 183 ? 24.243 18.229 21.940 1.00 21.16 183 MET A C 1
ATOM 1333 O O . MET A 1 183 ? 24.083 19.447 21.916 1.00 22.29 183 MET A O 1
ATOM 1338 N N . TYR A 1 184 ? 25.436 17.676 21.796 1.00 19.91 184 TYR A N 1
ATOM 1339 C CA . TYR A 1 184 ? 26.535 18.396 21.191 1.00 21.41 184 TYR A CA 1
ATOM 1340 C C . TYR A 1 184 ? 27.263 17.429 20.254 1.00 21.99 184 TYR A C 1
ATOM 1341 O O . TYR A 1 184 ? 28.333 16.907 20.612 1.00 22.27 184 TYR A O 1
ATOM 1350 N N . SER A 1 185 ? 26.724 17.189 19.056 1.00 23.02 185 SER A N 1
ATOM 1351 C CA . SER A 1 185 ? 27.345 16.118 18.241 1.00 25.12 185 SER A CA 1
ATOM 1352 C C . SER A 1 185 ? 28.763 16.425 17.819 1.00 23.41 185 SER A C 1
ATOM 1353 O O . SER A 1 185 ? 29.105 17.575 17.462 1.00 22.79 185 SER A O 1
ATOM 1356 N N . GLY A 1 186 ? 29.596 15.404 17.927 1.00 21.78 186 GLY A N 1
ATOM 1357 C CA . GLY A 1 186 ? 30.990 15.525 17.545 1.00 24.68 186 GLY A CA 1
ATOM 1358 C C . GLY A 1 186 ? 31.908 16.019 18.638 1.00 23.67 186 GLY A C 1
ATOM 1359 O O . GLY A 1 186 ? 33.124 15.986 18.499 1.00 23.64 186 GLY A O 1
ATOM 1360 N N . TYR A 1 187 ? 31.332 16.473 19.758 1.00 24.28 187 TYR A N 1
ATOM 1361 C CA . TYR A 1 187 ? 32.138 16.983 20.846 1.00 23.78 187 TYR A CA 1
ATOM 1362 C C . TYR A 1 187 ? 32.913 15.879 21.488 1.00 23.82 187 TYR A C 1
ATOM 1363 O O . TYR A 1 187 ? 32.328 14.886 21.853 1.00 25.17 187 TYR A O 1
ATOM 1372 N N . SER A 1 188 ? 34.201 16.087 21.701 1.00 25.89 188 SER A N 1
ATOM 1373 C CA . SER A 1 188 ? 34.962 15.053 22.448 1.00 29.15 188 SER A CA 1
ATOM 1374 C C . SER A 1 188 ? 35.966 15.676 23.438 1.00 30.74 188 SER A C 1
ATOM 1375 O O . SER A 1 188 ? 37.063 15.136 23.677 1.00 32.75 188 SER A O 1
ATOM 1378 N N . GLY A 1 189 ? 35.600 16.813 24.031 1.00 27.90 189 GLY A N 1
ATOM 1379 C CA . GLY A 1 189 ? 36.447 17.405 25.022 1.00 26.32 189 GLY A CA 1
ATOM 1380 C C . GLY A 1 189 ? 35.963 17.099 26.454 1.00 25.74 189 GLY A C 1
ATOM 1381 O O . GLY A 1 189 ? 35.193 16.177 26.703 1.00 25.07 189 GLY A O 1
ATOM 1382 N N . SER A 1 190 ? 36.410 17.943 27.363 1.00 24.97 190 SER A N 1
ATOM 1383 C CA . SER A 1 190 ? 36.110 17.908 28.780 1.00 25.24 190 SER A CA 1
ATOM 1384 C C . SER A 1 190 ? 34.615 17.838 29.017 1.00 23.76 190 SER A C 1
ATOM 1385 O O . SER A 1 190 ? 33.854 18.561 28.355 1.00 22.86 190 SER A O 1
ATOM 1388 N N . ARG A 1 191 ? 34.182 17.015 29.972 1.00 22.14 191 ARG A N 1
ATOM 1389 C CA . ARG A 1 191 ? 32.784 17.051 30.451 1.00 20.52 191 ARG A CA 1
ATOM 1390 C C . ARG A 1 191 ? 32.763 17.097 32.001 1.00 19.09 191 ARG A C 1
ATOM 1391 O O . ARG A 1 191 ? 33.732 16.635 32.635 1.00 18.38 191 ARG A O 1
ATOM 1399 N N . PRO A 1 192 ? 31.698 17.632 32.606 1.00 18.05 192 PRO A N 1
ATOM 1400 C CA . PRO A 1 192 ? 31.740 17.648 34.089 1.00 19.05 192 PRO A CA 1
ATOM 1401 C C . PRO A 1 192 ? 31.686 16.246 34.722 1.00 18.00 192 PRO A C 1
ATOM 1402 O O . PRO A 1 192 ? 30.930 15.378 34.236 1.00 18.97 192 PRO A O 1
ATOM 1406 N N . ARG A 1 193 ? 32.419 16.077 35.816 1.00 18.30 193 ARG A N 1
ATOM 1407 C CA . ARG A 1 193 ? 32.259 14.908 36.696 1.00 18.14 193 ARG A CA 1
ATOM 1408 C C . ARG A 1 193 ? 30.839 14.977 37.291 1.00 18.17 193 ARG A C 1
ATOM 1409 O O . ARG A 1 193 ? 30.462 16.008 37.852 1.00 17.81 193 ARG A O 1
ATOM 1417 N N . MET A 1 194 ? 30.050 13.904 37.150 1.00 17.84 194 MET A N 1
ATOM 1418 C CA . MET A 1 194 ? 28.667 13.870 37.539 1.00 18.06 194 MET A CA 1
ATOM 1419 C C . MET A 1 194 ? 28.437 13.162 38.878 1.00 19.05 194 MET A C 1
ATOM 1420 O O . MET A 1 194 ? 28.924 12.059 39.089 1.00 18.68 194 MET A O 1
ATOM 1425 N N . GLN A 1 195 ? 27.646 13.787 39.745 1.00 18.31 195 GLN A N 1
ATOM 1426 C CA . GLN A 1 195 ? 27.199 13.198 41.007 1.00 18.61 195 GLN A CA 1
ATOM 1427 C C . GLN A 1 195 ? 25.705 13.271 41.046 1.00 18.43 195 GLN A C 1
ATOM 1428 O O . GLN A 1 195 ? 25.112 14.377 40.984 1.00 18.19 195 GLN A O 1
ATOM 1434 N N . ILE A 1 196 ? 25.064 12.101 41.142 1.00 18.43 196 ILE A N 1
ATOM 1435 C CA . ILE A 1 196 ? 23.613 11.941 40.984 1.00 17.63 196 ILE A CA 1
ATOM 1436 C C . ILE A 1 196 ? 22.971 11.426 42.285 1.00 19.33 196 ILE A C 1
ATOM 1437 O O . ILE A 1 196 ? 23.233 10.283 42.693 1.00 19.77 196 ILE A O 1
ATOM 1442 N N . TYR A 1 197 ? 22.123 12.241 42.924 1.00 18.56 197 TYR A N 1
ATOM 1443 C CA . TYR A 1 197 ? 21.349 11.833 44.089 1.00 19.34 197 TYR A CA 1
ATOM 1444 C C . TYR A 1 197 ? 19.912 11.515 43.692 1.00 19.74 197 TYR A C 1
ATOM 1445 O O . TYR A 1 197 ? 19.326 12.178 42.846 1.00 21.13 197 TYR A O 1
ATOM 1454 N N . HIS A 1 198 ? 19.291 10.563 44.374 1.00 19.37 198 HIS A N 1
ATOM 1455 C CA . HIS A 1 198 ? 17.873 10.283 44.170 1.00 19.42 198 HIS A CA 1
ATOM 1456 C C . HIS A 1 198 ? 17.362 9.537 45.407 1.00 20.44 198 HIS A C 1
ATOM 1457 O O . HIS A 1 198 ? 18.120 8.821 46.048 1.00 21.02 198 HIS A O 1
ATOM 1464 N N . GLY A 1 199 ? 16.079 9.696 45.701 1.00 22.27 199 GLY A N 1
ATOM 1465 C CA . GLY A 1 199 ? 15.461 8.987 46.837 1.00 23.31 199 GLY A CA 1
ATOM 1466 C C . GLY A 1 199 ? 14.651 7.774 46.388 1.00 23.11 199 GLY A C 1
ATOM 1467 O O . GLY A 1 199 ? 13.987 7.822 45.344 1.00 24.03 199 GLY A O 1
ATOM 1468 N N . SER A 1 200 ? 14.700 6.6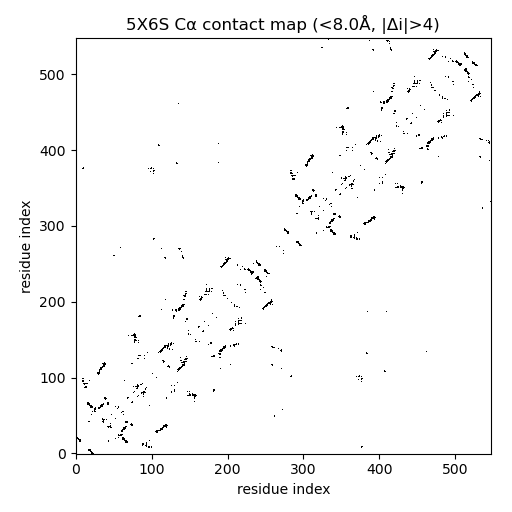90 47.178 1.00 24.71 200 SER A N 1
ATOM 1469 C CA . SER A 1 200 ? 14.063 5.398 46.818 1.00 25.51 200 SER A CA 1
ATOM 1470 C C . SER A 1 200 ? 12.535 5.432 46.810 1.00 26.50 200 SER A C 1
ATOM 1471 O O . SER A 1 200 ? 11.899 4.572 46.245 1.00 25.80 200 SER A O 1
ATOM 1474 N N . ILE A 1 201 ? 11.937 6.441 47.436 1.00 26.90 201 ILE A N 1
ATOM 1475 C CA . ILE A 1 201 ? 10.491 6.516 47.523 1.00 25.90 201 ILE A CA 1
ATOM 1476 C C . ILE A 1 201 ? 9.953 7.775 46.891 1.00 26.07 201 ILE A C 1
ATOM 1477 O O . ILE A 1 201 ? 8.829 8.234 47.176 1.00 28.52 201 ILE A O 1
ATOM 1482 N N . ASP A 1 202 ? 10.724 8.310 45.942 1.00 25.87 202 ASP A N 1
ATOM 1483 C CA . ASP A 1 202 ? 10.261 9.437 45.124 1.00 24.05 202 ASP A CA 1
ATOM 1484 C C . ASP A 1 202 ? 9.074 9.007 44.253 1.00 24.44 202 ASP A C 1
ATOM 1485 O O . ASP A 1 202 ? 9.201 8.093 43.449 1.00 26.41 202 ASP A O 1
ATOM 1490 N N . THR A 1 203 ? 7.941 9.679 44.396 1.00 25.00 203 THR A N 1
ATOM 1491 C CA . THR A 1 203 ? 6.761 9.411 43.601 1.00 26.57 203 THR A CA 1
ATOM 1492 C C . THR A 1 203 ? 6.383 10.602 42.713 1.00 27.65 203 THR A C 1
ATOM 1493 O O . THR A 1 203 ? 5.254 10.705 42.260 1.00 26.31 203 THR A O 1
ATOM 1497 N N . THR A 1 204 ? 7.339 11.519 42.499 1.00 27.73 204 THR A N 1
ATOM 1498 C CA . THR A 1 204 ? 7.217 12.603 41.493 1.00 27.54 204 THR A CA 1
ATOM 1499 C C . THR A 1 204 ? 8.099 12.257 40.292 1.00 25.95 204 THR A C 1
ATOM 1500 O O . THR A 1 204 ? 7.624 12.146 39.158 1.00 26.67 204 THR A O 1
ATOM 1504 N N . LEU A 1 205 ? 9.383 12.068 40.564 1.00 25.75 205 LEU A N 1
ATOM 1505 C CA . LEU A 1 205 ? 10.327 11.537 39.593 1.00 25.38 205 LEU A CA 1
ATOM 1506 C C . LEU A 1 205 ? 10.776 10.179 40.103 1.00 24.96 205 LEU A C 1
ATOM 1507 O O . LEU A 1 205 ? 11.647 10.064 40.994 1.00 24.84 205 LEU A O 1
ATOM 1512 N N . TYR A 1 206 ? 10.167 9.138 39.517 1.00 25.90 206 TYR A N 1
ATOM 1513 C CA . TYR A 1 206 ? 10.322 7.779 40.023 1.00 25.95 206 TYR A CA 1
ATOM 1514 C C . TYR A 1 206 ? 11.766 7.320 39.984 1.00 26.50 206 TYR A C 1
ATOM 1515 O O . TYR A 1 206 ? 12.540 7.701 39.090 1.00 26.17 206 TYR A O 1
ATOM 1524 N N . PRO A 1 207 ? 12.164 6.486 40.973 1.00 25.68 207 PRO A N 1
ATOM 1525 C CA . PRO A 1 207 ? 13.569 6.163 41.170 1.00 25.06 207 PRO A CA 1
ATOM 1526 C C . PRO A 1 207 ? 14.246 5.432 40.012 1.00 25.31 207 PRO A C 1
ATOM 1527 O O . PRO A 1 207 ? 15.484 5.322 39.993 1.00 24.82 207 PRO A O 1
ATOM 1531 N N . GLN A 1 208 ? 13.463 4.892 39.079 1.00 24.91 208 GLN A N 1
ATOM 1532 C CA . GLN A 1 208 ? 14.042 4.300 37.861 1.00 26.85 208 GLN A CA 1
ATOM 1533 C C . GLN A 1 208 ? 14.968 5.328 37.147 1.00 24.67 208 GLN A C 1
ATOM 1534 O O . GLN A 1 208 ? 16.067 4.971 36.637 1.00 24.55 208 GLN A O 1
ATOM 1540 N N . ASN A 1 209 ? 14.521 6.586 37.186 1.00 24.59 209 ASN A N 1
ATOM 1541 C CA . ASN A 1 209 ? 15.264 7.707 36.642 1.00 24.16 209 ASN A CA 1
ATOM 1542 C C . ASN A 1 209 ? 16.620 7.875 37.234 1.00 23.78 209 ASN A C 1
ATOM 1543 O O . ASN A 1 209 ? 17.534 8.340 36.566 1.00 25.19 209 ASN A O 1
ATOM 1548 N N . TYR A 1 210 ? 16.822 7.461 38.488 1.00 24.44 210 TYR A N 1
ATOM 1549 C CA . TYR A 1 210 ? 18.165 7.445 39.005 1.00 23.13 210 TYR A CA 1
ATOM 1550 C C . TYR A 1 210 ? 19.009 6.498 38.208 1.00 23.76 210 TYR A C 1
ATOM 1551 O O . TYR A 1 210 ? 20.156 6.795 37.850 1.00 23.82 210 TYR A O 1
ATOM 1560 N N . TYR A 1 211 ? 18.478 5.308 37.950 1.00 24.12 211 TYR A N 1
ATOM 1561 C CA . TYR A 1 211 ? 19.304 4.293 37.273 1.00 22.00 211 TYR A CA 1
ATOM 1562 C C . TYR A 1 211 ? 19.529 4.677 35.814 1.00 20.24 211 TYR A C 1
ATOM 1563 O O . TYR A 1 211 ? 20.604 4.472 35.290 1.00 20.50 211 TYR A O 1
ATOM 1572 N N . GLU A 1 212 ? 18.503 5.241 35.191 1.00 21.50 212 GLU A N 1
ATOM 1573 C CA . GLU A 1 212 ? 18.606 5.725 33.781 1.00 21.53 212 GLU A CA 1
ATOM 1574 C C . GLU A 1 212 ? 19.659 6.815 33.637 1.00 20.66 212 GLU A C 1
ATOM 1575 O O . GLU A 1 212 ? 20.374 6.864 32.674 1.00 21.10 212 GLU A O 1
ATOM 1581 N N . THR A 1 213 ? 19.782 7.664 34.640 1.00 21.21 213 THR A N 1
ATOM 1582 C CA . THR A 1 213 ? 20.808 8.726 34.642 1.00 19.87 213 THR A CA 1
ATOM 1583 C C . THR A 1 213 ? 22.208 8.174 34.831 1.00 20.38 213 THR A C 1
ATOM 1584 O O . THR A 1 213 ? 23.163 8.614 34.172 1.00 18.72 213 THR A O 1
ATOM 1588 N N . CYS A 1 214 ? 22.371 7.214 35.753 1.00 19.10 214 CYS A N 1
ATOM 1589 C CA . CYS A 1 214 ? 23.663 6.616 35.974 1.00 19.14 214 CYS A CA 1
ATOM 1590 C C . CYS A 1 214 ? 24.107 5.819 34.741 1.00 18.81 214 CYS A C 1
ATOM 1591 O O . CYS A 1 214 ? 25.280 5.856 34.380 1.00 18.93 214 CYS A O 1
ATOM 1594 N N . LYS A 1 215 ? 23.164 5.133 34.109 1.00 19.96 215 LYS A N 1
ATOM 1595 C CA . LYS A 1 215 ? 23.391 4.488 32.796 1.00 20.50 215 LYS A CA 1
ATOM 1596 C C . LYS A 1 215 ? 23.907 5.505 31.794 1.00 21.10 215 LYS A C 1
ATOM 1597 O O . LYS A 1 215 ? 24.970 5.291 31.168 1.00 22.52 215 LYS A O 1
ATOM 1603 N N . GLN A 1 216 ? 23.171 6.605 31.644 1.00 20.78 216 GLN A N 1
ATOM 1604 C CA . GLN A 1 216 ? 23.547 7.670 30.683 1.00 20.85 216 GLN A CA 1
ATOM 1605 C C . GLN A 1 216 ? 24.994 8.094 30.839 1.00 20.86 216 GLN A C 1
ATOM 1606 O O . GLN A 1 216 ? 25.789 8.008 29.876 1.00 19.40 216 GLN A O 1
ATOM 1612 N N . TRP A 1 217 ? 25.387 8.487 32.057 1.00 20.37 217 TRP A N 1
ATOM 1613 C CA . TRP A 1 217 ? 26.742 8.966 32.257 1.00 20.21 217 TRP A CA 1
ATOM 1614 C C . TRP A 1 217 ? 27.807 7.903 32.183 1.00 21.02 217 TRP A C 1
ATOM 1615 O O . TRP A 1 217 ? 28.902 8.175 31.696 1.00 21.03 217 TRP A O 1
ATOM 1626 N N . ALA A 1 218 ? 27.484 6.695 32.639 1.00 21.61 218 ALA A N 1
ATOM 1627 C CA . ALA A 1 218 ? 28.342 5.526 32.427 1.00 22.86 218 ALA A CA 1
ATOM 1628 C C . ALA A 1 218 ? 28.629 5.378 30.916 1.00 21.06 218 ALA A C 1
ATOM 1629 O O . ALA A 1 218 ? 29.762 5.275 30.531 1.00 23.76 218 ALA A O 1
ATOM 1631 N N . GLY A 1 219 ? 27.596 5.396 30.094 1.00 21.70 219 GLY A N 1
ATOM 1632 C CA . GLY A 1 219 ? 27.774 5.244 28.628 1.00 23.17 219 GLY A CA 1
ATOM 1633 C C . GLY A 1 219 ? 28.643 6.381 28.107 1.00 24.81 219 GLY A C 1
ATOM 1634 O O . GLY A 1 219 ? 29.613 6.154 27.346 1.00 23.25 219 GLY A O 1
ATOM 1635 N N . VAL A 1 220 ? 28.340 7.616 28.555 1.00 22.77 220 VAL A N 1
ATOM 1636 C CA . VAL A 1 220 ? 29.068 8.796 28.068 1.00 21.58 220 VAL A CA 1
ATOM 1637 C C . VAL A 1 220 ? 30.559 8.674 28.399 1.00 22.86 220 VAL A C 1
ATOM 1638 O O . VAL A 1 220 ? 31.460 8.982 27.572 1.00 20.48 220 VAL A O 1
ATOM 1642 N N . PHE A 1 221 ? 30.860 8.223 29.620 1.00 23.03 221 PHE A N 1
ATOM 1643 C CA . PHE A 1 221 ? 32.262 8.227 30.033 1.00 21.77 221 PHE A CA 1
ATOM 1644 C C . PHE A 1 221 ? 32.995 6.913 29.703 1.00 22.85 221 PHE A C 1
ATOM 1645 O O . PHE A 1 221 ? 34.169 6.789 29.952 1.00 23.96 221 PHE A O 1
ATOM 1653 N N . GLY A 1 222 ? 32.299 5.951 29.153 1.00 23.72 222 GLY A N 1
ATOM 1654 C CA . GLY A 1 222 ? 32.995 4.694 28.805 1.00 25.97 222 GLY A CA 1
ATOM 1655 C C . GLY A 1 222 ? 33.143 3.727 29.987 1.00 27.51 222 GLY A C 1
ATOM 1656 O O . GLY A 1 222 ? 33.958 2.801 29.914 1.00 26.65 222 GLY A O 1
ATOM 1657 N N . TYR A 1 223 ? 32.375 3.970 31.068 1.00 25.93 223 TYR A N 1
ATOM 1658 C CA . TYR A 1 223 ? 32.358 3.105 32.262 1.00 26.84 223 TYR A CA 1
ATOM 1659 C C . TYR A 1 223 ? 31.416 1.934 32.008 1.00 26.18 223 TYR A C 1
ATOM 1660 O O . TYR A 1 223 ? 30.396 2.093 31.368 1.00 26.89 223 TYR A O 1
ATOM 1669 N N . ASP A 1 224 ? 31.764 0.773 32.539 1.00 27.05 224 ASP A N 1
ATOM 1670 C CA . ASP A 1 224 ? 30.869 -0.356 32.532 1.00 26.66 224 ASP A CA 1
ATOM 1671 C C . ASP A 1 224 ? 29.776 -0.140 33.569 1.00 26.54 224 ASP A C 1
ATOM 1672 O O . ASP A 1 224 ? 30.057 -0.190 34.783 1.00 26.76 224 ASP A O 1
ATOM 1677 N N . TYR A 1 225 ? 28.543 0.060 33.118 1.00 25.51 225 TYR A N 1
ATOM 1678 C CA . TYR A 1 225 ? 27.459 0.361 34.021 1.00 27.11 225 TYR A CA 1
ATOM 1679 C C . TYR A 1 225 ? 27.284 -0.739 35.088 1.00 30.00 225 TYR A C 1
ATOM 1680 O O . TYR A 1 225 ? 26.973 -0.445 36.282 1.00 28.31 225 TYR A O 1
ATOM 1689 N N . SER A 1 226 ? 27.501 -2.000 34.666 1.00 29.42 226 SER A N 1
ATOM 1690 C CA . SER A 1 226 ? 27.370 -3.155 35.570 1.00 29.23 226 SER A CA 1
ATOM 1691 C C . SER A 1 226 ? 28.540 -3.408 36.473 1.00 26.56 226 SER A C 1
ATOM 1692 O O . SER A 1 226 ? 28.446 -4.255 37.330 1.00 29.84 226 SER A O 1
ATOM 1695 N N . ALA A 1 227 ? 29.655 -2.754 36.264 1.00 26.10 227 ALA A N 1
ATOM 1696 C CA . ALA A 1 227 ? 30.823 -2.907 37.135 1.00 26.44 227 ALA A CA 1
ATOM 1697 C C . ALA A 1 227 ? 31.397 -1.575 37.649 1.00 26.03 227 ALA A C 1
ATOM 1698 O O . ALA A 1 227 ? 32.551 -1.182 37.290 1.00 22.90 227 ALA A O 1
ATOM 1700 N N . PRO A 1 228 ? 30.648 -0.909 38.564 1.00 25.46 228 PRO A N 1
ATOM 1701 C CA . PRO A 1 228 ? 31.230 0.254 39.229 1.00 24.71 228 PRO A CA 1
ATOM 1702 C C . PRO A 1 228 ? 32.499 -0.080 39.991 1.00 25.65 228 PRO A C 1
ATOM 1703 O O . PRO A 1 228 ? 32.764 -1.254 40.237 1.00 27.91 228 PRO A O 1
ATOM 1707 N N . GLU A 1 229 ? 33.288 0.917 40.336 1.00 25.78 229 GLU A N 1
ATOM 1708 C CA . GLU A 1 229 ? 34.549 0.744 41.043 1.00 27.22 229 GLU A CA 1
ATOM 1709 C C . GLU A 1 229 ? 34.383 0.427 42.528 1.00 27.14 229 GLU A C 1
ATOM 1710 O O . GLU A 1 229 ? 35.226 -0.291 43.095 1.00 26.38 229 GLU A O 1
ATOM 1716 N N . LYS A 1 230 ? 33.401 1.065 43.155 1.00 25.42 230 LYS A N 1
ATOM 1717 C CA . LYS A 1 230 ? 33.257 1.025 44.628 1.00 26.57 230 LYS A CA 1
ATOM 1718 C C . LYS A 1 230 ? 31.818 1.233 45.064 1.00 27.97 230 LYS A C 1
ATOM 1719 O O . LYS A 1 230 ? 31.068 1.986 44.405 1.00 25.34 230 LYS A O 1
ATOM 1725 N N . THR A 1 231 ? 31.417 0.577 46.174 1.00 27.06 231 THR A N 1
ATOM 1726 C CA . THR A 1 231 ? 30.132 0.861 46.828 1.00 26.40 231 THR A CA 1
ATOM 1727 C C . THR A 1 231 ? 30.415 1.181 48.292 1.00 27.55 231 THR A C 1
ATOM 1728 O O . THR A 1 231 ? 31.307 0.570 48.900 1.00 27.95 231 THR A O 1
ATOM 1732 N N . GLU A 1 232 ? 29.730 2.199 48.825 1.00 26.23 232 GLU A N 1
ATOM 1733 C CA . GLU A 1 232 ? 29.984 2.679 50.180 1.00 26.01 232 GLU A CA 1
ATOM 1734 C C . GLU A 1 232 ? 28.663 2.770 50.918 1.00 23.34 232 GLU A C 1
ATOM 1735 O O . GLU A 1 232 ? 27.759 3.542 50.555 1.00 21.51 232 GLU A O 1
ATOM 1741 N N . ALA A 1 233 ? 28.548 1.958 51.963 1.00 22.15 233 ALA A N 1
ATOM 1742 C CA . ALA A 1 233 ? 27.360 1.930 52.796 1.00 22.37 233 ALA A CA 1
ATOM 1743 C C . ALA A 1 233 ? 27.258 3.243 53.603 1.00 20.72 233 ALA A C 1
ATOM 1744 O O . ALA A 1 233 ? 28.284 3.807 54.023 1.00 21.31 233 ALA A O 1
ATOM 1746 N N . ASN A 1 234 ? 26.039 3.666 53.857 1.00 21.45 234 ASN A N 1
ATOM 1747 C CA . ASN A 1 234 ? 25.786 4.779 54.807 1.00 24.29 234 ASN A CA 1
ATOM 1748 C C . ASN A 1 234 ? 26.681 5.999 54.523 1.00 23.91 234 ASN A C 1
ATOM 1749 O O . ASN A 1 234 ? 27.311 6.568 55.420 1.00 22.91 234 ASN A O 1
ATOM 1754 N N . THR A 1 235 ? 26.768 6.336 53.241 1.00 23.79 235 THR A N 1
ATOM 1755 C CA . THR A 1 235 ? 27.654 7.385 52.757 1.00 23.49 235 THR A CA 1
ATOM 1756 C C . THR A 1 235 ? 26.847 8.228 51.745 1.00 23.98 235 THR A C 1
ATOM 1757 O O . THR A 1 235 ? 26.326 7.683 50.795 1.00 23.15 235 THR A O 1
ATOM 1761 N N . PRO A 1 236 ? 26.694 9.556 51.967 1.00 24.36 236 PRO A N 1
ATOM 1762 C CA . PRO A 1 236 ? 27.299 10.389 53.033 1.00 24.47 236 PRO A CA 1
ATOM 1763 C C . PRO A 1 236 ? 26.668 10.263 54.420 1.00 25.49 236 PRO A C 1
ATOM 1764 O O . PRO A 1 236 ? 27.192 10.854 55.353 1.00 26.66 236 PRO A O 1
ATOM 1768 N N . GLN A 1 237 ? 25.567 9.524 54.568 1.00 25.20 237 GLN A N 1
ATOM 1769 C CA . GLN A 1 237 ? 24.916 9.348 55.909 1.00 24.87 237 GLN A CA 1
ATOM 1770 C C . GLN A 1 237 ? 24.112 8.052 55.917 1.00 25.76 237 GLN A C 1
ATOM 1771 O O . GLN A 1 237 ? 23.978 7.402 54.876 1.00 25.40 237 GLN A O 1
ATOM 1777 N N . THR A 1 238 ? 23.513 7.734 57.075 1.00 26.37 238 THR A N 1
ATOM 1778 C CA . THR A 1 238 ? 22.720 6.522 57.255 1.00 26.55 238 THR A CA 1
ATOM 1779 C C . THR A 1 238 ? 21.673 6.405 56.175 1.00 27.47 238 THR A C 1
ATOM 1780 O O . THR A 1 238 ? 20.947 7.365 55.888 1.00 26.96 238 THR A O 1
ATOM 1784 N N . ASN A 1 239 ? 21.627 5.219 55.551 1.00 25.70 239 ASN A N 1
ATOM 1785 C CA . ASN A 1 239 ? 20.642 4.862 54.565 1.00 25.36 239 ASN A CA 1
ATOM 1786 C C . ASN A 1 239 ? 20.834 5.522 53.194 1.00 24.52 239 ASN A C 1
ATOM 1787 O O . ASN A 1 239 ? 20.009 5.346 52.304 1.00 24.48 239 ASN A O 1
ATOM 1792 N N . TYR A 1 240 ? 21.931 6.264 53.058 1.00 24.47 240 TYR A N 1
ATOM 1793 C CA . TYR A 1 240 ? 22.377 6.688 51.749 1.00 24.35 240 TYR A CA 1
ATOM 1794 C C . TYR A 1 240 ? 23.488 5.715 51.312 1.00 24.42 240 TYR A C 1
ATOM 1795 O O . TYR A 1 240 ? 24.344 5.355 52.103 1.00 23.94 240 TYR A O 1
ATOM 1804 N N . GLU A 1 241 ? 23.519 5.345 50.040 1.00 24.31 241 GLU A N 1
ATOM 1805 C CA . GLU A 1 241 ? 24.623 4.508 49.562 1.00 24.60 241 GLU A CA 1
ATOM 1806 C C . GLU A 1 241 ? 25.274 5.114 48.337 1.00 23.04 241 GLU A C 1
ATOM 1807 O O . GLU A 1 241 ? 24.584 5.430 47.386 1.00 22.46 241 GLU A O 1
ATOM 1813 N N . THR A 1 242 ? 26.597 5.243 48.374 1.00 23.13 242 THR A N 1
ATOM 1814 C CA . THR A 1 242 ? 27.363 5.838 47.275 1.00 23.60 242 THR A CA 1
ATOM 1815 C C . THR A 1 242 ? 27.994 4.749 46.398 1.00 24.77 242 THR A C 1
ATOM 1816 O O . THR A 1 242 ? 28.702 3.897 46.889 1.00 24.37 242 THR A O 1
ATOM 1820 N N . THR A 1 243 ? 27.717 4.800 45.096 1.00 23.55 243 THR A N 1
ATOM 1821 C CA . THR A 1 243 ? 28.383 3.966 44.107 1.00 23.73 243 THR A CA 1
ATOM 1822 C C . THR A 1 243 ? 29.270 4.868 43.228 1.00 24.22 243 THR A C 1
ATOM 1823 O O . THR A 1 243 ? 28.760 5.785 42.589 1.00 22.88 243 THR A O 1
ATOM 1827 N N . ILE A 1 244 ? 30.578 4.633 43.252 1.00 23.76 244 ILE A N 1
ATOM 1828 C CA . ILE A 1 244 ? 31.530 5.284 42.365 1.00 25.57 244 ILE A CA 1
ATOM 1829 C C . ILE A 1 244 ? 31.820 4.442 41.104 1.00 26.78 244 ILE A C 1
ATOM 1830 O O . ILE A 1 244 ? 32.420 3.369 41.196 1.00 27.79 244 ILE A O 1
ATOM 1835 N N . TRP A 1 245 ? 31.360 4.899 39.941 1.00 25.56 245 TRP A N 1
ATOM 1836 C CA . TRP A 1 245 ? 31.663 4.200 38.688 1.00 24.54 245 TRP A CA 1
ATOM 1837 C C . TRP A 1 245 ? 33.036 4.590 38.206 1.00 24.69 245 TRP A C 1
ATOM 1838 O O . TRP A 1 245 ? 33.731 3.795 37.580 1.00 25.17 245 TRP A O 1
ATOM 1849 N N . GLY A 1 246 ? 33.451 5.814 38.532 1.00 23.90 246 GLY A N 1
ATOM 1850 C CA . GLY A 1 246 ? 34.797 6.280 38.258 1.00 23.53 246 GLY A CA 1
ATOM 1851 C C . GLY A 1 246 ? 34.973 7.756 38.620 1.00 24.04 246 GLY A C 1
ATOM 1852 O O . GLY A 1 246 ? 34.117 8.335 39.301 1.00 25.08 246 GLY A O 1
ATOM 1853 N N . ASP A 1 247 ? 36.081 8.367 38.200 1.00 24.82 247 ASP A N 1
ATOM 1854 C CA . ASP A 1 247 ? 36.351 9.773 38.494 1.00 26.60 247 ASP A CA 1
ATOM 1855 C C . ASP A 1 247 ? 35.209 10.723 38.085 1.00 24.85 247 ASP A C 1
ATOM 1856 O O . ASP A 1 247 ? 35.004 11.745 38.767 1.00 24.04 247 ASP A O 1
ATOM 1861 N N . SER A 1 248 ? 34.468 10.382 37.024 1.00 22.36 248 SER A N 1
ATOM 1862 C CA . SER A 1 248 ? 33.480 11.293 36.435 1.00 22.82 248 SER A CA 1
ATOM 1863 C C . SER A 1 248 ? 32.042 10.876 36.677 1.00 23.09 248 SER A C 1
ATOM 1864 O O . SER A 1 248 ? 31.120 11.456 36.107 1.00 20.14 248 SER A O 1
ATOM 1867 N N . LEU A 1 249 ? 31.833 9.831 37.508 1.00 22.13 249 LEU A N 1
ATOM 1868 C CA . LEU A 1 249 ? 30.489 9.436 37.839 1.00 21.67 249 LEU A CA 1
ATOM 1869 C C . LEU A 1 249 ? 30.371 8.733 39.190 1.00 24.32 249 LEU A C 1
ATOM 1870 O O . LEU A 1 249 ? 30.965 7.658 39.394 1.00 22.09 249 LEU A O 1
ATOM 1875 N N . GLN A 1 250 ? 29.560 9.320 40.063 1.00 21.79 250 GLN A N 1
ATOM 1876 C CA . GLN A 1 250 ? 29.079 8.617 41.216 1.00 21.82 250 GLN A CA 1
ATOM 1877 C C . GLN A 1 250 ? 27.593 8.820 41.440 1.00 23.27 250 GLN A C 1
ATOM 1878 O O . GLN A 1 250 ? 27.031 9.866 41.080 1.00 20.94 250 GLN A O 1
ATOM 1884 N N . GLY A 1 251 ? 26.940 7.805 41.987 1.00 20.11 251 GLY A N 1
ATOM 1885 C CA . GLY A 1 251 ? 25.523 7.872 42.245 1.00 21.47 251 GLY A CA 1
ATOM 1886 C C . GLY A 1 251 ? 25.312 7.727 43.757 1.00 22.36 251 GLY A C 1
ATOM 1887 O O . GLY A 1 251 ? 26.050 6.975 44.406 1.00 21.21 251 GLY A O 1
ATOM 1888 N N . ILE A 1 252 ? 24.314 8.430 44.287 1.00 21.36 252 ILE A N 1
ATOM 1889 C CA . ILE A 1 252 ? 24.013 8.365 45.726 1.00 23.68 252 ILE A CA 1
ATOM 1890 C C . ILE A 1 252 ? 22.524 8.094 45.839 1.00 23.59 252 ILE A C 1
ATOM 1891 O O . ILE A 1 252 ? 21.692 8.927 45.487 1.00 23.27 252 ILE A O 1
ATOM 1896 N N . PHE A 1 253 ? 22.176 6.872 46.253 1.00 23.57 253 PHE A N 1
ATOM 1897 C CA . PHE A 1 253 ? 20.776 6.471 46.366 1.00 23.81 253 PHE A CA 1
ATOM 1898 C C . PHE A 1 253 ? 20.372 6.545 47.841 1.00 24.59 253 PHE A C 1
ATOM 1899 O O . PHE A 1 253 ? 20.989 5.871 48.674 1.00 21.73 253 PHE A O 1
ATOM 1907 N N . ALA A 1 254 ? 19.352 7.359 48.118 1.00 24.64 254 ALA A N 1
ATOM 1908 C CA . ALA A 1 254 ? 18.868 7.627 49.499 1.00 24.64 254 ALA A CA 1
ATOM 1909 C C . ALA A 1 254 ? 17.605 6.800 49.816 1.00 24.61 254 ALA A C 1
ATOM 1910 O O . ALA A 1 254 ? 16.495 7.141 49.437 1.00 23.76 254 ALA A O 1
ATOM 1912 N N . THR A 1 255 ? 17.795 5.683 50.509 1.00 25.07 255 THR A N 1
ATOM 1913 C CA . THR A 1 255 ? 16.670 4.843 50.882 1.00 26.10 255 THR A CA 1
ATOM 1914 C C . THR A 1 255 ? 15.790 5.508 51.925 1.00 24.02 255 THR A C 1
ATOM 1915 O O . THR A 1 255 ? 16.285 6.031 52.941 1.00 23.45 255 THR A O 1
ATOM 1919 N N . GLY A 1 256 ? 14.493 5.507 51.630 1.00 23.96 256 GLY A N 1
ATOM 1920 C CA . GLY A 1 256 ? 13.463 6.104 52.466 1.00 25.34 256 GLY A CA 1
ATOM 1921 C C . GLY A 1 256 ? 13.216 7.584 52.254 1.00 25.89 256 GLY A C 1
ATOM 1922 O O . GLY A 1 256 ? 12.412 8.179 52.962 1.00 24.53 256 GLY A O 1
ATOM 1923 N N . VAL A 1 257 ? 13.923 8.185 51.283 1.00 25.02 257 VAL A N 1
ATOM 1924 C CA . VAL A 1 257 ? 13.776 9.618 50.956 1.00 23.41 257 VAL A CA 1
ATOM 1925 C C . VAL A 1 257 ? 12.975 9.768 49.657 1.00 24.96 257 VAL A C 1
ATOM 1926 O O . VAL A 1 257 ? 13.130 8.981 48.692 1.00 26.04 257 VAL A O 1
ATOM 1930 N N . GLY A 1 258 ? 12.066 10.727 49.657 1.00 23.93 258 GLY A N 1
ATOM 1931 C CA . GLY A 1 258 ? 11.264 11.035 48.491 1.00 26.73 258 GLY A CA 1
ATOM 1932 C C . GLY A 1 258 ? 11.792 12.214 47.660 1.00 25.02 258 GLY A C 1
ATOM 1933 O O . GLY A 1 258 ? 13.010 12.381 47.477 1.00 23.86 258 GLY A O 1
ATOM 1934 N N . HIS A 1 259 ? 10.855 12.979 47.146 1.00 24.34 259 HIS A N 1
ATOM 1935 C CA . HIS A 1 259 ? 11.153 14.120 46.291 1.00 25.76 259 HIS A CA 1
ATOM 1936 C C . HIS A 1 259 ? 11.235 15.379 47.116 1.00 24.89 259 HIS A C 1
ATOM 1937 O O . HIS A 1 259 ? 10.235 15.762 47.706 1.00 24.60 259 HIS A O 1
ATOM 1944 N N . THR A 1 260 ? 12.392 16.036 47.211 1.00 23.74 260 THR A N 1
ATOM 1945 C CA . THR A 1 260 ? 13.685 15.645 46.637 1.00 23.63 260 THR A CA 1
ATOM 1946 C C . THR A 1 260 ? 14.629 15.194 47.762 1.00 23.09 260 THR A C 1
ATOM 1947 O O . THR A 1 260 ? 14.312 15.299 48.955 1.00 22.78 260 THR A O 1
ATOM 1951 N N . VAL A 1 261 ? 15.790 14.697 47.381 1.00 21.13 261 VAL A N 1
ATOM 1952 C CA . VAL A 1 261 ? 16.873 14.478 48.304 1.00 20.72 261 VAL A CA 1
ATOM 1953 C C . VAL A 1 261 ? 17.346 15.877 48.738 1.00 20.54 261 VAL A C 1
ATOM 1954 O O . VAL A 1 261 ? 17.674 16.715 47.881 1.00 19.76 261 VAL A O 1
ATOM 1958 N N . PRO A 1 262 ? 17.363 16.136 50.049 1.00 20.97 262 PRO A N 1
ATOM 1959 C CA . PRO A 1 262 ? 17.790 17.484 50.517 1.00 21.14 262 PRO A CA 1
ATOM 1960 C C . PRO A 1 262 ? 19.223 17.757 50.089 1.00 21.66 262 PRO A C 1
ATOM 1961 O O . PRO A 1 262 ? 20.020 16.847 50.051 1.00 21.14 262 PRO A O 1
ATOM 1965 N N . ILE A 1 263 ? 19.550 19.018 49.818 1.00 19.93 263 ILE A N 1
ATOM 1966 C CA . ILE A 1 263 ? 20.874 19.389 49.403 1.00 19.62 263 ILE A CA 1
ATOM 1967 C C . ILE A 1 263 ? 21.874 19.118 50.522 1.00 20.98 263 ILE A C 1
ATOM 1968 O O . ILE A 1 263 ? 21.646 19.468 51.683 1.00 20.97 263 ILE A O 1
ATOM 1973 N N . HIS A 1 264 ? 22.998 18.489 50.190 1.00 21.01 264 HIS A N 1
ATOM 1974 C CA . HIS A 1 264 ? 24.056 18.273 51.121 1.00 19.97 264 HIS A CA 1
ATOM 1975 C C . HIS A 1 264 ? 25.157 19.259 50.717 1.00 20.95 264 HIS A C 1
ATOM 1976 O O . HIS A 1 264 ? 26.106 18.903 50.013 1.00 20.78 264 HIS A O 1
ATOM 1983 N N . GLY A 1 265 ? 25.043 20.498 51.188 1.00 21.23 265 GLY A N 1
ATOM 1984 C CA . GLY A 1 265 ? 25.960 21.576 50.776 1.00 19.21 265 GLY A CA 1
ATOM 1985 C C . GLY A 1 265 ? 27.453 21.311 51.045 1.00 20.25 265 GLY A C 1
ATOM 1986 O O . GLY A 1 265 ? 28.289 21.539 50.169 1.00 16.87 265 GLY A O 1
ATOM 1987 N N . ASP A 1 266 ? 27.812 20.813 52.244 1.00 20.63 266 ASP A N 1
ATOM 1988 C CA . ASP A 1 266 ? 29.211 20.532 52.478 1.00 21.03 266 ASP A CA 1
ATOM 1989 C C . ASP A 1 266 ? 29.734 19.432 51.529 1.00 20.40 266 ASP A C 1
ATOM 1990 O O . ASP A 1 266 ? 30.863 19.512 51.038 1.00 20.45 266 ASP A O 1
ATOM 1995 N N . LYS A 1 267 ? 28.907 18.430 51.285 1.00 19.43 267 LYS A N 1
ATOM 1996 C CA . LYS A 1 267 ? 29.262 17.359 50.324 1.00 20.33 267 LYS A CA 1
ATOM 1997 C C . LYS A 1 267 ? 29.451 17.879 48.902 1.00 18.63 267 LYS A C 1
ATOM 1998 O O . LYS A 1 267 ? 30.295 17.393 48.164 1.00 18.40 267 LYS A O 1
ATOM 2004 N N . ASP A 1 268 ? 28.657 18.875 48.525 1.00 19.58 268 ASP A N 1
ATOM 2005 C CA . ASP A 1 268 ? 28.806 19.519 47.216 1.00 19.11 268 ASP A CA 1
ATOM 2006 C C . ASP A 1 268 ? 30.175 20.169 47.143 1.00 18.54 268 ASP A C 1
ATOM 2007 O O . ASP A 1 268 ? 30.872 20.033 46.133 1.00 17.71 268 ASP A O 1
ATOM 2012 N N . MET A 1 269 ? 30.565 20.895 48.199 1.00 18.69 269 MET A N 1
ATOM 2013 C CA . MET A 1 269 ? 31.879 21.519 48.287 1.00 17.70 269 MET A CA 1
ATOM 2014 C C . MET A 1 269 ? 33.042 20.540 48.044 1.00 19.67 269 MET A C 1
ATOM 2015 O O . MET A 1 269 ? 34.073 20.881 47.426 1.00 18.62 269 MET A O 1
ATOM 2020 N N . GLU A 1 270 ? 32.877 19.331 48.573 1.00 20.80 270 GLU A N 1
ATOM 2021 C CA . GLU A 1 270 ? 33.870 18.268 48.460 1.00 21.53 270 GLU A CA 1
ATOM 2022 C C . GLU A 1 270 ? 33.888 17.729 47.027 1.00 19.87 270 GLU A C 1
ATOM 2023 O O . GLU A 1 270 ? 34.950 17.554 46.465 1.00 19.80 270 GLU A O 1
ATOM 2029 N N . TRP A 1 271 ? 32.700 17.512 46.436 1.00 19.17 271 TRP A N 1
ATOM 2030 C CA . TRP A 1 271 ? 32.622 16.975 45.074 1.00 18.56 271 TRP A CA 1
ATOM 2031 C C . TRP A 1 271 ? 33.203 17.980 44.084 1.00 18.98 271 TRP A C 1
ATOM 2032 O O . TRP A 1 271 ? 33.968 17.636 43.160 1.00 17.47 271 TRP A O 1
ATOM 2043 N N . PHE A 1 272 ? 32.844 19.248 44.288 1.00 18.37 272 PHE A N 1
ATOM 2044 C CA . PHE A 1 272 ? 33.327 20.315 43.438 1.00 18.25 272 PHE A CA 1
ATOM 2045 C C . PHE A 1 272 ? 34.806 20.506 43.610 1.00 19.25 272 PHE A C 1
ATOM 2046 O O . PHE A 1 272 ? 35.475 20.777 42.640 1.00 20.94 272 PHE A O 1
ATOM 2054 N N . GLY A 1 273 ? 35.316 20.378 44.840 1.00 20.59 273 GLY A N 1
ATOM 2055 C CA . GLY A 1 273 ? 36.743 20.555 45.130 1.00 21.21 273 GLY A CA 1
ATOM 2056 C C . GLY A 1 273 ? 37.061 21.795 45.930 1.00 22.10 273 GLY A C 1
ATOM 2057 O O . GLY A 1 273 ? 38.230 22.085 46.208 1.00 21.56 273 GLY A O 1
ATOM 2058 N N . PHE A 1 274 ? 36.033 22.562 46.309 1.00 21.27 274 PHE A N 1
ATOM 2059 C CA . PHE A 1 274 ? 36.284 23.741 47.143 1.00 22.46 274 PHE A CA 1
ATOM 2060 C C . PHE A 1 274 ? 36.800 23.294 48.500 1.00 23.66 274 PHE A C 1
ATOM 2061 O O . PHE A 1 274 ? 37.675 23.960 49.060 1.00 22.97 274 PHE A O 1
ATOM 2069 N N . ALA A 1 275 ? 36.277 22.162 48.976 1.00 24.41 275 ALA A N 1
ATOM 2070 C CA . ALA A 1 275 ? 36.678 21.596 50.262 1.00 28.72 275 ALA A CA 1
ATOM 2071 C C . ALA A 1 275 ? 37.573 20.371 50.025 1.00 34.16 275 ALA A C 1
ATOM 2072 O O . ALA A 1 275 ? 38.747 20.365 50.471 1.00 36.36 275 ALA A O 1
ATOM 2075 N N . GLY B 1 2 ? 36.582 42.745 7.921 1.00 28.67 2 GLY B N 1
ATOM 2076 C CA . GLY B 1 2 ? 36.017 43.294 9.175 1.00 25.72 2 GLY B CA 1
ATOM 2077 C C . GLY B 1 2 ? 37.048 44.290 9.561 1.00 25.30 2 GLY B C 1
ATOM 2078 O O . GLY B 1 2 ? 37.619 44.920 8.698 1.00 28.20 2 GLY B O 1
ATOM 2079 N N . SER B 1 3 ? 37.293 44.455 10.838 1.00 23.48 3 SER B N 1
ATOM 2080 C CA . SER B 1 3 ? 38.302 45.399 11.284 1.00 23.47 3 SER B CA 1
ATOM 2081 C C . SER B 1 3 ? 39.081 44.903 12.506 1.00 20.96 3 SER B C 1
ATOM 2082 O O . SER B 1 3 ? 38.615 44.018 13.218 1.00 20.10 3 SER B O 1
ATOM 2085 N N . LEU B 1 4 ? 40.258 45.505 12.719 1.00 18.99 4 LEU B N 1
ATOM 2086 C CA . LEU B 1 4 ? 41.094 45.239 13.857 1.00 18.31 4 LEU B CA 1
ATOM 2087 C C . LEU B 1 4 ? 40.862 46.321 14.870 1.00 19.10 4 LEU B C 1
ATOM 2088 O O . LEU B 1 4 ? 41.064 47.528 14.600 1.00 17.52 4 LEU B O 1
ATOM 2093 N N . GLN B 1 5 ? 40.423 45.928 16.055 1.00 19.36 5 GLN B N 1
ATOM 2094 C CA . GLN B 1 5 ? 40.032 46.909 17.093 1.00 21.29 5 GLN B CA 1
ATOM 2095 C C . GLN B 1 5 ? 40.819 46.668 18.306 1.00 20.37 5 GLN B C 1
ATOM 2096 O O . GLN B 1 5 ? 41.021 45.490 18.691 1.00 21.08 5 GLN B O 1
ATOM 2102 N N . GLN B 1 6 ? 41.225 47.741 18.961 1.00 19.09 6 GLN B N 1
ATOM 2103 C CA . GLN B 1 6 ? 41.872 47.611 20.245 1.00 19.20 6 GLN B CA 1
ATOM 2104 C C . GLN B 1 6 ? 40.835 47.523 21.346 1.00 20.28 6 GLN B C 1
ATOM 2105 O O . GLN B 1 6 ? 39.816 48.208 21.301 1.00 21.85 6 GLN B O 1
ATOM 2111 N N . VAL B 1 7 ? 41.077 46.668 22.330 1.00 19.88 7 VAL B N 1
ATOM 2112 C CA . VAL B 1 7 ? 40.158 46.534 23.472 1.00 20.53 7 VAL B CA 1
ATOM 2113 C C . VAL B 1 7 ? 40.964 46.851 24.726 1.00 21.41 7 VAL B C 1
ATOM 2114 O O . VAL B 1 7 ? 42.044 46.292 24.936 1.00 20.56 7 VAL B O 1
ATOM 2118 N N . THR B 1 8 ? 40.471 47.762 25.556 1.00 24.02 8 THR B N 1
ATOM 2119 C CA . THR B 1 8 ? 41.312 48.225 26.676 1.00 28.43 8 THR B CA 1
ATOM 2120 C C . THR B 1 8 ? 40.777 47.877 28.001 1.00 29.97 8 THR B C 1
ATOM 2121 O O . THR B 1 8 ? 41.500 48.006 28.988 1.00 33.84 8 THR B O 1
ATOM 2125 N N . ASP B 1 9 ? 39.539 47.419 28.075 1.00 29.75 9 ASP B N 1
ATOM 2126 C CA . ASP B 1 9 ? 39.065 46.961 29.372 1.00 33.24 9 ASP B CA 1
ATOM 2127 C C . ASP B 1 9 ? 38.546 45.525 29.236 1.00 30.89 9 ASP B C 1
ATOM 2128 O O . ASP B 1 9 ? 37.365 45.265 28.914 1.00 31.17 9 ASP B O 1
ATOM 2133 N N . PHE B 1 10 ? 39.447 44.587 29.405 1.00 24.26 10 PHE B N 1
ATOM 2134 C CA . PHE B 1 10 ? 39.097 43.202 29.186 1.00 22.34 10 PHE B CA 1
ATOM 2135 C C . PHE B 1 10 ? 39.269 42.384 30.449 1.00 21.85 10 PHE B C 1
ATOM 2136 O O . PHE B 1 10 ? 39.212 41.167 30.411 1.00 22.82 10 PHE B O 1
ATOM 2144 N N . GLY B 1 11 ? 39.548 43.061 31.552 1.00 21.25 11 GLY B N 1
ATOM 2145 C CA . GLY B 1 11 ? 39.721 42.377 32.833 1.00 22.32 11 GLY B CA 1
ATOM 2146 C C . GLY B 1 11 ? 41.054 42.738 33.427 1.00 21.89 11 GLY B C 1
ATOM 2147 O O . GLY B 1 11 ? 41.740 43.615 32.891 1.00 20.91 11 GLY B O 1
ATOM 2148 N N . ASP B 1 12 ? 41.437 42.061 34.508 1.00 21.96 12 ASP B N 1
ATOM 2149 C CA . ASP B 1 12 ? 42.649 42.358 35.250 1.00 22.38 12 ASP B CA 1
ATOM 2150 C C . ASP B 1 12 ? 43.853 42.247 34.327 1.00 20.56 12 ASP B C 1
ATOM 2151 O O . ASP B 1 12 ? 43.976 41.272 33.627 1.00 20.38 12 ASP B O 1
ATOM 2156 N N . ASN B 1 13 ? 44.713 43.240 34.340 1.00 18.14 13 ASN B N 1
ATOM 2157 C CA . ASN B 1 13 ? 45.839 43.331 33.392 1.00 17.77 13 ASN B CA 1
ATOM 2158 C C . ASN B 1 13 ? 46.991 44.174 34.004 1.00 17.34 13 ASN B C 1
ATOM 2159 O O . ASN B 1 13 ? 47.376 45.186 33.426 1.00 16.37 13 ASN B O 1
ATOM 2164 N N . PRO B 1 14 ? 47.520 43.747 35.159 1.00 17.24 14 PRO B N 1
ATOM 2165 C CA . PRO B 1 14 ? 48.537 44.584 35.813 1.00 18.32 14 PRO B CA 1
ATOM 2166 C C . PRO B 1 14 ? 49.814 44.752 34.994 1.00 19.38 14 PRO B C 1
ATOM 2167 O O . PRO B 1 14 ? 50.518 45.734 35.196 1.00 19.94 14 PRO B O 1
ATOM 2171 N N . THR B 1 15 ? 50.078 43.868 34.036 1.00 18.56 15 THR B N 1
ATOM 2172 C CA . THR B 1 15 ? 51.310 44.002 33.229 1.00 19.16 15 THR B CA 1
ATOM 2173 C C . THR B 1 15 ? 51.076 44.778 31.960 1.00 18.30 15 THR B C 1
ATOM 2174 O O . THR B 1 15 ? 51.990 44.952 31.134 1.00 17.86 15 THR B O 1
ATOM 2178 N N . ASN B 1 16 ? 49.872 45.318 31.834 1.00 19.02 16 ASN B N 1
ATOM 2179 C CA . ASN B 1 16 ? 49.537 46.212 30.749 1.00 19.69 16 ASN B CA 1
ATOM 2180 C C . ASN B 1 16 ? 49.709 45.636 29.313 1.00 19.03 16 ASN B C 1
ATOM 2181 O O . ASN B 1 16 ? 50.108 46.314 28.361 1.00 18.35 16 ASN B O 1
ATOM 2186 N N . VAL B 1 17 ? 49.386 44.368 29.145 1.00 17.70 17 VAL B N 1
ATOM 2187 C CA . VAL B 1 17 ? 49.419 43.778 27.809 1.00 16.78 17 VAL B CA 1
ATOM 2188 C C . VAL B 1 17 ? 48.367 44.476 26.933 1.00 17.40 17 VAL B C 1
ATOM 2189 O O . VAL B 1 17 ? 47.220 44.769 27.406 1.00 18.06 17 VAL B O 1
ATOM 2193 N N . GLY B 1 18 ? 48.686 44.710 25.661 1.00 16.61 18 GLY B N 1
ATOM 2194 C CA . GLY B 1 18 ? 47.658 45.165 24.757 1.00 16.58 18 GLY B CA 1
ATOM 2195 C C . GLY B 1 18 ? 46.763 44.056 24.201 1.00 16.98 18 GLY B C 1
ATOM 2196 O O . GLY B 1 18 ? 47.187 42.882 24.079 1.00 16.41 18 GLY B O 1
ATOM 2197 N N . MET B 1 19 ? 45.540 44.414 23.843 1.00 16.38 19 MET B N 1
ATOM 2198 C CA . MET B 1 19 ? 44.630 43.489 23.176 1.00 16.32 19 MET B CA 1
ATOM 2199 C C . MET B 1 19 ? 44.049 44.068 21.883 1.00 15.97 19 MET B C 1
ATOM 2200 O O . MET B 1 19 ? 43.385 45.118 21.890 1.00 17.10 19 MET B O 1
ATOM 2205 N N . TYR B 1 20 ? 44.261 43.361 20.778 1.00 16.05 20 TYR B N 1
ATOM 2206 C CA . TYR B 1 20 ? 43.611 43.656 19.518 1.00 17.30 20 TYR B CA 1
ATOM 2207 C C . TYR B 1 20 ? 42.844 42.452 19.017 1.00 16.73 20 TYR B C 1
ATOM 2208 O O . TYR B 1 20 ? 43.291 41.318 19.155 1.00 15.95 20 TYR B O 1
ATOM 2217 N N . ILE B 1 21 ? 41.675 42.691 18.439 1.00 16.06 21 ILE B N 1
ATOM 2218 C CA . ILE B 1 21 ? 40.866 41.592 17.898 1.00 16.68 21 ILE B CA 1
ATOM 2219 C C . ILE B 1 21 ? 40.505 41.879 16.471 1.00 15.76 21 ILE B C 1
ATOM 2220 O O . ILE B 1 21 ? 40.197 43.033 16.107 1.00 15.80 21 ILE B O 1
ATOM 2225 N N . TYR B 1 22 ? 40.535 40.867 15.644 1.00 16.07 22 TYR B N 1
ATOM 2226 C CA . TYR B 1 22 ? 39.909 40.980 14.329 1.00 17.66 22 TYR B CA 1
ATOM 2227 C C . TYR B 1 22 ? 38.559 40.237 14.337 1.00 18.20 22 TYR B C 1
ATOM 2228 O O . TYR B 1 22 ? 38.484 39.035 14.623 1.00 17.25 22 TYR B O 1
ATOM 2237 N N . VAL B 1 23 ? 37.494 40.989 14.097 1.00 18.12 23 VAL B N 1
ATOM 2238 C CA . VAL B 1 23 ? 36.163 40.401 14.010 1.00 18.16 23 VAL B CA 1
ATOM 2239 C C . VAL B 1 23 ? 35.796 40.331 12.525 1.00 18.18 23 VAL B C 1
ATOM 2240 O O . VAL B 1 23 ? 35.651 41.378 11.886 1.00 18.93 23 VAL B O 1
ATOM 2244 N N . PRO B 1 24 ? 35.696 39.125 11.960 1.00 18.06 24 PRO B N 1
ATOM 2245 C CA . PRO B 1 24 ? 35.450 39.053 10.509 1.00 18.60 24 PRO B CA 1
ATOM 2246 C C . PRO B 1 24 ? 34.068 39.610 10.107 1.00 19.97 24 PRO B C 1
ATOM 2247 O O . PRO B 1 24 ? 33.129 39.585 10.893 1.00 18.58 24 PRO B O 1
ATOM 2251 N N . ASN B 1 25 ? 33.990 40.139 8.904 1.00 21.05 25 ASN B N 1
ATOM 2252 C CA . ASN B 1 25 ? 32.690 40.397 8.264 1.00 23.18 25 ASN B CA 1
ATOM 2253 C C . ASN B 1 25 ? 31.786 39.157 8.271 1.00 21.58 25 ASN B C 1
ATOM 2254 O O . ASN B 1 25 ? 30.625 39.256 8.607 1.00 21.10 25 ASN B O 1
ATOM 2259 N N . ASN B 1 26 ? 32.341 38.006 7.908 1.00 21.69 26 ASN B N 1
ATOM 2260 C CA . ASN B 1 26 ? 31.593 36.738 7.882 1.00 22.14 26 ASN B CA 1
ATOM 2261 C C . ASN B 1 26 ? 31.702 36.008 9.249 1.00 21.88 26 ASN B C 1
ATOM 2262 O O . ASN B 1 26 ? 32.037 34.823 9.304 1.00 21.83 26 ASN B O 1
ATOM 2267 N N . LEU B 1 27 ? 31.392 36.741 10.312 1.00 21.47 27 LEU B N 1
ATOM 2268 C CA . LEU B 1 27 ? 31.335 36.206 11.672 1.00 22.56 27 LEU B CA 1
ATOM 2269 C C . LEU B 1 27 ? 30.331 35.084 11.805 1.00 21.55 27 LEU B C 1
ATOM 2270 O O . LEU B 1 27 ? 29.191 35.249 11.432 1.00 20.91 27 LEU B O 1
ATOM 2275 N N . ALA B 1 28 ? 30.757 33.921 12.299 1.00 20.85 28 ALA B N 1
ATOM 2276 C CA . ALA B 1 28 ? 29.849 32.807 12.520 1.00 21.54 28 ALA B CA 1
ATOM 2277 C C . ALA B 1 28 ? 28.841 33.156 13.610 1.00 21.43 28 ALA B C 1
ATOM 2278 O O . ALA B 1 28 ? 29.039 34.080 14.419 1.00 19.75 28 ALA B O 1
ATOM 2280 N N . SER B 1 29 ? 27.768 32.374 13.643 1.00 22.25 29 SER B N 1
ATOM 2281 C CA . SER B 1 29 ? 26.722 32.574 14.650 1.00 23.52 29 SER B CA 1
ATOM 2282 C C . SER B 1 29 ? 27.223 32.376 16.084 1.00 21.75 29 SER B C 1
ATOM 2283 O O . SER B 1 29 ? 26.836 33.113 17.034 1.00 22.22 29 SER B O 1
ATOM 2286 N N . ASN B 1 30 ? 28.068 31.385 16.228 1.00 19.22 30 ASN B N 1
ATOM 2287 C CA . ASN B 1 30 ? 28.689 31.062 17.504 1.00 18.60 30 ASN B CA 1
ATOM 2288 C C . ASN B 1 30 ? 30.178 30.896 17.200 1.00 18.39 30 ASN B C 1
ATOM 2289 O O . ASN B 1 30 ? 30.640 29.762 16.996 1.00 17.45 30 ASN B O 1
ATOM 2294 N N . PRO B 1 31 ? 30.898 32.013 17.097 1.00 16.03 31 PRO B N 1
ATOM 2295 C CA . PRO B 1 31 ? 32.259 31.954 16.594 1.00 16.77 31 PRO B CA 1
ATOM 2296 C C . PRO B 1 31 ? 33.258 31.263 17.501 1.00 15.41 31 PRO B C 1
ATOM 2297 O O . PRO B 1 31 ? 33.181 31.377 18.733 1.00 15.90 31 PRO B O 1
ATOM 2301 N N . GLY B 1 32 ? 34.239 30.606 16.895 1.00 16.15 32 GLY B N 1
ATOM 2302 C CA . GLY B 1 32 ? 35.422 30.186 17.608 1.00 15.26 32 GLY B CA 1
ATOM 2303 C C . GLY B 1 32 ? 36.334 31.376 17.873 1.00 15.96 32 GLY B C 1
ATOM 2304 O O . GLY B 1 32 ? 36.016 32.551 17.518 1.00 14.86 32 GLY B O 1
ATOM 2305 N N . ILE B 1 33 ? 37.467 31.081 18.504 1.00 14.93 33 ILE B N 1
ATOM 2306 C CA . ILE B 1 33 ? 38.508 32.081 18.786 1.00 14.52 33 ILE B CA 1
ATOM 2307 C C . ILE B 1 33 ? 39.861 31.494 18.474 1.00 13.31 33 ILE B C 1
ATOM 2308 O O . ILE B 1 33 ? 40.136 30.373 18.885 1.00 13.39 33 ILE B O 1
ATOM 2313 N N . VAL B 1 34 ? 40.691 32.242 17.756 1.00 13.45 34 VAL B N 1
ATOM 2314 C CA . VAL B 1 34 ? 42.119 31.956 17.626 1.00 12.53 34 VAL B CA 1
ATOM 2315 C C . VAL B 1 34 ? 42.941 33.056 18.268 1.00 13.76 34 VAL B C 1
ATOM 2316 O O . VAL B 1 34 ? 42.798 34.247 17.885 1.00 13.80 34 VAL B O 1
ATOM 2320 N N . VAL B 1 35 ? 43.794 32.680 19.244 1.00 13.21 35 VAL B N 1
ATOM 2321 C CA . VAL B 1 35 ? 44.708 33.610 19.867 1.00 13.98 35 VAL B CA 1
ATOM 2322 C C . VAL B 1 35 ? 46.018 33.426 19.133 1.00 14.30 35 VAL B C 1
ATOM 2323 O O . VAL B 1 35 ? 46.550 32.294 19.076 1.00 14.52 35 VAL B O 1
ATOM 2327 N N . ALA B 1 36 ? 46.499 34.512 18.518 1.00 14.27 36 ALA B N 1
ATOM 2328 C CA . ALA B 1 36 ? 47.692 34.456 17.664 1.00 14.52 36 ALA B CA 1
ATOM 2329 C C . ALA B 1 36 ? 48.728 35.398 18.230 1.00 13.63 36 ALA B C 1
ATOM 2330 O O . ALA B 1 36 ? 48.517 36.635 18.245 1.00 13.99 36 ALA B O 1
ATOM 2332 N N . ILE B 1 37 ? 49.858 34.843 18.674 1.00 14.23 37 ILE B N 1
ATOM 2333 C CA . ILE B 1 37 ? 50.789 35.564 19.571 1.00 14.29 37 ILE B CA 1
ATOM 2334 C C . ILE B 1 37 ? 52.135 35.888 18.877 1.00 14.82 37 ILE B C 1
ATOM 2335 O O . ILE B 1 37 ? 52.802 34.992 18.371 1.00 14.52 37 ILE B O 1
ATOM 2340 N N . HIS B 1 38 ? 52.478 37.176 18.823 1.00 14.42 38 HIS B N 1
ATOM 2341 C CA . HIS B 1 38 ? 53.565 37.685 18.036 1.00 15.37 38 HIS B CA 1
ATOM 2342 C C . HIS B 1 38 ? 54.967 37.334 18.601 1.00 16.98 38 HIS B C 1
ATOM 2343 O O . HIS B 1 38 ? 55.111 36.952 19.760 1.00 16.79 38 HIS B O 1
ATOM 2350 N N . TYR B 1 39 ? 55.971 37.536 17.745 1.00 18.29 39 TYR B N 1
ATOM 2351 C CA . TYR B 1 39 ? 57.411 37.327 18.048 1.00 19.51 39 TYR B CA 1
ATOM 2352 C C . TYR B 1 39 ? 58.064 38.557 18.670 1.00 19.02 39 TYR B C 1
ATOM 2353 O O . TYR B 1 39 ? 57.465 39.637 18.699 1.00 18.66 39 TYR B O 1
ATOM 2362 N N . CYS B 1 40 ? 59.296 38.428 19.159 1.00 19.42 40 CYS B N 1
ATOM 2363 C CA . CYS B 1 40 ? 60.030 39.612 19.642 1.00 20.92 40 CYS B CA 1
ATOM 2364 C C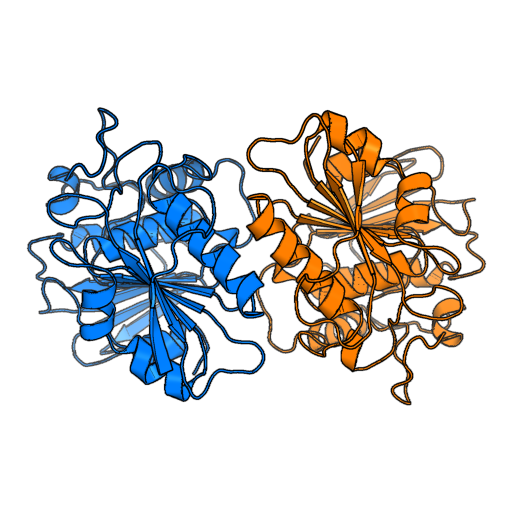 . CYS B 1 40 ? 60.153 40.669 18.546 1.00 20.06 40 CYS B C 1
ATOM 2365 O O . CYS B 1 40 ? 60.200 40.319 17.361 1.00 20.04 40 CYS B O 1
ATOM 2368 N N . THR B 1 41 ? 60.260 41.925 18.969 1.00 20.27 41 THR B N 1
ATOM 2369 C CA . THR B 1 41 ? 60.247 43.099 18.109 1.00 21.67 41 THR B CA 1
ATOM 2370 C C . THR B 1 41 ? 58.897 43.328 17.411 1.00 20.83 41 THR B C 1
ATOM 2371 O O . THR B 1 41 ? 58.702 44.354 16.752 1.00 21.96 41 THR B O 1
ATOM 2375 N N . GLY B 1 42 ? 57.950 42.406 17.587 1.00 19.50 42 GLY B N 1
ATOM 2376 C CA . GLY B 1 42 ? 56.644 42.568 16.934 1.00 18.96 42 GLY B CA 1
ATOM 2377 C C . GLY B 1 42 ? 55.595 43.156 17.874 1.00 17.85 42 GLY B C 1
ATOM 2378 O O . GLY B 1 42 ? 55.883 43.556 19.013 1.00 16.40 42 GLY B O 1
ATOM 2379 N N . THR B 1 43 ? 54.350 43.189 17.400 1.00 17.01 43 THR B N 1
ATOM 2380 C CA . THR B 1 43 ? 53.231 43.626 18.187 1.00 16.25 43 THR B CA 1
ATOM 2381 C C . THR B 1 43 ? 52.016 42.811 17.721 1.00 15.27 43 THR B C 1
ATOM 2382 O O . THR B 1 43 ? 52.098 42.120 16.716 1.00 14.90 43 THR B O 1
ATOM 2386 N N . GLY B 1 44 ? 50.885 42.938 18.417 1.00 15.28 44 GLY B N 1
ATOM 2387 C CA . GLY B 1 44 ? 49.661 42.242 17.988 1.00 15.26 44 GLY B CA 1
ATOM 2388 C C . GLY B 1 44 ? 49.205 42.609 16.580 1.00 14.96 44 GLY B C 1
ATOM 2389 O O . GLY B 1 44 ? 48.983 41.743 15.740 1.00 15.51 44 GLY B O 1
ATOM 2390 N N . PRO B 1 45 ? 49.071 43.926 16.300 1.00 15.09 45 PRO B N 1
ATOM 2391 C CA . PRO B 1 45 ? 48.750 44.364 14.934 1.00 14.89 45 PRO B CA 1
ATOM 2392 C C . PRO B 1 45 ? 49.757 43.918 13.919 1.00 14.57 45 PRO B C 1
ATOM 2393 O O . PRO B 1 45 ? 49.413 43.576 12.778 1.00 14.83 45 PRO B O 1
ATOM 2397 N N . GLY B 1 46 ? 51.013 43.930 14.296 1.00 15.20 46 GLY B N 1
ATOM 2398 C CA . GLY B 1 46 ? 52.028 43.356 13.419 1.00 15.57 46 GLY B CA 1
ATOM 2399 C C . GLY B 1 46 ? 51.801 41.926 13.043 1.00 15.59 46 GLY B C 1
ATOM 2400 O O . GLY B 1 46 ? 52.020 41.552 11.880 1.00 15.80 46 GLY B O 1
ATOM 2401 N N . TYR B 1 47 ? 51.404 41.085 14.022 1.00 15.07 47 TYR B N 1
ATOM 2402 C CA . TYR B 1 47 ? 51.163 39.665 13.747 1.00 14.41 47 TYR B CA 1
ATOM 2403 C C . TYR B 1 47 ? 49.907 39.494 12.919 1.00 15.28 47 TYR B C 1
ATOM 2404 O O . TYR B 1 47 ? 49.836 38.646 12.049 1.00 14.83 47 TYR B O 1
ATOM 2413 N N . TYR B 1 48 ? 48.913 40.347 13.180 1.00 15.07 48 TYR B N 1
ATOM 2414 C CA . TYR B 1 48 ? 47.706 40.437 12.303 1.00 16.30 48 TYR B CA 1
ATOM 2415 C C . TYR B 1 48 ? 48.141 40.637 10.835 1.00 16.35 48 TYR B C 1
ATOM 2416 O O . TYR B 1 48 ? 47.660 39.942 9.934 1.00 14.68 48 TYR B O 1
ATOM 2425 N N . GLY B 1 49 ? 49.090 41.563 10.627 1.00 15.97 49 GLY B N 1
ATOM 2426 C CA . GLY B 1 49 ? 49.585 41.877 9.290 1.00 16.91 49 GLY B CA 1
ATOM 2427 C C . GLY B 1 49 ? 50.413 40.809 8.633 1.00 18.25 49 GLY B C 1
ATOM 2428 O O . GLY B 1 49 ? 50.553 40.778 7.438 1.00 18.65 49 GLY B O 1
ATOM 2429 N N . ASP B 1 50 ? 50.951 39.902 9.426 1.00 20.40 50 ASP B N 1
ATOM 2430 C CA . ASP B 1 50 ? 51.957 38.941 8.998 1.00 20.69 50 ASP B CA 1
ATOM 2431 C C . ASP B 1 50 ? 51.555 37.486 9.347 1.00 21.67 50 ASP B C 1
ATOM 2432 O O . ASP B 1 50 ? 52.410 36.659 9.730 1.00 23.55 50 ASP B O 1
ATOM 2437 N N . SER B 1 51 ? 50.260 37.181 9.312 1.00 18.75 51 SER B N 1
ATOM 2438 C CA . SER B 1 51 ? 49.781 35.830 9.559 1.00 16.46 51 SER B CA 1
ATOM 2439 C C . SER B 1 51 ? 48.478 35.699 8.720 1.00 16.25 51 SER B C 1
ATOM 2440 O O . SER B 1 51 ? 47.897 36.714 8.387 1.00 15.20 51 SER B O 1
ATOM 2443 N N . PRO B 1 52 ? 48.069 34.469 8.395 1.00 16.12 52 PRO B N 1
ATOM 2444 C CA . PRO B 1 52 ? 46.866 34.169 7.605 1.00 16.41 52 PRO B CA 1
ATOM 2445 C C . PRO B 1 52 ? 45.528 34.157 8.373 1.00 16.30 52 PRO B C 1
ATOM 2446 O O . PRO B 1 52 ? 44.471 34.004 7.748 1.00 16.38 52 PRO B O 1
ATOM 2450 N N . TYR B 1 53 ? 45.555 34.358 9.694 1.00 15.61 53 TYR B N 1
ATOM 2451 C CA . TYR B 1 53 ? 44.362 34.163 10.520 1.00 15.69 53 TYR B CA 1
ATOM 2452 C C . TYR B 1 53 ? 43.178 35.082 10.203 1.00 15.01 53 TYR B C 1
ATOM 2453 O O . TYR B 1 53 ? 42.020 34.641 10.259 1.00 14.53 53 TYR B O 1
ATOM 2462 N N . ALA B 1 54 ? 43.442 36.354 9.927 1.00 14.68 54 ALA B N 1
ATOM 2463 C CA . ALA B 1 54 ? 42.366 37.267 9.587 1.00 15.83 54 ALA B CA 1
ATOM 2464 C C . ALA B 1 54 ? 41.691 36.831 8.263 1.00 15.80 54 ALA B C 1
ATOM 2465 O O . ALA B 1 54 ? 40.454 36.827 8.167 1.00 16.04 54 ALA B O 1
ATOM 2467 N N . THR B 1 55 ? 42.485 36.392 7.285 1.00 16.30 55 THR B N 1
ATOM 2468 C CA . THR B 1 55 ? 41.966 35.855 6.030 1.00 17.06 55 THR B CA 1
ATOM 2469 C C . THR B 1 55 ? 41.129 34.588 6.250 1.00 17.84 55 THR B C 1
ATOM 2470 O O . THR B 1 55 ? 39.968 34.473 5.751 1.00 17.07 55 THR B O 1
ATOM 2474 N N . LEU B 1 56 ? 41.686 33.650 7.021 1.00 15.93 56 LEU B N 1
ATOM 2475 C CA . LEU B 1 56 ? 40.993 32.399 7.318 1.00 16.30 56 LEU B CA 1
ATOM 2476 C C . LEU B 1 56 ? 39.712 32.652 8.143 1.00 16.48 56 LEU B C 1
ATOM 2477 O O . LEU B 1 56 ? 38.704 31.922 7.983 1.00 15.23 56 LEU B O 1
ATOM 2482 N N . SER B 1 57 ? 39.729 33.677 8.984 1.00 15.87 57 SER B N 1
ATOM 2483 C CA . SER B 1 57 ? 38.521 34.004 9.771 1.00 17.07 57 SER B CA 1
ATOM 2484 C C . SER B 1 57 ? 37.313 34.421 8.906 1.00 16.88 57 SER B C 1
ATOM 2485 O O . SER B 1 57 ? 36.187 34.275 9.326 1.00 16.03 57 SER B O 1
ATOM 2488 N N . GLU B 1 58 ? 37.580 34.948 7.704 1.00 17.65 58 GLU B N 1
ATOM 2489 C CA . GLU B 1 58 ? 36.521 35.285 6.759 1.00 18.60 58 GLU B CA 1
ATOM 2490 C C . GLU B 1 58 ? 35.914 34.051 6.117 1.00 19.03 58 GLU B C 1
ATOM 2491 O O . GLU B 1 58 ? 34.769 34.107 5.637 1.00 18.78 58 GLU B O 1
ATOM 2497 N N . GLN B 1 59 ? 36.665 32.938 6.149 1.00 18.79 59 GLN B N 1
ATOM 2498 C CA . GLN B 1 59 ? 36.170 31.651 5.705 1.00 20.29 59 GLN B CA 1
ATOM 2499 C C . GLN B 1 59 ? 35.418 30.921 6.804 1.00 19.55 59 GLN B C 1
ATOM 2500 O O . GLN B 1 59 ? 34.351 30.351 6.544 1.00 20.16 59 GLN B O 1
ATOM 2506 N N . TYR B 1 60 ? 35.977 30.926 8.011 1.00 18.13 60 TYR B N 1
ATOM 2507 C CA . TYR B 1 60 ? 35.500 30.043 9.090 1.00 19.21 60 TYR B CA 1
ATOM 2508 C C . TYR B 1 60 ? 34.710 30.748 10.190 1.00 19.70 60 TYR B C 1
ATOM 2509 O O . TYR B 1 60 ? 34.098 30.091 11.044 1.00 19.33 60 TYR B O 1
ATOM 2518 N N . GLY B 1 61 ? 34.755 32.073 10.175 1.00 17.23 61 GLY B N 1
ATOM 2519 C CA . GLY B 1 61 ? 33.921 32.923 10.993 1.00 17.63 61 GLY B CA 1
ATOM 2520 C C . GLY B 1 61 ? 34.311 33.064 12.443 1.00 16.76 61 GLY B C 1
ATOM 2521 O O . GLY B 1 61 ? 33.507 33.582 13.226 1.00 17.75 61 GLY B O 1
ATOM 2522 N N . PHE B 1 62 ? 35.542 32.649 12.788 1.00 16.86 62 PHE B N 1
ATOM 2523 C CA . PHE B 1 62 ? 36.076 32.863 14.137 1.00 16.44 62 PHE B CA 1
ATOM 2524 C C . PHE B 1 62 ? 36.599 34.282 14.346 1.00 15.64 62 PHE B C 1
ATOM 2525 O O . PHE B 1 62 ? 36.790 35.026 13.402 1.00 16.13 62 PHE B O 1
ATOM 2533 N N . ILE B 1 63 ? 36.770 34.658 15.599 1.00 14.31 63 ILE B N 1
ATOM 2534 C CA . ILE B 1 63 ? 37.386 35.911 15.999 1.00 15.03 63 ILE B CA 1
ATOM 2535 C C . ILE B 1 63 ? 38.878 35.622 16.244 1.00 15.02 63 ILE B C 1
ATOM 2536 O O . ILE B 1 63 ? 39.229 34.590 16.793 1.00 13.50 63 ILE B O 1
ATOM 2541 N N . VAL B 1 64 ? 39.730 36.565 15.864 1.00 13.99 64 VAL B N 1
ATOM 2542 C CA . VAL B 1 64 ? 41.180 36.445 16.176 1.00 13.75 64 VAL B CA 1
ATOM 2543 C C . VAL B 1 64 ? 41.602 37.467 17.213 1.00 13.71 64 VAL B C 1
ATOM 2544 O O . VAL B 1 64 ? 41.298 38.691 17.062 1.00 14.85 64 VAL B O 1
ATOM 2548 N N . ILE B 1 65 ? 42.265 37.003 18.269 1.00 12.74 65 ILE B N 1
ATOM 2549 C CA . ILE B 1 65 ? 42.797 37.859 19.316 1.00 13.43 65 ILE B CA 1
ATOM 2550 C C . ILE B 1 65 ? 44.313 37.945 19.135 1.00 13.93 65 ILE B C 1
ATOM 2551 O O . ILE B 1 65 ? 44.958 36.923 19.093 1.00 15.28 65 ILE B O 1
ATOM 2556 N N . TYR B 1 66 ? 44.859 39.158 19.020 1.00 14.50 66 TYR B N 1
ATOM 2557 C CA . TYR B 1 66 ? 46.306 39.357 18.913 1.00 14.32 66 TYR B CA 1
ATOM 2558 C C . TYR B 1 66 ? 46.802 40.101 20.133 1.00 14.35 66 TYR B C 1
ATOM 2559 O O . TYR B 1 66 ? 46.673 41.332 20.188 1.00 13.82 66 TYR B O 1
ATOM 2568 N N . PRO B 1 67 ? 47.307 39.381 21.150 1.00 13.84 67 PRO B N 1
ATOM 2569 C CA . PRO B 1 67 ? 47.889 40.047 22.322 1.00 13.91 67 PRO B CA 1
ATOM 2570 C C . PRO B 1 67 ? 49.138 40.822 21.922 1.00 15.59 67 PRO B C 1
ATOM 2571 O O . PRO B 1 67 ? 49.785 40.491 20.912 1.00 14.74 67 PRO B O 1
ATOM 2575 N N . SER B 1 68 ? 49.445 41.878 22.660 1.00 16.17 68 SER B N 1
ATOM 2576 C CA . SER B 1 68 ? 50.537 42.773 22.275 1.00 16.62 68 SER B CA 1
ATOM 2577 C C . SER B 1 68 ? 51.462 43.048 23.466 1.00 16.85 68 SER B C 1
ATOM 2578 O O . SER B 1 68 ? 51.030 43.538 24.517 1.00 17.26 68 SER B O 1
ATOM 2581 N N . SER B 1 69 ? 52.727 42.675 23.323 1.00 16.14 69 SER B N 1
ATOM 2582 C CA . SER B 1 69 ? 53.655 42.726 24.435 1.00 17.71 69 SER B CA 1
ATOM 2583 C C . SER B 1 69 ? 53.847 44.136 24.929 1.00 17.61 69 SER B C 1
ATOM 2584 O O . SER B 1 69 ? 53.966 45.059 24.129 1.00 17.90 69 SER B O 1
ATOM 2587 N N . PRO B 1 70 ? 53.862 44.320 26.249 1.00 18.67 70 PRO B N 1
ATOM 2588 C CA . PRO B 1 70 ? 54.082 45.656 26.791 1.00 20.83 70 PRO B CA 1
ATOM 2589 C C . PRO B 1 70 ? 55.550 46.055 26.918 1.00 21.97 70 PRO B C 1
ATOM 2590 O O . PRO B 1 70 ? 55.825 47.208 27.266 1.00 24.00 70 PRO B O 1
ATOM 2594 N N . TYR B 1 71 ? 56.459 45.146 26.617 1.00 21.23 71 TYR B N 1
ATOM 2595 C CA . TYR B 1 71 ? 57.893 45.303 27.008 1.00 22.01 71 TYR B CA 1
ATOM 2596 C C . TYR B 1 71 ? 58.760 45.844 25.891 1.00 22.33 71 TYR B C 1
ATOM 2597 O O . TYR B 1 71 ? 58.538 45.606 24.705 1.00 20.67 71 TYR B O 1
ATOM 2606 N N . SER B 1 72 ? 59.772 46.600 26.287 1.00 24.36 72 SER B N 1
ATOM 2607 C CA . SER B 1 72 ? 60.738 47.090 25.324 1.00 24.96 72 SER B CA 1
ATOM 2608 C C . SER B 1 72 ? 61.374 45.864 24.673 1.00 21.88 72 SER B C 1
ATOM 2609 O O . SER B 1 72 ? 61.727 44.882 25.363 1.00 22.05 72 SER B O 1
ATOM 2612 N N . GLY B 1 73 ? 61.504 45.900 23.353 1.00 20.75 73 GLY B N 1
ATOM 2613 C CA . GLY B 1 73 ? 62.055 44.746 22.625 1.00 21.49 73 GLY B CA 1
ATOM 2614 C C . GLY B 1 73 ? 60.961 43.799 22.121 1.00 20.18 73 GLY B C 1
ATOM 2615 O O . GLY B 1 73 ? 61.205 42.958 21.287 1.00 20.76 73 GLY B O 1
ATOM 2616 N N . GLY B 1 74 ? 59.756 43.959 22.644 1.00 20.94 74 GLY B N 1
ATOM 2617 C CA . GLY B 1 74 ? 58.592 43.197 22.156 1.00 20.42 74 GLY B CA 1
ATOM 2618 C C . GLY B 1 74 ? 58.573 41.707 22.407 1.00 20.05 74 GLY B C 1
ATOM 2619 O O . GLY B 1 74 ? 57.750 41.009 21.786 1.00 21.04 74 GLY B O 1
ATOM 2620 N N . CYS B 1 75 ? 59.428 41.171 23.294 1.00 19.25 75 CYS B N 1
ATOM 2621 C CA . CYS B 1 75 ? 59.308 39.753 23.648 1.00 19.04 75 CYS B CA 1
ATOM 2622 C C . CYS B 1 75 ? 58.214 39.608 24.695 1.00 17.52 75 CYS B C 1
ATOM 2623 O O . CYS B 1 75 ? 57.849 40.584 25.365 1.00 18.96 75 CYS B O 1
ATOM 2626 N N . TRP B 1 76 ? 57.752 38.385 24.881 1.00 17.83 76 TRP B N 1
ATOM 2627 C CA . TRP B 1 76 ? 56.812 38.013 25.939 1.00 16.74 76 TRP B CA 1
ATOM 2628 C C . TRP B 1 76 ? 57.501 37.620 27.240 1.00 17.56 76 TRP B C 1
ATOM 2629 O O . TRP B 1 76 ? 58.538 36.965 27.214 1.00 17.34 76 TRP B O 1
ATOM 2640 N N . ASP B 1 77 ? 56.891 37.957 28.369 1.00 16.43 77 ASP B N 1
ATOM 2641 C CA . ASP B 1 77 ? 57.369 37.402 29.654 1.00 17.50 77 ASP B CA 1
ATOM 2642 C C . ASP B 1 77 ? 56.937 35.953 29.707 1.00 17.38 77 ASP B C 1
ATOM 2643 O O . ASP B 1 77 ? 55.707 35.653 29.769 1.00 17.29 77 ASP B O 1
ATOM 2648 N N . VAL B 1 78 ? 57.915 35.063 29.542 1.00 16.72 78 VAL B N 1
ATOM 2649 C CA . VAL B 1 78 ? 57.727 33.629 29.757 1.00 17.66 78 VAL B CA 1
ATOM 2650 C C . VAL B 1 78 ? 58.754 33.107 30.799 1.00 17.68 78 VAL B C 1
ATOM 2651 O O . VAL B 1 78 ? 59.064 31.931 30.841 1.00 18.38 78 VAL B O 1
ATOM 2655 N N . SER B 1 79 ? 59.177 33.999 31.704 1.00 18.74 79 SER B N 1
ATOM 2656 C CA . SER B 1 79 ? 60.193 33.665 32.717 1.00 18.23 79 SER B CA 1
ATOM 2657 C C . SER B 1 79 ? 59.802 33.861 34.179 1.00 19.26 79 SER B C 1
ATOM 2658 O O . SER B 1 79 ? 60.309 33.153 35.063 1.00 19.96 79 SER B O 1
ATOM 2661 N N . SER B 1 80 ? 58.896 34.801 34.475 1.00 20.24 80 SER B N 1
ATOM 2662 C CA . SER B 1 80 ? 58.575 35.134 35.875 1.00 18.40 80 SER B CA 1
ATOM 2663 C C . SER B 1 80 ? 57.648 34.146 36.475 1.00 19.25 80 SER B C 1
ATOM 2664 O O . SER B 1 80 ? 56.909 33.456 35.762 1.00 18.57 80 SER B O 1
ATOM 2667 N N . GLN B 1 81 ? 57.590 34.109 37.814 1.00 19.18 81 GLN B N 1
ATOM 2668 C CA . GLN B 1 81 ? 56.607 33.242 38.472 1.00 19.77 81 GLN B CA 1
ATOM 2669 C C . GLN B 1 81 ? 55.185 33.657 38.126 1.00 18.13 81 GLN B C 1
ATOM 2670 O O . GLN B 1 81 ? 54.305 32.808 37.977 1.00 19.05 81 GLN B O 1
ATOM 2676 N N . ALA B 1 82 ? 54.997 34.954 37.950 1.00 17.66 82 ALA B N 1
ATOM 2677 C CA . ALA B 1 82 ? 53.678 35.518 37.723 1.00 18.57 82 ALA B CA 1
ATOM 2678 C C . ALA B 1 82 ? 53.100 34.990 36.409 1.00 17.75 82 ALA B C 1
ATOM 2679 O O . ALA B 1 82 ? 51.940 34.631 36.336 1.00 18.01 82 ALA B O 1
ATOM 2681 N N . THR B 1 83 ? 53.963 34.901 35.391 1.00 17.16 83 THR B N 1
ATOM 2682 C CA . THR B 1 83 ? 53.553 34.446 34.085 1.00 16.94 83 THR B CA 1
ATOM 2683 C C . THR B 1 83 ? 53.516 32.920 33.977 1.00 17.28 83 THR B C 1
ATOM 2684 O O . THR B 1 83 ? 52.768 32.362 33.161 1.00 16.39 83 THR B O 1
ATOM 2688 N N . LEU B 1 84 ? 54.349 32.246 34.784 1.00 17.77 84 LEU B N 1
ATOM 2689 C CA . LEU B 1 84 ? 54.435 30.789 34.777 1.00 18.36 84 LEU B CA 1
ATOM 2690 C C . LEU B 1 84 ? 53.568 30.074 35.823 1.00 19.68 84 LEU B C 1
ATOM 2691 O O . LEU B 1 84 ? 53.750 28.900 36.095 1.00 20.60 84 LEU B O 1
ATOM 2696 N N . THR B 1 85 ? 52.574 30.764 36.355 1.00 19.32 85 THR B N 1
ATOM 2697 C CA . THR B 1 85 ? 51.619 30.157 37.272 1.00 20.25 85 THR B CA 1
ATOM 2698 C C . THR B 1 85 ? 50.186 30.564 36.922 1.00 18.59 85 THR B C 1
ATOM 2699 O O . THR B 1 85 ? 49.928 31.726 36.585 1.00 16.74 85 THR B O 1
ATOM 2703 N N . HIS B 1 86 ? 49.290 29.583 36.948 1.00 18.56 86 HIS B N 1
ATOM 2704 C CA . HIS B 1 86 ? 47.831 29.840 36.854 1.00 19.47 86 HIS B CA 1
ATOM 2705 C C . HIS B 1 86 ? 47.407 30.899 37.835 1.00 19.21 86 HIS B C 1
ATOM 2706 O O . HIS B 1 86 ? 47.717 30.798 39.013 1.00 18.31 86 HIS B O 1
ATOM 2713 N N . ASN B 1 87 ? 46.725 31.936 37.355 1.00 19.06 87 ASN B N 1
ATOM 2714 C CA . ASN B 1 87 ? 46.309 33.074 38.193 1.00 19.36 87 ASN B CA 1
ATOM 2715 C C . ASN B 1 87 ? 47.439 33.843 38.838 1.00 19.23 87 ASN B C 1
ATOM 2716 O O . ASN B 1 87 ? 47.230 34.540 39.813 1.00 20.02 87 ASN B O 1
ATOM 2721 N N . GLY B 1 88 ? 48.640 33.757 38.273 1.00 18.01 88 GLY B N 1
ATOM 2722 C CA . GLY B 1 88 ? 49.741 34.486 38.819 1.00 18.39 88 GLY B CA 1
ATOM 2723 C C . GLY B 1 88 ? 49.840 35.956 38.470 1.00 18.86 88 GLY B C 1
ATOM 2724 O O . GLY B 1 88 ? 50.724 36.632 38.958 1.00 19.02 88 GLY B O 1
ATOM 2725 N N . GLY B 1 89 ? 48.998 36.421 37.550 1.00 18.80 89 GLY B N 1
ATOM 2726 C CA . GLY B 1 89 ? 48.860 37.846 37.226 1.00 18.51 89 GLY B CA 1
ATOM 2727 C C . GLY B 1 89 ? 49.815 38.397 36.166 1.00 18.60 89 GLY B C 1
ATOM 2728 O O . GLY B 1 89 ? 49.828 39.610 35.914 1.00 17.54 89 GLY B O 1
ATOM 2729 N N . GLY B 1 90 ? 50.640 37.528 35.573 1.00 17.89 90 GLY B N 1
ATOM 2730 C CA . GLY B 1 90 ? 51.611 37.945 34.558 1.00 18.46 90 GLY B CA 1
ATOM 2731 C C . GLY B 1 90 ? 50.982 38.046 33.171 1.00 18.40 90 GLY B C 1
ATOM 2732 O O . GLY B 1 90 ? 49.758 37.942 33.043 1.00 17.07 90 GLY B O 1
ATOM 2733 N N . ASN B 1 91 ? 51.803 38.203 32.131 1.00 17.21 91 ASN B N 1
ATOM 2734 C CA . ASN B 1 91 ? 51.343 38.337 30.751 1.00 16.41 91 ASN B CA 1
ATOM 2735 C C . ASN B 1 91 ? 50.333 37.253 30.400 1.00 16.50 91 ASN B C 1
ATOM 2736 O O . ASN B 1 91 ? 49.306 37.544 29.811 1.00 14.53 91 ASN B O 1
ATOM 2741 N N . SER B 1 92 ? 50.656 36.019 30.779 1.00 15.62 92 SER B N 1
ATOM 2742 C CA . SER B 1 92 ? 49.816 34.887 30.413 1.00 15.74 92 SER B CA 1
ATOM 2743 C C . SER B 1 92 ? 48.372 35.042 30.985 1.00 15.83 92 SER B C 1
ATOM 2744 O O . SER B 1 92 ? 47.379 34.747 30.318 1.00 15.41 92 SER B O 1
ATOM 2747 N N . ASN B 1 93 ? 48.269 35.546 32.221 1.00 16.55 93 ASN B N 1
ATOM 2748 C CA . ASN B 1 93 ? 46.964 35.825 32.885 1.00 16.29 93 ASN B CA 1
ATOM 2749 C C . ASN B 1 93 ? 46.138 36.872 32.124 1.00 16.52 93 ASN B C 1
ATOM 2750 O O . ASN B 1 93 ? 44.909 36.735 32.024 1.00 15.99 93 ASN B O 1
ATOM 2755 N N . SER B 1 94 ? 46.818 37.900 31.596 1.00 16.22 94 SER B N 1
ATOM 2756 C CA . SER B 1 94 ? 46.185 38.914 30.765 1.00 16.17 94 SER B CA 1
ATOM 2757 C C . SER B 1 94 ? 45.610 38.302 29.491 1.00 15.97 94 SER B C 1
ATOM 2758 O O . SER B 1 94 ? 44.476 38.597 29.148 1.00 15.79 94 SER B O 1
ATOM 2761 N N . ILE B 1 95 ? 46.357 37.409 28.845 1.00 14.18 95 ILE B N 1
ATOM 2762 C CA . ILE B 1 95 ? 45.892 36.740 27.645 1.00 13.93 95 ILE B CA 1
ATOM 2763 C C . ILE B 1 95 ? 44.672 35.897 27.944 1.00 13.48 95 ILE B C 1
ATOM 2764 O O . ILE B 1 95 ? 43.730 35.866 27.183 1.00 13.85 95 ILE B O 1
ATOM 2769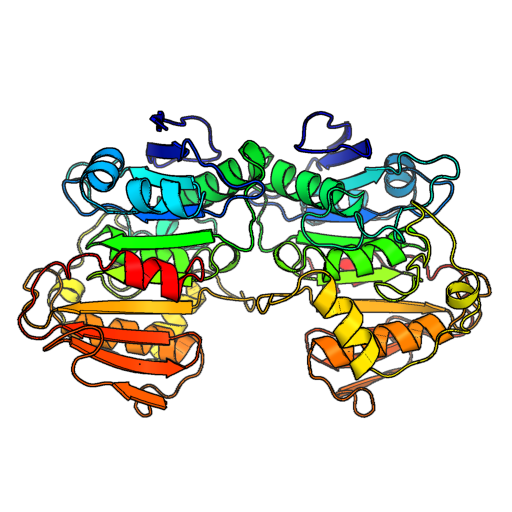 N N . ALA B 1 96 ? 44.689 35.204 29.072 1.00 14.08 96 ALA B N 1
ATOM 2770 C CA . ALA B 1 96 ? 43.560 34.416 29.506 1.00 14.04 96 ALA B CA 1
ATOM 2771 C C . ALA B 1 96 ? 42.324 35.325 29.617 1.00 14.58 96 ALA B C 1
ATOM 2772 O O . ALA B 1 96 ? 41.244 34.932 29.178 1.00 14.91 96 ALA B O 1
ATOM 2774 N N . ASN B 1 97 ? 42.494 36.528 30.167 1.00 13.83 97 ASN B N 1
ATOM 2775 C CA . ASN B 1 97 ? 41.378 37.476 30.340 1.00 14.47 97 ASN B CA 1
ATOM 2776 C C . ASN B 1 97 ? 40.837 38.026 29.008 1.00 14.80 97 ASN B C 1
ATOM 2777 O O . ASN B 1 97 ? 39.606 38.303 28.863 1.00 13.57 97 ASN B O 1
ATOM 2782 N N . MET B 1 98 ? 41.721 38.133 28.003 1.00 13.58 98 MET B N 1
ATOM 2783 C CA . MET B 1 98 ? 41.292 38.545 26.665 1.00 14.03 98 MET B CA 1
ATOM 2784 C C . MET B 1 98 ? 40.320 37.501 26.086 1.00 14.13 98 MET B C 1
ATOM 2785 O O . MET B 1 98 ? 39.294 37.839 25.513 1.00 14.04 98 MET B O 1
ATOM 2790 N N . VAL B 1 99 ? 40.646 36.227 26.307 1.00 14.16 99 VAL B N 1
ATOM 2791 C CA . VAL B 1 99 ? 39.837 35.114 25.861 1.00 13.85 99 VAL B CA 1
ATOM 2792 C C . VAL B 1 99 ? 38.440 35.222 26.502 1.00 14.25 99 VAL B C 1
ATOM 2793 O O . VAL B 1 99 ? 37.444 35.167 25.792 1.00 13.80 99 VAL B O 1
ATOM 2797 N N . THR B 1 100 ? 38.379 35.332 27.831 1.00 13.95 100 THR B N 1
ATOM 2798 C CA . THR B 1 100 ? 37.084 35.234 28.482 1.00 14.42 100 THR B CA 1
ATOM 2799 C C . THR B 1 100 ? 36.248 36.473 28.187 1.00 14.23 100 THR B C 1
ATOM 2800 O O . THR B 1 100 ? 35.021 36.350 28.070 1.00 14.90 100 THR B O 1
ATOM 2804 N N . TRP B 1 101 ? 36.885 37.650 28.048 1.00 13.18 101 TRP B N 1
ATOM 2805 C CA . TRP B 1 101 ? 36.189 38.875 27.602 1.00 14.30 101 TRP B CA 1
ATOM 2806 C C . TRP B 1 101 ? 35.503 38.658 26.237 1.00 15.78 101 TRP B C 1
ATOM 2807 O O . TRP B 1 101 ? 34.307 39.007 26.035 1.00 15.81 101 TRP B O 1
ATOM 2818 N N . THR B 1 102 ? 36.225 38.035 25.318 1.00 14.36 102 THR B N 1
ATOM 2819 C CA . THR B 1 102 ? 35.780 37.861 23.977 1.00 14.50 102 THR B CA 1
ATOM 2820 C C . THR B 1 102 ? 34.633 36.863 23.910 1.00 16.02 102 THR B C 1
ATOM 2821 O O . THR B 1 102 ? 33.659 37.073 23.155 1.00 15.54 102 THR B O 1
ATOM 2825 N N . ILE B 1 103 ? 34.753 35.798 24.702 1.00 15.55 103 ILE B N 1
ATOM 2826 C CA . ILE B 1 103 ? 33.735 34.759 24.729 1.00 15.66 103 ILE B CA 1
ATOM 2827 C C . ILE B 1 103 ? 32.387 35.390 25.111 1.00 16.15 103 ILE B C 1
ATOM 2828 O O . ILE B 1 103 ? 31.359 35.168 24.451 1.00 14.47 103 ILE B O 1
ATOM 2833 N N . SER B 1 104 ? 32.391 36.165 26.172 1.00 16.12 104 SER B N 1
ATOM 2834 C CA . SER B 1 104 ? 31.165 36.836 26.621 1.00 17.24 104 SER B CA 1
ATOM 2835 C C . SER B 1 104 ? 30.676 37.961 25.670 1.00 18.90 104 SER B C 1
ATOM 2836 O O . SER B 1 104 ? 29.499 37.998 25.283 1.00 19.40 104 SER B O 1
ATOM 2839 N N . LYS B 1 105 ? 31.529 38.901 25.339 1.00 18.68 105 LYS B N 1
ATOM 2840 C CA . LYS B 1 105 ? 31.141 39.992 24.415 1.00 20.64 105 LYS B CA 1
ATOM 2841 C C . LYS B 1 105 ? 30.548 39.535 23.069 1.00 20.77 105 LYS B C 1
ATOM 2842 O O . LYS B 1 105 ? 29.566 40.133 22.599 1.00 20.48 105 LYS B O 1
ATOM 2848 N N . TYR B 1 106 ? 31.104 38.483 22.466 1.00 19.51 106 TYR B N 1
ATOM 2849 C CA . TYR B 1 106 ? 30.677 38.046 21.135 1.00 20.59 106 TYR B CA 1
ATOM 2850 C C . TYR B 1 106 ? 29.867 36.770 21.104 1.00 19.49 106 TYR B C 1
ATOM 2851 O O . TYR B 1 106 ? 29.523 36.273 20.024 1.00 20.90 106 TYR B O 1
ATOM 2860 N N . GLY B 1 107 ? 29.598 36.190 22.262 1.00 19.28 107 GLY B N 1
ATOM 2861 C CA . GLY B 1 107 ? 28.902 34.893 22.304 1.00 20.09 107 GLY B CA 1
ATOM 2862 C C . GLY B 1 107 ? 29.708 33.851 21.592 1.00 20.11 107 GLY B C 1
ATOM 2863 O O . GLY B 1 107 ? 29.164 32.952 20.915 1.00 18.97 107 GLY B O 1
ATOM 2864 N N . ALA B 1 108 ? 31.036 33.948 21.739 1.00 19.01 108 ALA B N 1
ATOM 2865 C CA . ALA B 1 108 ? 31.937 32.956 21.093 1.00 19.05 108 ALA B CA 1
ATOM 2866 C C . ALA B 1 108 ? 31.817 31.581 21.769 1.00 18.48 108 ALA B C 1
ATOM 2867 O O . ALA B 1 108 ? 31.405 31.465 22.939 1.00 19.31 108 ALA B O 1
ATOM 2869 N N . ASP B 1 109 ? 32.098 30.535 21.038 1.00 17.33 109 ASP B N 1
ATOM 2870 C CA . ASP B 1 109 ? 31.943 29.220 21.575 1.00 18.20 109 ASP B CA 1
ATOM 2871 C C . ASP B 1 109 ? 33.168 28.854 22.395 1.00 18.00 109 ASP B C 1
ATOM 2872 O O . ASP B 1 109 ? 34.216 28.619 21.846 1.00 16.95 109 ASP B O 1
ATOM 2877 N N . SER B 1 110 ? 33.009 28.698 23.709 1.00 18.23 110 SER B N 1
ATOM 2878 C CA . SER B 1 110 ? 34.177 28.414 24.584 1.00 19.21 110 SER B CA 1
ATOM 2879 C C . SER B 1 110 ? 34.893 27.060 24.327 1.00 17.97 110 SER B C 1
ATOM 2880 O O . SER B 1 110 ? 36.047 26.843 24.755 1.00 17.12 110 SER B O 1
ATOM 2883 N N . SER B 1 111 ? 34.210 26.157 23.617 1.00 17.93 111 SER B N 1
ATOM 2884 C CA . SER B 1 111 ? 34.753 24.850 23.299 1.00 17.20 111 SER B CA 1
ATOM 2885 C C . SER B 1 111 ? 35.581 24.933 22.022 1.00 17.69 111 SER B C 1
ATOM 2886 O O . SER B 1 111 ? 36.167 23.948 21.607 1.00 16.20 111 SER B O 1
ATOM 2889 N N . LYS B 1 112 ? 35.574 26.098 21.369 1.00 16.23 112 LYS B N 1
ATOM 2890 C CA . LYS B 1 112 ? 36.312 26.274 20.094 1.00 17.00 112 LYS B CA 1
ATOM 2891 C C . LYS B 1 112 ? 37.355 27.426 20.184 1.00 16.29 112 LYS B C 1
ATOM 2892 O O . LYS B 1 112 ? 37.353 28.338 19.356 1.00 16.67 112 LYS B O 1
ATOM 2898 N N . VAL B 1 113 ? 38.238 27.355 21.177 1.00 16.05 113 VAL B N 1
ATOM 2899 C CA . VAL B 1 113 ? 39.252 28.388 21.455 1.00 15.91 113 VAL B CA 1
ATOM 2900 C C . VAL B 1 113 ? 40.642 27.768 21.306 1.00 16.54 113 VAL B C 1
ATOM 2901 O O . VAL B 1 113 ? 40.918 26.702 21.895 1.00 17.66 113 VAL B O 1
ATOM 2905 N N . PHE B 1 114 ? 41.471 28.395 20.476 1.00 15.05 114 PHE B N 1
ATOM 2906 C CA . PHE B 1 114 ? 42.768 27.869 20.081 1.00 15.70 114 PHE B CA 1
ATOM 2907 C C . PHE B 1 114 ? 43.855 28.918 20.296 1.00 16.15 114 PHE B C 1
ATOM 2908 O O . PHE B 1 114 ? 43.566 30.129 20.320 1.00 15.59 114 PHE B O 1
ATOM 2916 N N . VAL B 1 115 ? 45.096 28.477 20.392 1.00 15.78 115 VAL B N 1
ATOM 2917 C CA . VAL B 1 115 ? 46.181 29.406 20.660 1.00 15.15 115 VAL B CA 1
ATOM 2918 C C . VAL B 1 115 ? 47.394 28.970 19.827 1.00 15.97 115 VAL B C 1
ATOM 2919 O O . VAL B 1 115 ? 47.662 27.767 19.716 1.00 15.68 115 VAL B O 1
ATOM 2923 N N . THR B 1 116 ? 48.058 29.932 19.207 1.00 15.28 116 THR B N 1
ATOM 2924 C CA . THR B 1 116 ? 49.204 29.700 18.347 1.00 15.43 116 THR B CA 1
ATOM 2925 C C . THR B 1 116 ? 50.090 30.904 18.370 1.00 15.31 116 THR B C 1
ATOM 2926 O O . THR B 1 116 ? 49.652 31.966 18.739 1.00 15.60 116 THR B O 1
ATOM 2930 N N . GLY B 1 117 ? 51.357 30.750 17.997 1.00 15.04 117 GLY B N 1
ATOM 2931 C CA . GLY B 1 117 ? 52.265 31.872 18.019 1.00 15.25 117 GLY B CA 1
ATOM 2932 C C . GLY B 1 117 ? 53.592 31.467 17.417 1.00 15.69 117 GLY B C 1
ATOM 2933 O O . GLY B 1 117 ? 53.772 30.310 17.126 1.00 15.49 117 GLY B O 1
ATOM 2934 N N . SER B 1 118 ? 54.492 32.438 17.250 1.00 15.93 118 SER B N 1
ATOM 2935 C CA . SER B 1 118 ? 55.766 32.203 16.599 1.00 17.15 118 SER B CA 1
ATOM 2936 C C . SER B 1 118 ? 56.872 32.782 17.484 1.00 16.07 118 SER B C 1
ATOM 2937 O O . SER B 1 118 ? 56.711 33.862 18.062 1.00 16.45 118 SER B O 1
ATOM 2940 N N . SER B 1 119 ? 57.994 32.067 17.573 1.00 17.14 119 SER B N 1
ATOM 2941 C CA . SER B 1 119 ? 59.139 32.504 18.326 1.00 17.14 119 SER B CA 1
ATOM 2942 C C . SER B 1 119 ? 58.753 32.789 19.792 1.00 17.34 119 SER B C 1
ATOM 2943 O O . SER B 1 119 ? 58.285 31.873 20.451 1.00 17.37 119 SER B O 1
ATOM 2946 N N . SER B 1 120 ? 59.000 33.998 20.307 1.00 16.60 120 SER B N 1
ATOM 2947 C CA . SER B 1 120 ? 58.548 34.377 21.662 1.00 16.99 120 SER B CA 1
ATOM 2948 C C . SER B 1 120 ? 57.040 34.042 21.886 1.00 15.60 120 SER B C 1
ATOM 2949 O O . SER B 1 120 ? 56.682 33.519 22.918 1.00 16.10 120 SER B O 1
ATOM 2952 N N . GLY B 1 121 ? 56.203 34.262 20.890 1.00 15.58 121 GLY B N 1
ATOM 2953 C CA . GLY B 1 121 ? 54.772 33.921 21.003 1.00 15.86 121 GLY B CA 1
ATOM 2954 C C . GLY B 1 121 ? 54.487 32.428 21.035 1.00 15.73 121 GLY B C 1
ATOM 2955 O O . GLY B 1 121 ? 53.441 31.999 21.495 1.00 17.01 121 GLY B O 1
ATOM 2956 N N . ALA B 1 122 ? 55.394 31.642 20.460 1.00 15.78 122 ALA B N 1
ATOM 2957 C CA . ALA B 1 122 ? 55.335 30.196 20.547 1.00 15.40 122 ALA B CA 1
ATOM 2958 C C . ALA B 1 122 ? 55.734 29.755 21.939 1.00 15.53 122 ALA B C 1
ATOM 2959 O O . ALA B 1 122 ? 55.149 28.799 22.477 1.00 15.95 122 ALA B O 1
ATOM 2961 N N . MET B 1 123 ? 56.774 30.402 22.525 1.00 15.52 123 MET B N 1
ATOM 2962 C CA . MET B 1 123 ? 57.123 30.118 23.919 1.00 15.49 123 MET B CA 1
ATOM 2963 C C . MET B 1 123 ? 55.870 30.394 24.770 1.00 14.99 123 MET B C 1
ATOM 2964 O O . MET B 1 123 ? 55.511 29.667 25.707 1.00 14.80 123 MET B O 1
ATOM 2969 N N . MET B 1 124 ? 55.214 31.471 24.450 1.00 14.36 124 MET B N 1
ATOM 2970 C CA . MET B 1 124 ? 54.018 31.853 25.232 1.00 15.05 124 MET B CA 1
ATOM 2971 C C . MET B 1 124 ? 52.864 30.912 24.993 1.00 14.40 124 MET B C 1
ATOM 2972 O O . MET B 1 124 ? 52.045 30.688 25.873 1.00 15.02 124 MET B O 1
ATOM 2977 N N . THR B 1 125 ? 52.792 30.367 23.788 1.00 15.21 125 THR B N 1
ATOM 2978 C CA . THR B 1 125 ? 51.782 29.368 23.467 1.00 14.73 125 THR B CA 1
ATOM 2979 C C . THR B 1 125 ? 51.890 28.167 24.398 1.00 16.54 125 THR B C 1
ATOM 2980 O O . THR B 1 125 ? 50.877 27.688 24.991 1.00 15.91 125 THR B O 1
ATOM 2984 N N . ASN B 1 126 ? 53.117 27.663 24.570 1.00 17.24 126 ASN B N 1
ATOM 2985 C CA . ASN B 1 126 ? 53.330 26.540 25.484 1.00 17.07 126 ASN B CA 1
ATOM 2986 C C . ASN B 1 126 ? 52.974 26.910 26.895 1.00 16.64 126 ASN B C 1
ATOM 2987 O O . ASN B 1 126 ? 52.375 26.130 27.595 1.00 17.09 126 ASN B O 1
ATOM 2992 N N . VAL B 1 127 ? 53.307 28.132 27.287 1.00 15.65 127 VAL B N 1
ATOM 2993 C CA . VAL B 1 127 ? 52.969 28.610 28.636 1.00 17.03 127 VAL B CA 1
ATOM 2994 C C . VAL B 1 127 ? 51.457 28.782 28.838 1.00 16.74 127 VAL B C 1
ATOM 2995 O O . VAL B 1 127 ? 50.895 28.419 29.878 1.00 16.03 127 VAL B O 1
ATOM 2999 N N . MET B 1 128 ? 50.776 29.317 27.823 1.00 17.20 128 MET B N 1
ATOM 3000 C CA . MET B 1 128 ? 49.293 29.392 27.895 1.00 16.56 128 MET B CA 1
ATOM 3001 C C . MET B 1 128 ? 48.708 27.992 28.065 1.00 16.97 128 MET B C 1
ATOM 3002 O O . MET B 1 128 ? 47.763 27.792 28.824 1.00 17.02 128 MET B O 1
ATOM 3007 N N . ALA B 1 129 ? 49.245 27.023 27.341 1.00 17.60 129 ALA B N 1
ATOM 3008 C CA . ALA B 1 129 ? 48.720 25.642 27.403 1.00 18.25 129 ALA B CA 1
ATOM 3009 C C . ALA B 1 129 ? 48.891 25.069 28.822 1.00 19.47 129 ALA B C 1
ATOM 3010 O O . ALA B 1 129 ? 48.002 24.372 29.293 1.00 19.70 129 ALA B O 1
ATOM 3012 N N . ALA B 1 130 ? 49.992 25.410 29.510 1.00 18.40 130 ALA B N 1
ATOM 3013 C CA . ALA B 1 130 ? 50.253 24.900 30.883 1.00 18.98 130 ALA B CA 1
ATOM 3014 C C . ALA B 1 130 ? 49.565 25.705 31.972 1.00 19.19 130 ALA B C 1
ATOM 3015 O O . ALA B 1 130 ? 49.205 25.137 33.036 1.00 19.21 130 ALA B O 1
ATOM 3017 N N . THR B 1 131 ? 49.416 27.012 31.773 1.00 16.75 131 THR B N 1
ATOM 3018 C CA . THR B 1 131 ? 48.865 27.884 32.816 1.00 16.26 131 THR B CA 1
ATOM 3019 C C . THR B 1 131 ? 47.334 27.996 32.737 1.00 16.75 131 THR B C 1
ATOM 3020 O O . THR B 1 131 ? 46.703 28.182 33.765 1.00 17.90 131 THR B O 1
ATOM 3024 N N . TYR B 1 132 ? 46.754 27.939 31.529 1.00 16.49 132 TYR B N 1
ATOM 3025 C CA . TYR B 1 132 ? 45.293 28.052 31.338 1.00 16.92 132 TYR B CA 1
ATOM 3026 C C . TYR B 1 132 ? 44.790 26.920 30.481 1.00 16.93 132 TYR B C 1
ATOM 3027 O O . TYR B 1 132 ? 44.113 27.146 29.484 1.00 17.91 132 TYR B O 1
ATOM 3036 N N . PRO B 1 133 ? 45.142 25.655 30.849 1.00 17.94 133 PRO B N 1
ATOM 3037 C CA . PRO B 1 133 ? 44.741 24.547 29.975 1.00 17.73 133 PRO B CA 1
ATOM 3038 C C . PRO B 1 133 ? 43.249 24.514 29.753 1.00 18.56 133 PRO B C 1
ATOM 3039 O O . PRO B 1 133 ? 42.802 24.075 28.706 1.00 19.62 133 PRO B O 1
ATOM 3043 N N . GLU B 1 134 ? 42.478 24.979 30.742 1.00 19.50 134 GLU B N 1
ATOM 3044 C CA . GLU B 1 134 ? 41.025 24.932 30.693 1.00 19.31 134 GLU B CA 1
ATOM 3045 C C . GLU B 1 134 ? 40.447 25.727 29.532 1.00 19.80 134 GLU B C 1
ATOM 3046 O O . GLU B 1 134 ? 39.293 25.477 29.158 1.00 19.71 134 GLU B O 1
ATOM 3052 N N . LEU B 1 135 ? 41.205 26.699 29.013 1.00 18.98 135 LEU B N 1
ATOM 3053 C CA . LEU B 1 135 ? 40.678 27.604 27.959 1.00 17.83 135 LEU B CA 1
ATOM 3054 C C . LEU B 1 135 ? 40.756 27.069 26.543 1.00 17.19 135 LEU B C 1
ATOM 3055 O O . LEU B 1 135 ? 39.995 27.524 25.676 1.00 16.59 135 LEU B O 1
ATOM 3060 N N . PHE B 1 136 ? 41.664 26.132 26.289 1.00 17.79 136 PHE B N 1
ATOM 3061 C CA . PHE B 1 136 ? 42.109 25.821 24.931 1.00 17.68 136 PHE B CA 1
ATOM 3062 C C . PHE B 1 136 ? 41.879 24.374 24.475 1.00 18.62 136 PHE B C 1
ATOM 3063 O O . PHE B 1 136 ? 42.331 23.449 25.127 1.00 17.21 136 PHE B O 1
ATOM 3071 N N . ALA B 1 137 ? 41.229 24.220 23.315 1.00 17.67 137 ALA B N 1
ATOM 3072 C CA . ALA B 1 137 ? 40.993 22.907 22.739 1.00 18.44 137 ALA B CA 1
ATOM 3073 C C . ALA B 1 137 ? 42.232 22.364 22.064 1.00 18.32 137 ALA B C 1
ATOM 3074 O O . ALA B 1 137 ? 42.500 21.168 22.095 1.00 17.70 137 ALA B O 1
ATOM 3076 N N . ALA B 1 138 ? 43.024 23.256 21.452 1.00 18.40 138 ALA B N 1
ATOM 3077 C CA . ALA B 1 138 ? 44.213 22.845 20.746 1.00 16.95 138 ALA B CA 1
ATOM 3078 C C . ALA B 1 138 ? 45.146 24.033 20.657 1.00 16.89 138 ALA B C 1
ATOM 3079 O O . ALA B 1 138 ? 44.706 25.167 20.740 1.00 17.07 138 ALA B O 1
ATOM 3081 N N . ALA B 1 139 ? 46.427 23.759 20.423 1.00 16.69 139 ALA B N 1
ATOM 3082 C CA . ALA B 1 139 ? 47.443 24.768 20.237 1.00 17.13 139 ALA B CA 1
ATOM 3083 C C . ALA B 1 139 ? 48.457 24.372 19.175 1.00 18.66 139 ALA B C 1
ATOM 3084 O O . ALA B 1 139 ? 48.770 23.186 19.030 1.00 18.65 139 ALA B O 1
ATOM 3086 N N . THR B 1 140 ? 48.981 25.365 18.454 1.00 17.86 140 THR B N 1
ATOM 3087 C CA . THR B 1 140 ? 49.993 25.142 17.426 1.00 18.15 140 THR B CA 1
ATOM 3088 C C . THR B 1 140 ? 51.163 26.049 17.706 1.00 18.20 140 THR B C 1
ATOM 3089 O O . THR B 1 140 ? 51.030 27.304 17.778 1.00 16.62 140 THR B O 1
ATOM 3093 N N . VAL B 1 141 ? 52.325 25.429 17.884 1.00 17.54 141 VAL B N 1
ATOM 3094 C CA . VAL B 1 141 ? 53.546 26.149 18.293 1.00 17.54 141 VAL B CA 1
ATOM 3095 C C . VAL B 1 141 ? 54.523 26.253 17.121 1.00 17.13 141 VAL B C 1
ATOM 3096 O O . VAL B 1 141 ? 54.987 25.231 16.624 1.00 18.18 141 VAL B O 1
ATOM 3100 N N . TYR B 1 142 ? 54.829 27.470 16.675 1.00 17.77 142 TYR B N 1
ATOM 3101 C CA . TYR B 1 142 ? 55.827 27.664 15.612 1.00 17.40 142 TYR B CA 1
ATOM 3102 C C . TYR B 1 142 ? 57.133 28.178 16.168 1.00 17.40 142 TYR B C 1
ATOM 3103 O O . TYR B 1 142 ? 57.309 29.367 16.410 1.00 17.46 142 TYR B O 1
ATOM 3112 N N . SER B 1 143 ? 58.052 27.254 16.377 1.00 19.12 143 SER B N 1
ATOM 3113 C CA . SER B 1 143 ? 59.453 27.578 16.760 1.00 18.45 143 SER B CA 1
ATOM 3114 C C . SER B 1 143 ? 59.540 28.258 18.108 1.00 17.56 143 SER B C 1
ATOM 3115 O O . SER B 1 143 ? 59.893 29.444 18.216 1.00 16.47 143 SER B O 1
ATOM 3118 N N . GLY B 1 144 ? 59.182 27.516 19.145 1.00 18.10 144 GLY B N 1
ATOM 3119 C CA . GLY B 1 144 ? 59.275 28.024 20.521 1.00 19.05 144 GLY B CA 1
ATOM 3120 C C . GLY B 1 144 ? 60.246 27.232 21.407 1.00 21.10 144 GLY B C 1
ATOM 3121 O O . GLY B 1 144 ? 61.152 26.556 20.899 1.00 21.54 144 GLY B O 1
ATOM 3122 N N . VAL B 1 145 ? 60.075 27.351 22.726 1.00 19.95 145 VAL B N 1
ATOM 3123 C CA . VAL B 1 145 ? 60.769 26.524 23.720 1.00 20.05 145 VAL B CA 1
ATOM 3124 C C . VAL B 1 145 ? 59.703 25.972 24.621 1.00 20.33 145 VAL B C 1
ATOM 3125 O O . VAL B 1 145 ? 58.588 26.548 24.690 1.00 20.68 145 VAL B O 1
ATOM 3129 N N . SER B 1 146 ? 60.004 24.878 25.323 1.00 19.23 146 SER B N 1
ATOM 3130 C CA . SER B 1 146 ? 59.015 24.186 26.147 1.00 19.88 146 SER B CA 1
ATOM 3131 C C . SER B 1 146 ? 58.521 25.099 27.278 1.00 18.43 146 SER B C 1
ATOM 3132 O O . SER B 1 146 ? 59.187 26.068 27.656 1.00 17.74 146 SER B O 1
ATOM 3135 N N . ALA B 1 147 ? 57.355 24.796 27.820 1.00 18.52 147 ALA B N 1
ATOM 3136 C CA . ALA B 1 147 ? 56.853 25.586 28.946 1.00 18.49 147 ALA B CA 1
ATOM 3137 C C . ALA B 1 147 ? 57.815 25.486 30.122 1.00 18.86 147 ALA B C 1
ATOM 3138 O O . ALA B 1 147 ? 58.085 24.366 30.618 1.00 19.71 147 ALA B O 1
ATOM 3140 N N . GLY B 1 148 ? 58.278 26.651 30.577 1.00 18.82 148 GLY B N 1
ATOM 3141 C CA . GLY B 1 148 ? 59.191 26.772 31.695 1.00 19.69 148 GLY B CA 1
ATOM 3142 C C . GLY B 1 148 ? 60.658 26.665 31.321 1.00 20.92 148 GLY B C 1
ATOM 3143 O O . GLY B 1 148 ? 61.502 26.760 32.183 1.00 21.51 148 GLY B O 1
ATOM 3144 N N . CYS B 1 149 ? 60.975 26.469 30.047 1.00 20.77 149 CYS B N 1
ATOM 3145 C CA . CYS B 1 149 ? 62.361 26.506 29.601 1.00 21.60 149 CYS B CA 1
ATOM 3146 C C . CYS B 1 149 ? 62.975 27.887 29.757 1.00 21.59 149 CYS B C 1
ATOM 3147 O O . CYS B 1 149 ? 64.185 28.021 29.929 1.00 21.93 149 CYS B O 1
ATOM 3150 N N . PHE B 1 150 ? 62.150 28.948 29.724 1.00 21.01 150 PHE B N 1
ATOM 3151 C CA . PHE B 1 150 ? 62.641 30.302 29.936 1.00 19.82 150 PHE B CA 1
ATOM 3152 C C . PHE B 1 150 ? 62.471 30.744 31.381 1.00 19.60 150 PHE B C 1
ATOM 3153 O O . PHE B 1 150 ? 62.625 31.915 31.691 1.00 18.76 150 PHE B O 1
ATOM 3161 N N . TYR B 1 151 ? 62.187 29.799 32.238 1.00 20.47 151 TYR B N 1
ATOM 3162 C CA . TYR B 1 151 ? 62.234 30.059 33.696 1.00 23.16 151 TYR B CA 1
ATOM 3163 C C . TYR B 1 151 ? 63.457 30.926 34.064 1.00 24.61 151 TYR B C 1
ATOM 3164 O O . TYR B 1 151 ? 64.594 30.638 33.617 1.00 22.46 151 TYR B O 1
ATOM 3173 N N . SER B 1 152 ? 63.213 31.997 34.819 1.00 23.68 152 SER B N 1
ATOM 3174 C CA . SER B 1 152 ? 64.291 32.798 35.412 1.00 24.41 152 SER B CA 1
ATOM 3175 C C . SER B 1 152 ? 64.522 32.394 36.883 1.00 25.44 152 SER B C 1
ATOM 3176 O O . SER B 1 152 ? 63.587 32.441 37.715 1.00 23.94 152 SER B O 1
ATOM 3179 N N . ASN B 1 153 ? 65.759 32.000 37.199 1.00 27.12 153 ASN B N 1
ATOM 3180 C CA . ASN B 1 153 ? 66.074 31.560 38.572 1.00 27.86 153 ASN B CA 1
ATOM 3181 C C . ASN B 1 153 ? 66.185 32.685 39.582 1.00 28.08 153 ASN B C 1
ATOM 3182 O O . ASN B 1 153 ? 66.435 32.431 40.762 1.00 28.56 153 ASN B O 1
ATOM 3187 N N . THR B 1 154 ? 65.982 33.918 39.123 1.00 27.10 154 THR B N 1
ATOM 3188 C CA . THR B 1 154 ? 65.856 35.106 39.974 1.00 27.60 154 THR B CA 1
ATOM 3189 C C . THR B 1 154 ? 64.520 35.865 39.761 1.00 27.86 154 THR B C 1
ATOM 3190 O O . THR B 1 154 ? 64.445 37.078 40.015 1.00 26.61 154 THR B O 1
ATOM 3194 N N . ASN B 1 155 ? 63.502 35.174 39.218 1.00 27.03 155 ASN B N 1
ATOM 3195 C CA . ASN B 1 155 ? 62.145 35.757 39.015 1.00 25.86 155 ASN B CA 1
ATOM 3196 C C . ASN B 1 155 ? 62.126 37.028 38.142 1.00 25.20 155 ASN B C 1
ATOM 3197 O O . ASN B 1 155 ? 61.370 37.979 38.399 1.00 24.42 155 ASN B O 1
ATOM 3202 N N . GLN B 1 156 ? 62.949 37.049 37.090 1.00 24.53 156 GLN B N 1
ATOM 3203 C CA . GLN B 1 156 ? 63.017 38.182 36.217 1.00 23.80 156 GLN B CA 1
ATOM 3204 C C . GLN B 1 156 ? 61.793 38.130 35.314 1.00 23.35 156 GLN B C 1
ATOM 3205 O O . GLN B 1 156 ? 61.320 37.042 34.992 1.00 20.48 156 GLN B O 1
ATOM 3211 N N . VAL B 1 157 ? 61.289 39.285 34.932 1.00 21.64 157 VAL B N 1
ATOM 3212 C CA . VAL B 1 157 ? 60.158 39.381 34.040 1.00 21.38 157 VAL B CA 1
ATOM 3213 C C . VAL B 1 157 ? 60.716 39.585 32.633 1.00 19.72 157 VAL B C 1
ATOM 3214 O O . VAL B 1 157 ? 61.573 40.365 32.475 1.00 20.39 157 VAL B O 1
ATOM 3218 N N . ASP B 1 158 ? 60.259 38.834 31.649 1.00 20.59 158 ASP B N 1
ATOM 3219 C CA . ASP B 1 158 ? 60.715 38.978 30.258 1.00 20.95 158 ASP B CA 1
ATOM 3220 C C . ASP B 1 158 ? 62.213 38.823 30.140 1.00 21.28 158 ASP B C 1
ATOM 3221 O O . ASP B 1 158 ? 62.857 39.598 29.499 1.00 21.98 158 ASP B O 1
ATOM 3226 N N . GLY B 1 159 ? 62.748 37.832 30.821 1.00 21.04 159 GLY B N 1
ATOM 3227 C CA . GLY B 1 159 ? 64.155 37.559 30.784 1.00 21.79 159 GLY B CA 1
ATOM 3228 C C . GLY B 1 159 ? 64.490 36.501 29.762 1.00 21.95 159 GLY B C 1
ATOM 3229 O O . GLY B 1 159 ? 63.839 35.532 29.689 1.00 21.93 159 GLY B O 1
ATOM 3230 N N . TRP B 1 160 ? 65.499 36.733 28.956 1.00 21.85 160 TRP B N 1
ATOM 3231 C CA . TRP B 1 160 ? 65.931 35.746 27.964 1.00 22.92 160 TRP B CA 1
ATOM 3232 C C . TRP B 1 160 ? 66.810 34.692 28.641 1.00 22.67 160 TRP B C 1
ATOM 3233 O O . TRP B 1 160 ? 67.768 35.047 29.292 1.00 25.38 160 TRP B O 1
ATOM 3244 N N . ASN B 1 161 ? 66.473 33.419 28.541 1.00 22.06 161 ASN B N 1
ATOM 3245 C CA . ASN B 1 161 ? 67.294 32.337 29.129 1.00 22.33 161 ASN B CA 1
ATOM 3246 C C . ASN B 1 161 ? 68.185 31.719 28.038 1.00 22.54 161 ASN B C 1
ATOM 3247 O O . ASN B 1 161 ? 67.731 30.932 27.215 1.00 21.14 161 ASN B O 1
ATOM 3252 N N . SER B 1 162 ? 69.451 32.132 28.022 1.00 23.60 162 SER B N 1
ATOM 3253 C CA . SER B 1 162 ? 70.397 31.749 26.925 1.00 24.55 162 SER B CA 1
ATOM 3254 C C . SER B 1 162 ? 70.683 30.263 26.904 1.00 24.27 162 SER B C 1
ATOM 3255 O O . SER B 1 162 ? 70.731 29.654 25.842 1.00 25.44 162 SER B O 1
ATOM 3258 N N . THR B 1 163 ? 70.796 29.664 28.080 1.00 24.15 163 THR B N 1
ATOM 3259 C CA . THR B 1 163 ? 70.975 28.230 28.214 1.00 25.77 163 THR B CA 1
ATOM 3260 C C . THR B 1 163 ? 69.902 27.451 27.509 1.00 24.56 163 THR B C 1
ATOM 3261 O O . THR B 1 163 ? 70.186 26.477 26.791 1.00 23.28 163 THR B O 1
ATOM 3265 N N . CYS B 1 164 ? 68.643 27.874 27.734 1.00 22.67 164 CYS B N 1
ATOM 3266 C CA . CYS B 1 164 ? 67.503 27.270 27.045 1.00 21.79 164 CYS B CA 1
ATOM 3267 C C . CYS B 1 164 ? 67.539 27.511 25.520 1.00 20.89 164 CYS B C 1
ATOM 3268 O O . CYS B 1 164 ? 67.409 26.593 24.751 1.00 23.21 164 CYS B O 1
ATOM 3271 N N . ALA B 1 165 ? 67.673 28.747 25.095 1.00 22.22 165 ALA B N 1
ATOM 3272 C CA . ALA B 1 165 ? 67.635 29.059 23.660 1.00 23.60 165 ALA B CA 1
ATOM 3273 C C . ALA B 1 165 ? 68.736 28.291 22.883 1.00 24.50 165 ALA B C 1
ATOM 3274 O O . ALA B 1 165 ? 68.499 27.790 21.767 1.00 24.12 165 ALA B O 1
ATOM 3276 N N . GLN B 1 166 ? 69.918 28.164 23.511 1.00 25.00 166 GLN B N 1
ATOM 3277 C CA . GLN B 1 166 ? 71.081 27.520 22.849 1.00 25.39 166 GLN B CA 1
ATOM 3278 C C . GLN B 1 166 ? 71.028 26.034 22.908 1.00 26.31 166 GLN B C 1
ATOM 3279 O O . GLN B 1 166 ? 71.958 25.350 22.457 1.00 28.28 166 GLN B O 1
ATOM 3285 N N . GLY B 1 167 ? 69.928 25.499 23.433 1.00 26.94 167 GLY B N 1
ATOM 3286 C CA . GLY B 1 167 ? 69.694 24.062 23.431 1.00 27.39 167 GLY B CA 1
ATOM 3287 C C . GLY B 1 167 ? 70.481 23.272 24.478 1.00 29.06 167 GLY B C 1
ATOM 3288 O O . GLY B 1 167 ? 70.585 22.029 24.384 1.00 28.18 167 GLY B O 1
ATOM 3289 N N . ASP B 1 168 ? 70.989 23.993 25.480 1.00 27.57 168 ASP B N 1
ATOM 3290 C CA . ASP B 1 168 ? 71.713 23.405 26.587 1.00 29.29 168 ASP B CA 1
ATOM 3291 C C . ASP B 1 168 ? 70.848 22.806 27.708 1.00 30.54 168 ASP B C 1
ATOM 3292 O O . ASP B 1 168 ? 71.371 22.118 28.574 1.00 28.86 168 ASP B O 1
ATOM 3297 N N . VAL B 1 169 ? 69.533 23.040 27.698 1.00 27.61 169 VAL B N 1
ATOM 3298 C CA . VAL B 1 169 ? 68.688 22.488 28.731 1.00 26.97 169 VAL B CA 1
ATOM 3299 C C . VAL B 1 169 ? 68.068 21.233 28.181 1.00 27.54 169 VAL B C 1
ATOM 3300 O O . VAL B 1 169 ? 67.223 21.283 27.280 1.00 27.85 169 VAL B O 1
ATOM 3304 N N . ILE B 1 170 ? 68.537 20.088 28.677 1.00 26.47 170 ILE B N 1
ATOM 3305 C CA . ILE B 1 170 ? 68.090 18.785 28.182 1.00 26.86 170 ILE B CA 1
ATOM 3306 C C . ILE B 1 170 ? 67.724 17.950 29.384 1.00 28.14 170 ILE B C 1
ATOM 3307 O O . ILE B 1 170 ? 68.533 17.825 30.332 1.00 30.97 170 ILE B O 1
ATOM 3312 N N . THR B 1 171 ? 66.524 17.387 29.388 1.00 27.45 171 THR B N 1
ATOM 3313 C CA . THR B 1 171 ? 66.074 16.564 30.515 1.00 26.49 171 THR B CA 1
ATOM 3314 C C . THR B 1 171 ? 64.987 15.596 30.088 1.00 27.08 171 THR B C 1
ATOM 3315 O O . THR B 1 171 ? 64.756 15.424 28.889 1.00 29.75 171 THR B O 1
ATOM 3319 N N . THR B 1 172 ? 64.323 14.943 31.029 1.00 26.11 172 THR B N 1
ATOM 3320 C CA . THR B 1 172 ? 63.403 13.855 30.712 1.00 27.39 172 THR B CA 1
ATOM 3321 C C . THR B 1 172 ? 61.948 14.369 30.507 1.00 29.89 172 THR B C 1
ATOM 3322 O O . THR B 1 172 ? 61.583 15.434 31.043 1.00 28.74 172 THR B O 1
ATOM 3326 N N . PRO B 1 173 ? 61.137 13.625 29.744 1.00 28.71 173 PRO B N 1
ATOM 3327 C CA . PRO B 1 173 ? 59.710 13.858 29.703 1.00 29.78 173 PRO B CA 1
ATOM 3328 C C . PRO B 1 173 ? 59.136 14.057 31.107 1.00 31.37 173 PRO B C 1
ATOM 3329 O O . PRO B 1 173 ? 58.343 14.980 31.346 1.00 28.21 173 PRO B O 1
ATOM 3333 N N . GLU B 1 174 ? 59.542 13.198 32.042 1.00 29.91 174 GLU B N 1
ATOM 3334 C CA . GLU B 1 174 ? 59.039 13.243 33.437 1.00 29.45 174 GLU B CA 1
ATOM 3335 C C . GLU B 1 174 ? 59.285 14.583 34.101 1.00 28.26 174 GLU B C 1
ATOM 3336 O O . GLU B 1 174 ? 58.377 15.134 34.761 1.00 27.28 174 GLU B O 1
ATOM 3342 N N . HIS B 1 175 ? 60.523 15.083 33.942 1.00 27.05 175 HIS B N 1
ATOM 3343 C CA . HIS B 1 175 ? 60.942 16.337 34.522 1.00 26.42 175 HIS B CA 1
ATOM 3344 C C . HIS B 1 175 ? 60.207 17.525 33.860 1.00 26.31 175 HIS B C 1
ATOM 3345 O O . HIS B 1 175 ? 59.644 18.358 34.585 1.00 27.21 175 HIS B O 1
ATOM 3352 N N . TRP B 1 176 ? 60.220 17.596 32.524 1.00 25.09 176 TRP B N 1
ATOM 3353 C CA . TRP B 1 176 ? 59.436 18.609 31.814 1.00 25.30 176 TRP B CA 1
ATOM 3354 C C . TRP B 1 176 ? 57.934 18.584 32.148 1.00 25.55 176 TRP B C 1
ATOM 3355 O O . TRP B 1 176 ? 57.336 19.661 32.297 1.00 25.12 176 TRP B O 1
ATOM 3366 N N . ALA B 1 177 ? 57.341 17.392 32.276 1.00 25.15 177 ALA B N 1
ATOM 3367 C CA . ALA B 1 177 ? 55.930 17.256 32.638 1.00 25.51 177 ALA B CA 1
ATOM 3368 C C . ALA B 1 177 ? 55.633 17.787 34.032 1.00 27.61 177 ALA B C 1
ATOM 3369 O O . ALA B 1 177 ? 54.604 18.449 34.273 1.00 25.58 177 ALA B O 1
ATOM 3371 N N . SER B 1 178 ? 56.518 17.475 34.968 1.00 26.29 178 SER B N 1
ATOM 3372 C CA . SER B 1 178 ? 56.410 17.964 36.320 1.00 27.80 178 SER B CA 1
ATOM 3373 C C . SER B 1 178 ? 56.453 19.501 36.319 1.00 26.71 178 SER B C 1
ATOM 3374 O O . SER B 1 178 ? 55.695 20.162 37.062 1.00 25.80 178 SER B O 1
ATOM 3377 N N . ILE B 1 179 ? 57.338 20.060 35.495 1.00 24.99 179 ILE B N 1
ATOM 3378 C CA . ILE B 1 179 ? 57.480 21.524 35.346 1.00 25.73 179 ILE B CA 1
ATOM 3379 C C . ILE B 1 179 ? 56.178 22.173 34.800 1.00 24.30 179 ILE B C 1
ATOM 3380 O O . ILE B 1 179 ? 55.745 23.197 35.307 1.00 23.79 179 ILE B O 1
ATOM 3385 N N . ALA B 1 180 ? 55.598 21.560 33.775 1.00 24.01 180 ALA B N 1
ATOM 3386 C CA . ALA B 1 180 ? 54.326 22.015 33.187 1.00 24.45 180 ALA B CA 1
ATOM 3387 C C . ALA B 1 180 ? 53.206 21.864 34.208 1.00 24.24 180 ALA B C 1
ATOM 3388 O O . ALA B 1 180 ? 52.363 22.771 34.357 1.00 24.13 180 ALA B O 1
ATOM 3390 N N . GLU B 1 181 ? 53.203 20.756 34.942 1.00 23.33 181 GLU B N 1
ATOM 3391 C CA . GLU B 1 181 ? 52.148 20.475 35.915 1.00 24.50 181 GLU B CA 1
ATOM 3392 C C . GLU B 1 181 ? 52.128 21.483 37.044 1.00 23.64 181 GLU B C 1
ATOM 3393 O O . GLU B 1 181 ? 51.057 21.903 37.477 1.00 23.87 181 GLU B O 1
ATOM 3399 N N . ALA B 1 182 ? 53.303 21.889 37.500 1.00 21.88 182 ALA B N 1
ATOM 3400 C CA . ALA B 1 182 ? 53.416 22.865 38.555 1.00 22.66 182 ALA B CA 1
ATOM 3401 C C . ALA B 1 182 ? 52.884 24.269 38.164 1.00 23.14 182 ALA B C 1
ATOM 3402 O O . ALA B 1 182 ? 52.681 25.117 39.038 1.00 23.15 182 ALA B O 1
ATOM 3404 N N . MET B 1 183 ? 52.684 24.524 36.861 1.00 21.94 183 MET B N 1
ATOM 3405 C CA . MET B 1 183 ? 52.156 25.817 36.427 1.00 20.64 183 MET B CA 1
ATOM 3406 C C . MET B 1 183 ? 50.669 25.917 36.778 1.00 21.61 183 MET B C 1
ATOM 3407 O O . MET B 1 183 ? 50.146 27.007 36.908 1.00 22.64 183 MET B O 1
ATOM 3412 N N . TYR B 1 184 ? 50.013 24.782 36.954 1.00 21.14 184 TYR B N 1
ATOM 3413 C CA . TYR B 1 184 ? 48.669 24.757 37.525 1.00 20.69 184 TYR B CA 1
ATOM 3414 C C . TYR B 1 184 ? 48.577 23.545 38.457 1.00 21.94 184 TYR B C 1
ATOM 3415 O O . TYR B 1 184 ? 48.037 22.486 38.077 1.00 22.05 184 TYR B O 1
ATOM 3424 N N . SER B 1 185 ? 49.123 23.701 39.664 1.00 22.17 185 SER B N 1
ATOM 3425 C CA . SER B 1 185 ? 49.332 22.553 40.554 1.00 24.70 185 SER B CA 1
ATOM 3426 C C . SER B 1 185 ? 48.009 21.900 40.872 1.00 24.18 185 SER B C 1
ATOM 3427 O O . SER B 1 185 ? 47.051 22.577 41.231 1.00 24.92 185 SER B O 1
ATOM 3430 N N . GLY B 1 186 ? 47.928 20.599 40.650 1.00 25.08 186 GLY B N 1
ATOM 3431 C CA . GLY B 1 186 ? 46.738 19.823 41.010 1.00 25.89 186 GLY B CA 1
ATOM 3432 C C . GLY B 1 186 ? 45.597 19.846 39.993 1.00 28.51 186 GLY B C 1
ATOM 3433 O O . GLY B 1 186 ? 44.599 19.158 40.165 1.00 28.97 186 GLY B O 1
ATOM 3434 N N . TYR B 1 187 ? 45.740 20.623 38.919 1.00 27.76 187 TYR B N 1
ATOM 3435 C CA . TYR B 1 187 ? 44.805 20.544 37.794 1.00 25.89 187 TYR B CA 1
ATOM 3436 C C . TYR B 1 187 ? 44.794 19.150 37.148 1.00 26.47 187 TYR B C 1
ATOM 3437 O O . TYR B 1 187 ? 45.813 18.626 36.774 1.00 26.89 187 TYR B O 1
ATOM 3446 N N . SER B 1 188 ? 43.626 18.582 36.959 1.00 29.39 188 SER B N 1
ATOM 3447 C CA . SER B 1 188 ? 43.574 17.288 36.299 1.00 32.47 188 SER B CA 1
ATOM 3448 C C . SER B 1 188 ? 42.525 17.266 35.211 1.00 33.30 188 SER B C 1
ATOM 3449 O O . SER B 1 188 ? 42.156 16.184 34.767 1.00 33.70 188 SER B O 1
ATOM 3452 N N . GLY B 1 189 ? 42.113 18.450 34.728 1.00 30.90 189 GLY B N 1
ATOM 3453 C CA . GLY B 1 189 ? 41.122 18.547 33.657 1.00 29.96 189 GLY B CA 1
ATOM 3454 C C . GLY B 1 189 ? 41.713 18.434 32.260 1.00 28.45 189 GLY B C 1
ATOM 3455 O O . GLY B 1 189 ? 42.814 17.974 32.099 1.00 31.41 189 GLY B O 1
ATOM 3456 N N . SER B 1 190 ? 40.971 18.839 31.247 1.00 28.11 190 SER B N 1
ATOM 3457 C CA . SER B 1 190 ? 41.429 18.692 29.879 1.00 28.88 190 SER B CA 1
ATOM 3458 C C . SER B 1 190 ? 42.482 19.715 29.529 1.00 26.42 190 SER B C 1
ATOM 3459 O O . SER B 1 190 ? 42.588 20.751 30.158 1.00 26.07 190 SER B O 1
ATOM 3462 N N . ARG B 1 191 ? 43.296 19.368 28.543 1.00 24.43 191 ARG B N 1
ATOM 3463 C CA . ARG B 1 191 ? 44.430 20.185 28.128 1.00 23.27 191 ARG B CA 1
ATOM 3464 C C . ARG B 1 191 ? 44.337 20.295 26.596 1.00 21.39 191 ARG B C 1
ATOM 3465 O O . ARG B 1 191 ? 43.852 19.367 25.933 1.00 20.82 191 ARG B O 1
ATOM 3473 N N . PRO B 1 192 ? 44.805 21.412 26.026 1.00 19.66 192 PRO B N 1
ATOM 3474 C CA . PRO B 1 192 ? 44.776 21.466 24.555 1.00 19.69 192 PRO B CA 1
ATOM 3475 C C . PRO B 1 192 ? 45.674 20.409 23.913 1.00 20.37 192 PRO B C 1
ATOM 3476 O O . PRO B 1 192 ? 46.801 20.156 24.414 1.00 18.04 192 PRO B O 1
ATOM 3480 N N . ARG B 1 193 ? 45.173 19.830 22.808 1.00 20.54 193 ARG B N 1
ATOM 3481 C CA . ARG B 1 193 ? 45.982 19.058 21.875 1.00 21.28 193 ARG B CA 1
ATOM 3482 C C . ARG B 1 193 ? 47.115 19.922 21.345 1.00 21.82 193 ARG B C 1
ATOM 3483 O O . ARG B 1 193 ? 46.864 21.020 20.863 1.00 21.36 193 ARG B O 1
ATOM 3491 N N . MET B 1 194 ? 48.359 19.434 21.400 1.00 21.66 194 MET B N 1
ATOM 3492 C CA . MET B 1 194 ? 49.523 20.209 21.013 1.00 21.49 194 MET B CA 1
ATOM 3493 C C . MET B 1 194 ? 50.119 19.790 19.669 1.00 23.12 194 MET B C 1
ATOM 3494 O O . MET B 1 194 ? 50.375 18.605 19.429 1.00 22.65 194 MET B O 1
ATOM 3499 N N . GLN B 1 195 ? 50.406 20.782 18.834 1.00 21.01 195 GLN B N 1
ATOM 3500 C CA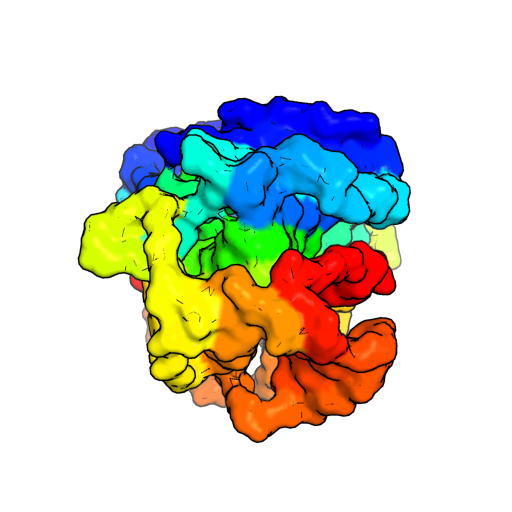 . GLN B 1 195 ? 51.141 20.592 17.599 1.00 21.37 195 GLN B CA 1
ATOM 3501 C C . GLN B 1 195 ? 52.393 21.475 17.602 1.00 21.45 195 GLN B C 1
ATOM 3502 O O . GLN B 1 195 ? 52.293 22.699 17.631 1.00 19.71 195 GLN B O 1
ATOM 3508 N N . ILE B 1 196 ? 53.573 20.846 17.516 1.00 19.88 196 ILE B N 1
ATOM 3509 C CA . ILE B 1 196 ? 54.823 21.554 17.696 1.00 20.75 196 ILE B CA 1
ATOM 3510 C C . ILE B 1 196 ? 55.655 21.542 16.429 1.00 21.66 196 ILE B C 1
ATOM 3511 O O . ILE B 1 196 ? 56.075 20.465 16.005 1.00 23.19 196 ILE B O 1
ATOM 3516 N N . TYR B 1 197 ? 55.904 22.713 15.845 1.00 20.04 197 TYR B N 1
ATOM 3517 C CA . TYR B 1 197 ? 56.736 22.853 14.663 1.00 19.55 197 TYR B CA 1
ATOM 3518 C C . TYR B 1 197 ? 58.104 23.416 15.057 1.00 19.90 197 TYR B C 1
ATOM 3519 O O . TYR B 1 197 ? 58.231 24.299 15.912 1.00 20.26 197 TYR B O 1
ATOM 3528 N N . HIS B 1 198 ? 59.157 22.920 14.437 1.00 19.76 198 HIS B N 1
ATOM 3529 C CA . HIS B 1 198 ? 60.444 23.528 14.667 1.00 19.90 198 HIS B CA 1
ATOM 3530 C C . HIS B 1 198 ? 61.320 23.210 13.480 1.00 19.63 198 HIS B C 1
ATOM 3531 O O . HIS B 1 198 ? 61.143 22.184 12.854 1.00 21.01 198 HIS B O 1
ATOM 3538 N N . GLY B 1 199 ? 62.231 24.115 13.192 1.00 20.43 199 GLY B N 1
ATOM 3539 C CA . GLY B 1 199 ? 63.157 23.977 12.066 1.00 21.79 199 GLY B CA 1
ATOM 3540 C C . GLY B 1 199 ? 64.537 23.504 12.520 1.00 22.15 199 GLY B C 1
ATOM 3541 O O . GLY B 1 199 ? 64.992 23.843 13.619 1.00 21.14 199 GLY B O 1
ATOM 3542 N N . SER B 1 200 ? 65.219 22.750 11.643 1.00 23.74 200 SER B N 1
ATOM 3543 C CA . SER B 1 200 ? 66.482 22.076 11.987 1.00 23.70 200 SER B CA 1
ATOM 3544 C C . SER B 1 200 ? 67.714 22.961 11.898 1.00 24.69 200 SER B C 1
ATOM 3545 O O . SER B 1 200 ? 68.827 22.551 12.336 1.00 26.42 200 SER B O 1
ATOM 3548 N N . ILE B 1 201 ? 67.575 24.152 11.340 1.00 22.69 201 ILE B N 1
ATOM 3549 C CA . ILE B 1 201 ? 68.656 25.092 11.282 1.00 22.93 201 ILE B CA 1
ATOM 3550 C C . ILE B 1 201 ? 68.277 26.401 11.972 1.00 21.72 201 ILE B C 1
ATOM 3551 O O . ILE B 1 201 ? 68.783 27.472 11.657 1.00 22.21 201 ILE B O 1
ATOM 3556 N N . ASP B 1 202 ? 67.407 26.290 12.969 1.00 22.90 202 ASP B N 1
ATOM 3557 C CA . ASP B 1 202 ? 67.067 27.441 13.844 1.00 23.96 202 ASP B CA 1
ATOM 3558 C C . ASP B 1 202 ? 68.289 27.851 14.684 1.00 23.03 202 ASP B C 1
ATOM 3559 O O . ASP B 1 202 ? 68.741 27.053 15.496 1.00 25.68 202 ASP B O 1
ATOM 3564 N N . THR B 1 203 ? 68.788 29.063 14.488 1.00 21.70 203 THR B N 1
ATOM 3565 C CA . THR B 1 203 ? 69.924 29.575 15.227 1.00 23.98 203 THR B CA 1
ATOM 3566 C C . THR B 1 203 ? 69.562 30.650 16.251 1.00 24.18 203 THR B C 1
ATOM 3567 O O . THR B 1 203 ? 70.420 31.427 16.713 1.00 22.35 203 THR B O 1
ATOM 3571 N N . THR B 1 204 ? 68.270 30.707 16.584 1.00 23.41 204 THR B N 1
ATOM 3572 C CA . THR B 1 204 ? 67.783 31.549 17.656 1.00 24.42 204 THR B CA 1
ATOM 3573 C C . THR B 1 204 ? 67.363 30.692 18.814 1.00 23.19 204 THR B C 1
ATOM 3574 O O . THR B 1 204 ? 67.823 30.893 19.930 1.00 25.03 204 THR B O 1
ATOM 3578 N N . LEU B 1 205 ? 66.450 29.776 18.561 1.00 23.48 205 LEU B N 1
ATOM 3579 C CA . LEU B 1 205 ? 66.015 28.770 19.527 1.00 24.65 205 LEU B CA 1
ATOM 3580 C C . LEU B 1 205 ? 66.417 27.480 18.904 1.00 23.92 205 LEU B C 1
ATOM 3581 O O . LEU B 1 205 ? 65.711 26.951 18.034 1.00 23.73 205 LEU B O 1
ATOM 3586 N N . TYR B 1 206 ? 67.587 26.996 19.313 1.00 24.62 206 TYR B N 1
ATOM 3587 C CA . TYR B 1 206 ? 68.256 25.868 18.624 1.00 24.23 206 TYR B CA 1
ATOM 3588 C C . TYR B 1 206 ? 67.440 24.582 18.688 1.00 23.59 206 TYR B C 1
ATOM 3589 O O . TYR B 1 206 ? 66.568 24.433 19.554 1.00 24.25 206 TYR B O 1
ATOM 3598 N N . PRO B 1 207 ? 67.654 23.663 17.736 1.00 23.50 207 PRO B N 1
ATOM 3599 C CA . PRO B 1 207 ? 66.637 22.599 17.514 1.00 21.94 207 PRO B CA 1
ATOM 3600 C C . PRO B 1 207 ? 66.425 21.612 18.677 1.00 22.38 207 PRO B C 1
ATOM 3601 O O . PRO B 1 207 ? 65.418 20.891 18.692 1.00 20.04 207 PRO B O 1
ATOM 3605 N N . GLN B 1 208 ? 67.362 21.528 19.635 1.00 21.03 208 GLN B N 1
ATOM 3606 C CA . GLN B 1 208 ? 67.156 20.650 20.758 1.00 21.70 208 GLN B CA 1
ATOM 3607 C C . GLN B 1 208 ? 65.808 20.978 21.420 1.00 21.01 208 GLN B C 1
ATOM 3608 O O . GLN B 1 208 ? 65.151 20.094 21.936 1.00 20.35 208 GLN B O 1
ATOM 3614 N N . ASN B 1 209 ? 65.394 22.245 21.352 1.00 21.62 209 ASN B N 1
ATOM 3615 C CA . ASN B 1 209 ? 64.129 22.665 21.967 1.00 21.05 209 ASN B CA 1
ATOM 3616 C C . ASN B 1 209 ? 62.914 22.003 21.344 1.00 21.58 209 ASN B C 1
ATOM 3617 O O . ASN B 1 209 ? 61.892 21.785 22.012 1.00 20.93 209 ASN B O 1
ATOM 3622 N N . TYR B 1 210 ? 63.013 21.646 20.055 1.00 21.30 210 TYR B N 1
ATOM 3623 C CA . TYR B 1 210 ? 61.979 20.785 19.479 1.00 22.48 210 TYR B CA 1
ATOM 3624 C C . TYR B 1 210 ? 61.781 19.507 20.285 1.00 22.39 210 TYR B C 1
ATOM 3625 O O . TYR B 1 210 ? 60.665 19.154 20.671 1.00 20.75 210 TYR B O 1
ATOM 3634 N N . TYR B 1 211 ? 62.882 18.799 20.551 1.00 21.69 211 TYR B N 1
ATOM 3635 C CA . TYR B 1 211 ? 62.776 17.547 21.267 1.00 22.69 211 TYR B CA 1
ATOM 3636 C C . TYR B 1 211 ? 62.342 17.727 22.731 1.00 20.64 211 TYR B C 1
ATOM 3637 O O . TYR B 1 211 ? 61.598 16.934 23.213 1.00 21.62 211 TYR B O 1
ATOM 3646 N N . GLU B 1 212 ? 62.818 18.785 23.396 1.00 20.97 212 GLU B N 1
ATOM 3647 C CA . GLU B 1 212 ? 62.472 19.055 24.793 1.00 20.62 212 GLU B CA 1
ATOM 3648 C C . GLU B 1 212 ? 60.953 19.305 24.909 1.00 21.01 212 GLU B C 1
ATOM 3649 O O . GLU B 1 212 ? 60.282 18.813 25.815 1.00 19.06 212 GLU B O 1
ATOM 3655 N N . THR B 1 213 ? 60.408 19.994 23.909 1.00 21.94 213 THR B N 1
ATOM 3656 C CA . THR B 1 213 ? 58.964 20.359 23.918 1.00 21.33 213 THR B CA 1
ATOM 3657 C C . THR B 1 213 ? 58.119 19.146 23.693 1.00 20.53 213 THR B C 1
ATOM 3658 O O . THR B 1 213 ? 57.089 18.967 24.344 1.00 21.94 213 THR B O 1
ATOM 3662 N N . CYS B 1 214 ? 58.552 18.283 22.780 1.00 21.19 214 CYS B N 1
ATOM 3663 C CA . CYS B 1 214 ? 57.795 17.076 22.484 1.00 22.39 214 CYS B CA 1
ATOM 3664 C C . CYS B 1 214 ? 57.899 16.117 23.667 1.00 22.92 214 CYS B C 1
ATOM 3665 O O . CYS B 1 214 ? 56.912 15.449 24.023 1.00 23.78 214 CYS B O 1
ATOM 3668 N N . LYS B 1 215 ? 59.069 16.102 24.317 1.00 21.98 215 LYS B N 1
ATOM 3669 C CA . LYS B 1 215 ? 59.227 15.341 25.562 1.00 23.62 215 LYS B CA 1
ATOM 3670 C C . LYS B 1 215 ? 58.224 15.796 26.624 1.00 22.55 215 LYS B C 1
ATOM 3671 O O . LYS B 1 215 ? 57.573 14.979 27.283 1.00 21.98 215 LYS B O 1
ATOM 3677 N N . GLN B 1 216 ? 58.121 17.121 26.773 1.00 22.73 216 GLN B N 1
ATOM 3678 C CA . GLN B 1 216 ? 57.249 17.712 27.787 1.00 21.96 216 GLN B CA 1
ATOM 3679 C C . GLN B 1 216 ? 55.809 17.255 27.617 1.00 20.92 216 GLN B C 1
ATOM 3680 O O . GLN B 1 216 ? 55.171 16.771 28.590 1.00 20.14 216 GLN B O 1
ATOM 3686 N N . TRP B 1 217 ? 55.270 17.418 26.395 1.00 21.45 217 TRP B N 1
ATOM 3687 C CA . TRP B 1 217 ? 53.833 17.136 26.200 1.00 21.11 217 TRP B CA 1
ATOM 3688 C C . TRP B 1 217 ? 53.593 15.634 26.212 1.00 21.97 217 TRP B C 1
ATOM 3689 O O . TRP B 1 217 ? 52.527 15.166 26.655 1.00 22.05 217 TRP B O 1
ATOM 3700 N N . ALA B 1 218 ? 54.590 14.880 25.740 1.00 22.05 218 ALA B N 1
ATOM 3701 C CA . ALA B 1 218 ? 54.518 13.399 25.843 1.00 22.60 218 ALA B CA 1
ATOM 3702 C C . ALA B 1 218 ? 54.361 12.991 27.332 1.00 23.79 218 ALA B C 1
ATOM 3703 O O . ALA B 1 218 ? 53.452 12.231 27.669 1.00 22.85 218 ALA B O 1
ATOM 3705 N N . GLY B 1 219 ? 55.200 13.573 28.202 1.00 22.70 219 GLY B N 1
ATOM 3706 C CA . GLY B 1 219 ? 55.155 13.344 29.631 1.00 24.08 219 GLY B CA 1
ATOM 3707 C C . GLY B 1 219 ? 53.846 13.802 30.264 1.00 25.44 219 GLY B C 1
ATOM 3708 O O . GLY B 1 219 ? 53.317 13.128 31.129 1.00 23.39 219 GLY B O 1
ATOM 3709 N N . VAL B 1 220 ? 53.337 14.966 29.820 1.00 23.26 220 VAL B N 1
ATOM 3710 C CA . VAL B 1 220 ? 52.047 15.490 30.297 1.00 24.25 220 VAL B CA 1
ATOM 3711 C C . VAL B 1 220 ? 50.861 14.558 29.955 1.00 25.07 220 VAL B C 1
ATOM 3712 O O . VAL B 1 220 ? 49.948 14.340 30.771 1.00 24.39 220 VAL B O 1
ATOM 3716 N N . PHE B 1 221 ? 50.861 14.011 28.746 1.00 25.42 221 PHE B N 1
ATOM 3717 C CA . PHE B 1 221 ? 49.718 13.231 28.299 1.00 27.32 221 PHE B CA 1
ATOM 3718 C C . PHE B 1 221 ? 49.886 11.725 28.550 1.00 29.06 221 PHE B C 1
ATOM 3719 O O . PHE B 1 221 ? 49.039 10.939 28.134 1.00 28.63 221 PHE B O 1
ATOM 3727 N N . GLY B 1 222 ? 51.008 11.381 29.177 1.00 30.03 222 GLY B N 1
ATOM 3728 C CA . GLY B 1 222 ? 51.391 9.992 29.432 1.00 32.13 222 GLY B CA 1
ATOM 3729 C C . GLY B 1 222 ? 51.673 9.161 28.193 1.00 32.24 222 GLY B C 1
ATOM 3730 O O . GLY B 1 222 ? 51.352 7.972 28.182 1.00 35.95 222 GLY B O 1
ATOM 3731 N N . TYR B 1 223 ? 52.260 9.766 27.159 1.00 30.98 223 TYR B N 1
ATOM 3732 C CA . TYR B 1 223 ? 52.692 9.044 25.967 1.00 29.93 223 TYR B CA 1
ATOM 3733 C C . TYR B 1 223 ? 54.114 8.623 26.214 1.00 30.60 223 TYR B C 1
ATOM 3734 O O . TYR B 1 223 ? 54.856 9.281 26.936 1.00 31.80 223 TYR B O 1
ATOM 3743 N N . ASP B 1 224 ? 54.517 7.537 25.576 1.00 32.56 224 ASP B N 1
ATOM 3744 C CA . ASP B 1 224 ? 55.914 7.123 25.595 1.00 33.18 224 ASP B CA 1
ATOM 3745 C C . ASP B 1 224 ? 56.676 7.935 24.566 1.00 31.40 224 ASP B C 1
ATOM 3746 O O . ASP B 1 224 ? 56.527 7.713 23.356 1.00 29.92 224 ASP B O 1
ATOM 3751 N N . TYR B 1 225 ? 57.515 8.863 25.043 1.00 30.67 225 TYR B N 1
ATOM 3752 C CA . TYR B 1 225 ? 58.246 9.728 24.140 1.00 32.57 225 TYR B CA 1
ATOM 3753 C C . TYR B 1 225 ? 59.054 8.916 23.126 1.00 35.35 225 TYR B C 1
ATOM 3754 O O . TYR B 1 225 ? 59.165 9.294 21.956 1.00 33.18 225 TYR B O 1
ATOM 3763 N N . SER B 1 226 ? 59.642 7.808 23.588 1.00 35.59 226 SER B N 1
ATOM 3764 C CA . SER B 1 226 ? 60.495 7.014 22.701 1.00 36.64 226 SER B CA 1
ATOM 3765 C C . SER B 1 226 ? 59.679 6.153 21.744 1.00 36.93 226 SER B C 1
ATOM 3766 O O . SER B 1 226 ? 60.225 5.647 20.770 1.00 38.50 226 SER B O 1
ATOM 3769 N N . ALA B 1 227 ? 58.377 6.026 21.978 1.00 35.28 227 ALA B N 1
ATOM 3770 C CA . ALA B 1 227 ? 57.536 5.192 21.136 1.00 36.07 227 ALA B CA 1
ATOM 3771 C C . ALA B 1 227 ? 56.353 5.928 20.494 1.00 35.48 227 ALA B C 1
ATOM 3772 O O . ALA B 1 227 ? 55.204 5.699 20.869 1.00 34.52 227 ALA B O 1
ATOM 3774 N N . PRO B 1 228 ? 56.629 6.803 19.510 1.00 37.34 228 PRO B N 1
ATOM 3775 C CA . PRO B 1 228 ? 55.511 7.434 18.827 1.00 38.53 228 PRO B CA 1
ATOM 3776 C C . PRO B 1 228 ? 54.615 6.413 18.147 1.00 40.82 228 PRO B C 1
ATOM 3777 O O . PRO B 1 228 ? 55.058 5.324 17.841 1.00 41.29 228 PRO B O 1
ATOM 3781 N N . GLU B 1 229 ? 53.377 6.813 17.896 1.00 39.54 229 GLU B N 1
ATOM 3782 C CA . GLU B 1 229 ? 52.385 6.037 17.194 1.00 42.71 229 GLU B CA 1
ATOM 3783 C C . GLU B 1 229 ? 52.710 5.881 15.690 1.00 43.92 229 GLU B C 1
ATOM 3784 O O . GLU B 1 229 ? 52.438 4.838 15.089 1.00 43.78 229 GLU B O 1
ATOM 3790 N N . LYS B 1 230 ? 53.295 6.907 15.085 1.00 42.29 230 LYS B N 1
ATOM 3791 C CA . LYS B 1 230 ? 53.422 6.968 13.632 1.00 43.41 230 LYS B CA 1
ATOM 3792 C C . LYS B 1 230 ? 54.399 8.049 13.244 1.00 42.08 230 LYS B C 1
ATOM 3793 O O . LYS B 1 230 ? 54.506 9.047 13.937 1.00 42.27 230 LYS B O 1
ATOM 3799 N N . THR B 1 231 ? 55.132 7.860 12.156 1.00 41.92 231 THR B N 1
ATOM 3800 C CA . THR B 1 231 ? 55.931 8.949 11.601 1.00 44.44 231 THR B CA 1
ATOM 3801 C C . THR B 1 231 ? 55.674 9.094 10.107 1.00 45.37 231 THR B C 1
ATOM 3802 O O . THR B 1 231 ? 55.782 8.142 9.349 1.00 46.33 231 THR B O 1
ATOM 3806 N N . GLU B 1 232 ? 55.331 10.301 9.692 1.00 44.43 232 GLU B N 1
ATOM 3807 C CA . GLU B 1 232 ? 54.919 10.541 8.327 1.00 44.45 232 GLU B CA 1
ATOM 3808 C C . GLU B 1 232 ? 55.970 11.401 7.642 1.00 43.75 232 GLU B C 1
ATOM 3809 O O . GLU B 1 232 ? 56.199 12.557 8.007 1.00 40.43 232 GLU B O 1
ATOM 3815 N N . ALA B 1 233 ? 56.620 10.800 6.649 1.00 41.87 233 ALA B N 1
ATOM 3816 C CA . ALA B 1 233 ? 57.685 11.435 5.891 1.00 40.52 233 ALA B CA 1
ATOM 3817 C C . ALA B 1 233 ? 57.080 12.496 4.983 1.00 39.15 233 ALA B C 1
ATOM 3818 O O . ALA B 1 233 ? 55.924 12.373 4.558 1.00 38.37 233 ALA B O 1
ATOM 3820 N N . ASN B 1 234 ? 57.858 13.544 4.715 1.00 37.10 234 ASN B N 1
ATOM 3821 C CA . ASN B 1 234 ? 57.459 14.606 3.807 1.00 37.12 234 ASN B CA 1
ATOM 3822 C C . ASN B 1 234 ? 56.005 15.074 3.984 1.00 36.51 234 ASN B C 1
ATOM 3823 O O . ASN B 1 234 ? 55.306 15.376 3.019 1.00 32.65 234 ASN B O 1
ATOM 3828 N N . THR B 1 235 ? 55.612 15.177 5.262 1.00 36.45 235 THR B N 1
ATOM 3829 C CA . THR B 1 235 ? 54.310 15.645 5.709 1.00 34.51 235 THR B CA 1
ATOM 3830 C C . THR B 1 235 ? 54.533 16.797 6.701 1.00 34.14 235 THR B C 1
ATOM 3831 O O . THR B 1 235 ? 55.227 16.593 7.707 1.00 33.51 235 THR B O 1
ATOM 3835 N N . PRO B 1 236 ? 53.903 17.974 6.459 1.00 32.90 236 PRO B N 1
ATOM 3836 C CA . PRO B 1 236 ? 52.915 18.263 5.384 1.00 33.55 236 PRO B CA 1
ATOM 3837 C C . PRO B 1 236 ? 53.521 18.622 4.011 1.00 32.96 236 PRO B C 1
ATOM 3838 O O . PRO B 1 236 ? 52.806 19.081 3.137 1.00 31.12 236 PRO B O 1
ATOM 3842 N N . GLN B 1 237 ? 54.830 18.442 3.839 1.00 33.06 237 GLN B N 1
ATOM 3843 C CA . GLN B 1 237 ? 55.522 18.851 2.601 1.00 32.05 237 GLN B CA 1
ATOM 3844 C C . GLN B 1 237 ? 56.967 18.329 2.639 1.00 33.02 237 GLN B C 1
ATOM 3845 O O . GLN B 1 237 ? 57.415 17.830 3.681 1.00 31.26 237 GLN B O 1
ATOM 3851 N N . THR B 1 238 ? 57.682 18.523 1.528 1.00 31.32 238 THR B N 1
ATOM 3852 C CA . THR B 1 238 ? 59.010 17.969 1.349 1.00 32.61 238 THR B CA 1
ATOM 3853 C C . THR B 1 238 ? 59.934 18.493 2.417 1.00 31.34 238 THR B C 1
ATOM 3854 O O . THR B 1 238 ? 60.051 19.705 2.612 1.00 30.41 238 THR B O 1
ATOM 3858 N N . ASN B 1 239 ? 60.588 17.563 3.072 1.00 31.42 239 ASN B N 1
ATOM 3859 C CA . ASN B 1 239 ? 61.562 17.826 4.114 1.00 31.03 239 ASN B CA 1
ATOM 3860 C C . ASN B 1 239 ? 60.981 18.257 5.471 1.00 31.02 239 ASN B C 1
ATOM 3861 O O . ASN B 1 239 ? 61.715 18.670 6.340 1.00 30.38 239 ASN B O 1
ATOM 3866 N N . TYR B 1 240 ? 59.677 18.120 5.639 1.00 28.88 240 TYR B N 1
ATOM 3867 C CA . TYR B 1 240 ? 59.073 18.191 6.947 1.00 29.09 240 TYR B CA 1
ATOM 3868 C C . TYR B 1 240 ? 58.743 16.772 7.314 1.00 28.69 240 TYR B C 1
ATOM 3869 O O . TYR B 1 240 ? 58.264 16.009 6.473 1.00 28.40 240 TYR B O 1
ATOM 3878 N N . GLU B 1 241 ? 58.994 16.430 8.567 1.00 28.47 241 GLU B N 1
ATOM 3879 C CA . GLU B 1 241 ? 58.590 15.123 9.104 1.00 29.06 241 GLU B CA 1
ATOM 3880 C C . GLU B 1 241 ? 57.664 15.271 10.296 1.00 27.17 241 GLU B C 1
ATOM 3881 O O . GLU B 1 241 ? 58.011 15.948 11.252 1.00 28.84 241 GLU B O 1
ATOM 3887 N N . THR B 1 242 ? 56.510 14.608 10.224 1.00 26.90 242 THR B N 1
ATOM 3888 C CA . THR B 1 242 ? 55.473 14.615 11.269 1.00 27.39 242 THR B CA 1
ATOM 3889 C C . THR B 1 242 ? 55.518 13.343 12.091 1.00 27.83 242 THR B C 1
ATOM 3890 O O . THR B 1 242 ? 55.387 12.206 11.578 1.00 29.57 242 THR B O 1
ATOM 3894 N N . THR B 1 243 ? 55.703 13.535 13.383 1.00 28.57 243 THR B N 1
ATOM 3895 C CA . THR B 1 243 ? 55.676 12.453 14.352 1.00 27.95 243 THR B CA 1
ATOM 3896 C C . THR B 1 243 ? 54.419 12.576 15.171 1.00 29.14 243 THR B C 1
ATOM 3897 O O . THR B 1 243 ? 54.193 13.618 15.807 1.00 27.79 243 THR B O 1
ATOM 3901 N N . ILE B 1 244 ? 53.599 11.536 15.180 1.00 28.48 244 ILE B N 1
ATOM 3902 C CA . ILE B 1 244 ? 52.390 11.542 15.966 1.00 29.98 244 ILE B CA 1
ATOM 3903 C C . ILE B 1 244 ? 52.550 10.610 17.176 1.00 33.32 244 ILE B C 1
ATOM 3904 O O . ILE B 1 244 ? 52.762 9.383 17.007 1.00 32.41 244 ILE B O 1
ATOM 3909 N N . TRP B 1 245 ? 52.474 11.179 18.380 1.00 29.35 245 TRP B N 1
ATOM 3910 C CA . TRP B 1 245 ? 52.535 10.393 19.611 1.00 30.44 245 TRP B CA 1
ATOM 3911 C C . TRP B 1 245 ? 51.132 9.959 20.038 1.00 31.11 245 TRP B C 1
ATOM 3912 O O . TRP B 1 245 ? 50.960 8.923 20.712 1.00 32.25 245 TRP B O 1
ATOM 3923 N N . GLY B 1 246 ? 50.125 10.737 19.620 1.00 30.00 246 GLY B N 1
ATOM 3924 C CA . GLY B 1 246 ? 48.725 10.456 19.909 1.00 30.11 246 GLY B CA 1
ATOM 3925 C C . GLY B 1 246 ? 47.815 11.630 19.551 1.00 29.96 246 GLY B C 1
ATOM 3926 O O . GLY B 1 246 ? 48.259 12.591 18.960 1.00 29.39 246 GLY B O 1
ATOM 3927 N N . ASP B 1 247 ? 46.543 11.543 19.916 1.00 29.38 247 ASP B N 1
ATOM 3928 C CA . ASP B 1 247 ? 45.579 12.585 19.609 1.00 29.82 247 ASP B CA 1
ATOM 3929 C C . ASP B 1 247 ? 45.959 13.955 20.180 1.00 27.31 247 ASP B C 1
ATOM 3930 O O . ASP B 1 247 ? 45.582 14.993 19.630 1.00 28.24 247 ASP B O 1
ATOM 3935 N N . SER B 1 248 ? 46.668 13.972 21.294 1.00 25.83 248 SER B N 1
ATOM 3936 C CA . SER B 1 248 ? 47.006 15.239 21.956 1.00 25.93 248 SER B CA 1
ATOM 3937 C C . SER B 1 248 ? 48.423 15.721 21.707 1.00 25.12 248 SER B C 1
ATOM 3938 O O . SER B 1 248 ? 48.836 16.768 22.248 1.00 22.68 248 SER B O 1
ATOM 3941 N N . LEU B 1 249 ? 49.174 14.993 20.861 1.00 24.46 249 LEU B N 1
ATOM 3942 C CA . LEU B 1 249 ? 50.539 15.442 20.533 1.00 24.17 249 LEU B CA 1
ATOM 3943 C C . LEU B 1 249 ? 51.095 14.995 19.179 1.00 24.54 249 LEU B C 1
ATOM 3944 O O . LEU B 1 249 ? 51.254 13.794 18.936 1.00 23.07 249 LEU B O 1
ATOM 3949 N N . GLN B 1 250 ? 51.409 15.964 18.332 1.00 22.05 250 GLN B N 1
ATOM 3950 C CA . GLN B 1 250 ? 52.293 15.743 17.203 1.00 23.57 250 GLN B CA 1
ATOM 3951 C C . GLN B 1 250 ? 53.367 16.818 17.056 1.00 22.74 250 GLN B C 1
ATOM 3952 O O . GLN B 1 250 ? 53.165 17.972 17.450 1.00 23.44 250 GLN B O 1
ATOM 3958 N N . GLY B 1 251 ? 54.533 16.433 16.545 1.00 22.05 251 GLY B N 1
ATOM 3959 C CA . GLY B 1 251 ? 55.612 17.341 16.290 1.00 22.20 251 GLY B CA 1
ATOM 3960 C C . GLY B 1 251 ? 55.874 17.328 14.798 1.00 23.88 251 GLY B C 1
ATOM 3961 O O . GLY B 1 251 ? 55.709 16.278 14.160 1.00 25.16 251 GLY B O 1
ATOM 3962 N N . ILE B 1 252 ? 56.211 18.491 14.242 1.00 22.69 252 ILE B N 1
ATOM 3963 C CA . ILE B 1 252 ? 56.583 18.620 12.858 1.00 22.93 252 ILE B CA 1
ATOM 3964 C C . ILE B 1 252 ? 57.965 19.267 12.792 1.00 23.14 252 ILE B C 1
ATOM 3965 O O . ILE B 1 252 ? 58.143 20.476 13.104 1.00 21.80 252 ILE B O 1
ATOM 3970 N N . PHE B 1 253 ? 58.950 18.464 12.384 1.00 23.05 253 PHE B N 1
ATOM 3971 C CA . PHE B 1 2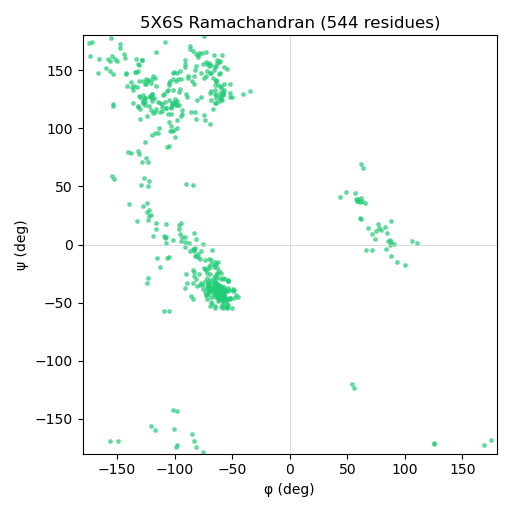53 ? 60.358 18.925 12.253 1.00 22.67 253 PHE B CA 1
ATOM 3972 C C . PHE B 1 253 ? 60.675 19.276 10.807 1.00 23.30 253 PHE B C 1
ATOM 3973 O O . PHE B 1 253 ? 60.562 18.429 9.930 1.00 23.97 253 PHE B O 1
ATOM 3981 N N . ALA B 1 254 ? 61.050 20.532 10.564 1.00 23.35 254 ALA B N 1
ATOM 3982 C CA . ALA B 1 254 ? 61.303 21.010 9.228 1.00 22.97 254 ALA B CA 1
ATOM 3983 C C . ALA B 1 254 ? 62.796 21.101 8.981 1.00 23.22 254 ALA B C 1
ATOM 3984 O O . ALA B 1 254 ? 63.484 22.092 9.363 1.00 21.56 254 ALA B O 1
ATOM 3986 N N . THR B 1 255 ? 63.282 20.086 8.259 1.00 23.91 255 THR B N 1
ATOM 3987 C CA . THR B 1 255 ? 64.691 20.090 7.790 1.00 24.00 255 THR B CA 1
ATOM 3988 C C . THR B 1 255 ? 64.971 21.194 6.800 1.00 23.62 255 THR B C 1
ATOM 3989 O O . THR B 1 255 ? 64.233 21.379 5.804 1.00 25.28 255 THR B O 1
ATOM 3993 N N . GLY B 1 256 ? 66.031 21.954 7.058 1.00 22.19 256 GLY B N 1
ATOM 3994 C CA . GLY B 1 256 ? 66.457 23.025 6.194 1.00 21.77 256 GLY B CA 1
ATOM 3995 C C . GLY B 1 256 ? 65.747 24.350 6.412 1.00 23.15 256 GLY B C 1
ATOM 3996 O O . GLY B 1 256 ? 65.909 25.308 5.631 1.00 21.72 256 GLY B O 1
ATOM 3997 N N . VAL B 1 257 ? 64.975 24.405 7.504 1.00 22.18 257 VAL B N 1
ATOM 3998 C CA . VAL B 1 257 ? 64.212 25.583 7.855 1.00 21.82 257 VAL B CA 1
ATOM 3999 C C . VAL B 1 257 ? 64.737 26.129 9.181 1.00 22.19 257 VAL B C 1
ATOM 4000 O O . VAL B 1 257 ? 65.027 25.374 10.101 1.00 21.78 257 VAL B O 1
ATOM 4004 N N . GLY B 1 258 ? 64.895 27.443 9.247 1.00 20.91 258 GLY B N 1
ATOM 4005 C CA . GLY B 1 258 ? 65.403 28.114 10.437 1.00 23.92 258 GLY B CA 1
ATOM 4006 C C . GLY B 1 258 ? 64.316 28.777 11.298 1.00 23.65 258 GLY B C 1
ATOM 4007 O O . GLY B 1 258 ? 63.211 28.232 11.456 1.00 21.76 258 GLY B O 1
ATOM 4008 N N . HIS B 1 259 ? 64.658 29.935 11.851 1.00 22.14 259 HIS B N 1
ATOM 4009 C CA . HIS B 1 259 ? 63.742 30.664 12.763 1.00 23.49 259 HIS B CA 1
ATOM 4010 C C . HIS B 1 259 ? 62.958 31.652 11.906 1.00 22.27 259 HIS B C 1
ATOM 4011 O O . HIS B 1 259 ? 63.559 32.593 11.410 1.00 23.49 259 HIS B O 1
ATOM 4018 N N . THR B 1 260 ? 61.649 31.488 11.724 1.00 21.61 260 THR B N 1
ATOM 4019 C CA . THR B 1 260 ? 60.810 30.469 12.335 1.00 21.21 260 THR B CA 1
ATOM 4020 C C . THR B 1 260 ? 60.263 29.579 11.248 1.00 20.77 260 THR B C 1
ATOM 4021 O O . THR B 1 260 ? 60.322 29.947 10.065 1.00 19.85 260 THR B O 1
ATOM 4025 N N . VAL B 1 261 ? 59.713 28.423 11.605 1.00 19.41 261 VAL B N 1
ATOM 4026 C CA . VAL B 1 261 ? 58.905 27.664 10.638 1.00 19.87 261 VAL B CA 1
ATOM 4027 C C . VAL B 1 261 ? 57.697 28.538 10.159 1.00 20.09 261 VAL B C 1
ATOM 4028 O O . VAL B 1 261 ? 56.943 29.082 11.000 1.00 20.20 261 VAL B O 1
ATOM 4032 N N . PRO B 1 262 ? 57.555 28.751 8.809 1.00 21.32 262 PRO B N 1
ATOM 4033 C CA . PRO B 1 262 ? 56.452 29.565 8.257 1.00 20.19 262 PRO B CA 1
ATOM 4034 C C . PRO B 1 262 ? 55.117 28.998 8.706 1.00 19.16 262 PRO B C 1
ATOM 4035 O O . PRO B 1 262 ? 54.943 27.763 8.744 1.00 18.96 262 PRO B O 1
ATOM 4039 N N . ILE B 1 263 ? 54.193 29.881 9.084 1.00 18.61 263 ILE B N 1
ATOM 4040 C CA . ILE B 1 263 ? 52.858 29.449 9.490 1.00 18.66 263 ILE B CA 1
ATOM 4041 C C . ILE B 1 263 ? 52.217 28.646 8.352 1.00 17.67 263 ILE B C 1
ATOM 4042 O O . ILE B 1 263 ? 52.262 29.060 7.210 1.00 18.70 263 ILE B O 1
ATOM 4047 N N . HIS B 1 264 ? 51.637 27.500 8.672 1.00 18.43 264 HIS B N 1
ATOM 4048 C CA . HIS B 1 264 ? 50.848 26.729 7.740 1.00 18.65 264 HIS B CA 1
ATOM 4049 C C . HIS B 1 264 ? 49.368 26.916 8.095 1.00 19.75 264 HIS B C 1
ATOM 4050 O O . HIS B 1 264 ? 48.799 26.098 8.805 1.00 19.99 264 HIS B O 1
ATOM 4057 N N . GLY B 1 265 ? 48.755 27.989 7.593 1.00 20.55 265 GLY B N 1
ATOM 4058 C CA . GLY B 1 265 ? 47.400 28.374 8.024 1.00 19.33 265 GLY B CA 1
ATOM 4059 C C . GLY B 1 265 ? 46.314 27.302 7.820 1.00 20.40 265 GLY B C 1
ATOM 4060 O O . GLY B 1 265 ? 45.484 27.086 8.693 1.00 17.39 265 GLY B O 1
ATOM 4061 N N . ASP B 1 266 ? 46.331 26.647 6.659 1.00 20.40 266 ASP B N 1
ATOM 4062 C CA . ASP B 1 266 ? 45.363 25.620 6.349 1.00 21.22 266 ASP B CA 1
ATOM 4063 C C . ASP B 1 266 ? 45.571 24.402 7.244 1.00 21.41 266 ASP B C 1
ATOM 4064 O O . ASP B 1 266 ? 44.588 23.812 7.730 1.00 20.93 266 ASP B O 1
ATOM 4069 N N . LYS B 1 267 ? 46.826 24.074 7.525 1.00 19.52 267 LYS B N 1
ATOM 4070 C CA . LYS B 1 267 ? 47.117 23.007 8.469 1.00 20.71 267 LYS B CA 1
ATOM 4071 C C . LYS B 1 267 ? 46.631 23.355 9.874 1.00 19.10 267 LYS B C 1
ATOM 4072 O O . LYS B 1 267 ? 46.156 22.492 10.585 1.00 17.90 267 LYS B O 1
ATOM 4078 N N . ASP B 1 268 ? 46.774 24.631 10.256 1.00 17.60 268 ASP B N 1
ATOM 4079 C CA . ASP B 1 268 ? 46.246 25.115 11.548 1.00 18.34 268 ASP B CA 1
ATOM 4080 C C . ASP B 1 268 ? 44.737 24.883 11.633 1.00 18.16 268 ASP B C 1
ATOM 4081 O O . ASP B 1 268 ? 44.219 24.407 12.662 1.00 19.15 268 ASP B O 1
ATOM 4086 N N . MET B 1 269 ? 44.017 25.248 10.558 1.00 17.73 269 MET B N 1
ATOM 4087 C CA . MET B 1 269 ? 42.585 25.082 10.505 1.00 18.07 269 MET B CA 1
ATOM 4088 C C . MET B 1 269 ? 42.186 23.606 10.672 1.00 19.59 269 MET B C 1
ATOM 4089 O O . MET B 1 269 ? 41.156 23.307 11.274 1.00 19.88 269 MET B O 1
ATOM 4094 N N . GLU B 1 270 ? 43.002 22.708 10.124 1.00 20.69 270 GLU B N 1
ATOM 4095 C CA . GLU B 1 270 ? 42.777 21.264 10.281 1.00 22.40 270 GLU B CA 1
ATOM 4096 C C . GLU B 1 270 ? 43.001 20.807 11.716 1.00 21.21 270 GLU B C 1
ATOM 4097 O O . GLU B 1 270 ? 42.175 20.123 12.275 1.00 20.38 270 GLU B O 1
ATOM 4103 N N . TRP B 1 271 ? 44.125 21.195 12.300 1.00 20.30 271 TRP B N 1
ATOM 4104 C CA . TRP B 1 271 ? 44.482 20.771 13.674 1.00 19.55 271 TRP B CA 1
ATOM 4105 C C . TRP B 1 271 ? 43.433 21.277 14.676 1.00 20.10 271 TRP B C 1
ATOM 4106 O O . TRP B 1 271 ? 42.970 20.548 15.577 1.00 19.77 271 TRP B O 1
ATOM 4117 N N . PHE B 1 272 ? 43.072 22.548 14.549 1.00 19.77 272 PHE B N 1
ATOM 4118 C CA . PHE B 1 272 ? 42.026 23.135 15.386 1.00 18.16 272 PHE B CA 1
ATOM 4119 C C . PHE B 1 272 ? 40.655 22.485 15.130 1.00 20.23 272 PHE B C 1
ATOM 4120 O O . PHE B 1 272 ? 39.859 22.362 16.039 1.00 21.09 272 PHE B O 1
ATOM 4128 N N . GLY B 1 273 ? 40.374 22.104 13.887 1.00 20.98 273 GLY B N 1
ATOM 4129 C CA . GLY B 1 273 ? 39.100 21.459 13.538 1.00 22.40 273 GLY B CA 1
ATOM 4130 C C . GLY B 1 273 ? 38.114 22.341 12.783 1.00 22.33 273 GLY B C 1
ATOM 4131 O O . GLY B 1 273 ? 37.007 21.898 12.507 1.00 23.61 273 GLY B O 1
ATOM 4132 N N . PHE B 1 274 ? 38.496 23.578 12.449 1.00 21.33 274 PHE B N 1
ATOM 4133 C CA . PHE B 1 274 ? 37.670 24.424 11.569 1.00 22.21 274 PHE B CA 1
ATOM 4134 C C . PHE B 1 274 ? 37.493 23.814 10.199 1.00 23.42 274 PHE B C 1
ATOM 4135 O O . PHE B 1 274 ? 36.388 23.873 9.630 1.00 20.69 274 PHE B O 1
ATOM 4143 N N . ALA B 1 275 ? 38.582 23.220 9.671 1.00 25.39 275 ALA B N 1
ATOM 4144 C CA . ALA B 1 275 ? 38.546 22.583 8.363 1.00 26.94 275 ALA B CA 1
ATOM 4145 C C . ALA B 1 275 ? 38.472 21.078 8.553 1.00 33.97 275 ALA B C 1
ATOM 4146 O O . ALA B 1 275 ? 39.214 20.497 9.398 1.00 32.03 275 ALA B O 1
#